Protein AF-0000000070608829 (afdb_homodimer)

Organism: Penaeus vannamei (NCBI:txid6689)

Nearest PDB structures (foldseek):
  8uvt-assembly1_A  TM=6.322E-01  e=2.378E-06  Bombyx mori
  8vc2-assembly1_A  TM=6.668E-01  e=1.121E-05  Bombyx mori
  8uvu-assembly1_A  TM=6.740E-01  e=2.703E-05  Bombyx mori
  8vc1-assembly1_A  TM=5.803E-01  e=4.101E-06  Bombyx mori
  8vv3-assembly1_A  TM=6.016E-01  e=8.718E-06  Bombyx mori

InterPro domains:
  IPR013604 7TM chemosensory receptor [PF08395] (31-338)

Foldseek 3Di:
DDPPPPPPDQPPDPCNVPVVVVVVCLCQLNDQWDADPVRDTDGHCVSVVNVVVVVVVVVVCLVVVCVVCPDVRVLVVLVVVLLVLLVVLLVVVVVLCPPCVVLVVVLVVLLPPQDDDDDPVVVVVLVVLLVVLLVLVLVLCVVVPPCPPPDPVNSVVVSCRNRNVLLVVLVVLLVSLLSLLSLLQVLLVVLLVVLDDVVVVPDPPDDDPDDDPDPPCPDPPPPPPPDLCVLVPLVVNLVSLVSSLVSLVSSQVRCLQSLLSLLVSLLSLLQSLLLQCLQCVVPVSSNVSSVVNNVSSLVSLVSSQVSQVSLQVSLVSNLVSLVSNLPRPSNDPVSNVVSVVSSVVCVVRDRFRHNNPPGTRHVVSSVVSNVVSVVSSVVSNVPPPDPPD/DDPPPPPPDQPDDPCNVPVVVVVVCLCQLNDQWDADPVRDTDGHCVSVVNVVVVVVVVVVCLVVVCVVCPDVNVLVVLVVVLLVLLVVLLVVVVVLCPPCVVLVVVLVVLLPPQDDDDDPVVVVVLVVLLVVLLVLVLVLCVVVPPCVPPDPVNSVVVSCRNRRVLLVVLVVLLVSLLSLLSLLQVLLVVLLVVLDDPVVVPDPPPDDDDDDPDPPCPDCPPPPCPDLCVLVPLVVNLVSLVSSLVSLVSSQVRCLQSLLSLLVSLLSLLQSLLLQCLQCVVPVSSNVSSVVNNVSSLVSLVSSQVSQVSLQVSLVSNLVSLVSSLPRPSNDPVSNVVSVVSSVVSVVRDRFRHNNPPGTRHVVSSVVSNVVSVVSSVVSNVVHDDPPD

Secondary structure (DSSP, 8-state):
------------SHHHHSHHHHHHHHHTTS--EEE-TTS-EEE-GGGHHHHHHHHHHHHHHHHHHHHHHHSSHHHHHHHHHHHHHHHHHHHHHHHHHHHTHHHHHHHHHHTTTTSPPPPHHHHHHHHHHHHHHHHHHHHHHHHHS-GGGS-HHHHHHHHIIIIIHHHHHHHHHHHHHHHHHHHHHHHHHHHHHHHS-GGGGG----------------------S--STTS--HHHHHHHHHHHHHHHHHHHHHHHHHHHHHHHHHHHHHHHHHHHHHH-TT-HHHHHHHHHHHHHHHHHHHHHHHHHHHHHHHHHHHHHHHHHHHH-TTS-HHHHHHHHHHHHHHHHS----EETTTEE-SHHHHHHHHHHHHHHHHHHHHT---TT-/------------THHHHSHHHHHHHHHTTS--EEE-TTS-EEE-GGGHHHHHHHHHHHHHHHHHHHHHH-HHHHHHHHHHHHHHHHHHHHHHHHHHHHHTHHHHHHHHHHTTTTPPPPPHHHHHHHHHHHHHHHHHHHHHHHHHS-GGGS-HHHHHHHHIIIIIHHHHHHHHHHHHHHHHHHHHHHHHHHHHHHHS-GGGGG----------------------S--STTSTTHHHHHHHHHHHHHHHHHHHHHHHHHHHHHHHHHHHHHHHHHHHHHH-TT-HHHHHHHHHHHHHHHHHHHHHHHHHHHHHHHHHHHHHHHHHHHH-TTS-HHHHHHHHHHHHHHHHS----EETTTEE-SHHHHHHHHHHHHHHHHHHHHT---TT-

Structure (mmCIF, N/CA/C/O backbone):
data_AF-0000000070608829-model_v1
#
loop_
_entity.id
_entity.type
_entity.pdbx_description
1 polymer 'Gustatory receptor'
#
loop_
_atom_site.group_PDB
_atom_site.id
_atom_site.type_symbol
_atom_site.label_atom_id
_atom_site.label_alt_id
_atom_site.label_comp_id
_atom_site.label_asym_id
_atom_site.label_entity_id
_atom_site.label_seq_id
_atom_site.pdbx_PDB_ins_code
_atom_site.Cartn_x
_atom_site.Cartn_y
_atom_site.Cartn_z
_atom_site.occupancy
_atom_site.B_iso_or_equiv
_atom_site.auth_seq_id
_atom_site.auth_comp_id
_atom_site.auth_asym_id
_atom_site.auth_atom_id
_atom_site.pdbx_PDB_model_num
ATOM 1 N N . MET A 1 1 ? 43.469 26.766 -27.641 1 29.45 1 MET A N 1
ATOM 2 C CA . MET A 1 1 ? 42.156 26.172 -27.375 1 29.45 1 MET A CA 1
ATOM 3 C C . MET A 1 1 ? 42.094 25.578 -25.969 1 29.45 1 MET A C 1
ATOM 5 O O . MET A 1 1 ? 42.719 24.547 -25.703 1 29.45 1 MET A O 1
ATOM 9 N N . GLY A 1 2 ? 42.094 26.391 -24.875 1 30.62 2 GLY A N 1
ATOM 10 C CA . GLY A 1 2 ? 42.156 26.109 -23.453 1 30.62 2 GLY A CA 1
ATOM 11 C C . GLY A 1 2 ? 40.969 25.328 -22.938 1 30.62 2 GLY A C 1
ATOM 12 O O . GLY A 1 2 ? 39.812 25.766 -23.094 1 30.62 2 GLY A O 1
ATOM 13 N N . GLY A 1 3 ? 40.969 24 -22.922 1 32.62 3 GLY A N 1
ATOM 14 C CA . GLY A 1 3 ? 39.969 23.141 -22.344 1 32.62 3 GLY A CA 1
ATOM 15 C C . GLY A 1 3 ? 39.594 23.547 -20.922 1 32.62 3 GLY A C 1
ATOM 16 O O . GLY A 1 3 ? 40.438 23.562 -20.031 1 32.62 3 GLY A O 1
ATOM 17 N N . VAL A 1 4 ? 38.625 24.5 -20.812 1 36.44 4 VAL A N 1
ATOM 18 C CA . VAL A 1 4 ? 38.062 24.812 -19.516 1 36.44 4 VAL A CA 1
ATOM 19 C C . VAL A 1 4 ? 37.688 23.516 -18.781 1 36.44 4 VAL A C 1
ATOM 21 O O . VAL A 1 4 ? 36.875 22.734 -19.281 1 36.44 4 VAL A O 1
ATOM 24 N N . GLU A 1 5 ? 38.594 22.984 -18.078 1 35.75 5 GLU A N 1
ATOM 25 C CA . GLU A 1 5 ? 38.281 21.891 -17.156 1 35.75 5 GLU A CA 1
ATOM 26 C C . GLU A 1 5 ? 37 22.172 -16.375 1 35.75 5 GLU A C 1
ATOM 28 O O . GLU A 1 5 ? 36.938 23.172 -15.648 1 35.75 5 GLU A O 1
ATOM 33 N N . SER A 1 6 ? 35.938 21.969 -16.984 1 39.25 6 SER A N 1
ATOM 34 C CA . SER A 1 6 ? 34.688 22 -16.234 1 39.25 6 SER A CA 1
ATOM 35 C C . SER A 1 6 ? 34.844 21.438 -14.828 1 39.25 6 SER A C 1
ATOM 37 O O . SER A 1 6 ? 35.156 20.25 -14.664 1 39.25 6 SER A O 1
ATOM 39 N N . GLU A 1 7 ? 35.375 22.156 -13.969 1 40.38 7 GLU A N 1
ATOM 40 C CA . GLU A 1 7 ? 35.375 21.859 -12.539 1 40.38 7 GLU A CA 1
ATOM 41 C C . GLU A 1 7 ? 34.062 21.203 -12.102 1 40.38 7 GLU A C 1
ATOM 43 O O . GLU A 1 7 ? 33 21.828 -12.172 1 40.38 7 GLU A O 1
ATOM 48 N N . LYS A 1 8 ? 34 20.047 -12.352 1 46.38 8 LYS A N 1
ATOM 49 C CA . LYS A 1 8 ? 32.875 19.281 -11.844 1 46.38 8 LYS A CA 1
ATOM 50 C C . LYS A 1 8 ? 32.562 19.656 -10.398 1 46.38 8 LYS A C 1
ATOM 52 O O . LYS A 1 8 ? 33.375 19.453 -9.5 1 46.38 8 LYS A O 1
ATOM 57 N N . LYS A 1 9 ? 31.734 20.578 -10.312 1 51.22 9 LYS A N 1
ATOM 58 C CA . LYS A 1 9 ? 31.25 20.906 -8.969 1 51.22 9 LYS A CA 1
ATOM 59 C C . LYS A 1 9 ? 30.828 19.641 -8.219 1 51.22 9 LYS A C 1
ATOM 61 O O . LYS A 1 9 ? 30.25 18.734 -8.812 1 51.22 9 LYS A O 1
ATOM 66 N N . PRO A 1 10 ? 31.438 19.391 -7.051 1 54.84 10 PRO A N 1
ATOM 67 C CA . PRO A 1 10 ? 31.141 18.219 -6.227 1 54.84 10 PRO A CA 1
ATOM 68 C C . PRO A 1 10 ? 29.641 17.953 -6.082 1 54.84 10 PRO A C 1
ATOM 70 O O . PRO A 1 10 ? 28.844 18.891 -6.031 1 54.84 10 PRO A O 1
ATOM 73 N N . LEU A 1 11 ? 29.281 16.891 -6.707 1 57.84 11 LEU A N 1
ATOM 74 C CA . LEU A 1 11 ? 27.891 16.5 -6.547 1 57.84 11 LEU A CA 1
ATOM 75 C C . LEU A 1 11 ? 27.422 16.734 -5.113 1 57.84 11 LEU A C 1
ATOM 77 O O . LEU A 1 11 ? 28.094 16.312 -4.164 1 57.84 11 LEU A O 1
ATOM 81 N N . VAL A 1 12 ? 26.703 17.812 -4.902 1 65.81 12 VAL A N 1
ATOM 82 C CA . VAL A 1 12 ? 26.109 18.156 -3.617 1 65.81 12 VAL A CA 1
ATOM 83 C C . VAL A 1 12 ? 24.688 17.594 -3.541 1 65.81 12 VAL A C 1
ATOM 85 O O . VAL A 1 12 ? 24.109 17.203 -4.559 1 65.81 12 VAL A O 1
ATOM 88 N N . GLY A 1 13 ? 24.312 17.031 -2.445 1 70.94 13 GLY A N 1
ATOM 89 C CA . GLY A 1 13 ? 22.953 16.531 -2.199 1 70.94 13 GLY A CA 1
ATOM 90 C C . GLY A 1 13 ? 22.875 15.023 -2.135 1 70.94 13 GLY A C 1
ATOM 91 O O . GLY A 1 13 ? 23.828 14.367 -1.679 1 70.94 13 GLY A O 1
ATOM 92 N N . VAL A 1 14 ? 21.844 14.531 -2.588 1 78.56 14 VAL A N 1
ATOM 93 C CA . VAL A 1 14 ? 21.641 13.086 -2.5 1 78.56 14 VAL A CA 1
ATOM 94 C C . VAL A 1 14 ? 22.578 12.375 -3.477 1 78.56 14 VAL A C 1
ATOM 96 O O . VAL A 1 14 ? 23.141 11.32 -3.156 1 78.56 14 VAL A O 1
ATOM 99 N N . GLU A 1 15 ? 22.891 13.023 -4.582 1 79.31 15 GLU A N 1
ATOM 100 C CA . GLU A 1 15 ? 23.766 12.438 -5.59 1 79.31 15 GLU A CA 1
ATOM 101 C C . GLU A 1 15 ? 25.219 12.438 -5.129 1 79.31 15 GLU A C 1
ATOM 103 O O . GLU A 1 15 ? 26.016 11.586 -5.543 1 79.31 15 GLU A O 1
ATOM 108 N N . GLY A 1 16 ? 25.531 13.375 -4.324 1 76.44 16 GLY A N 1
ATOM 109 C CA . GLY A 1 16 ? 26.891 13.445 -3.783 1 76.44 16 GLY A CA 1
ATOM 110 C C . GLY A 1 16 ? 27.125 12.461 -2.656 1 76.44 16 GLY A C 1
ATOM 111 O O . GLY A 1 16 ? 28.25 11.961 -2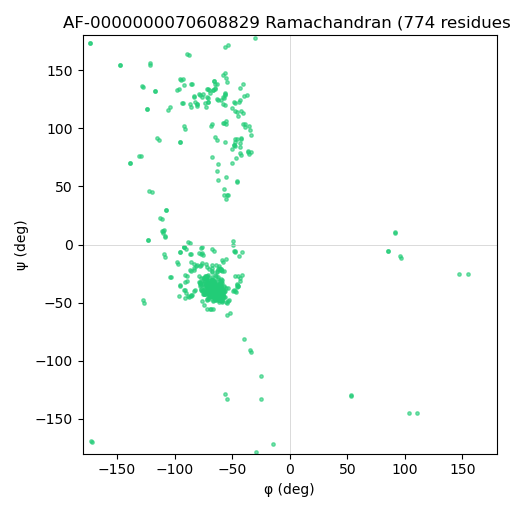.496 1 76.44 16 GLY A O 1
ATOM 112 N N . ALA A 1 17 ? 26.094 12.211 -1.932 1 77.38 17 ALA A N 1
ATOM 113 C CA . ALA A 1 17 ? 26.219 11.32 -0.778 1 77.38 17 ALA A CA 1
ATOM 114 C C . ALA A 1 17 ? 26.281 9.859 -1.213 1 77.38 17 ALA A C 1
ATOM 116 O O . ALA A 1 17 ? 27.016 9.062 -0.62 1 77.38 17 ALA A O 1
ATOM 117 N N . TRP A 1 18 ? 25.516 9.578 -2.293 1 79.44 18 TRP A N 1
ATOM 118 C CA . TRP A 1 18 ? 25.469 8.211 -2.787 1 79.44 18 TRP A CA 1
ATOM 119 C C . TRP A 1 18 ? 25.516 8.18 -4.312 1 79.44 18 TRP A C 1
ATOM 121 O O . TRP A 1 18 ? 24.578 7.703 -4.957 1 79.44 18 TRP A O 1
ATOM 131 N N . PRO A 1 19 ? 26.594 8.492 -4.844 1 79.19 19 PRO A N 1
ATOM 132 C CA . PRO A 1 19 ? 26.641 8.719 -6.293 1 79.19 19 PRO A CA 1
ATOM 133 C C . PRO A 1 19 ? 26.453 7.434 -7.098 1 79.19 19 PRO A C 1
ATOM 135 O O . PRO A 1 19 ? 25.719 7.422 -8.078 1 79.19 19 PRO A O 1
ATOM 138 N N . VAL A 1 20 ? 27.109 6.336 -6.648 1 78.44 20 VAL A N 1
ATOM 139 C CA . VAL A 1 20 ? 27.078 5.113 -7.441 1 78.44 20 VAL A CA 1
ATOM 140 C C . VAL A 1 20 ? 25.656 4.535 -7.445 1 78.44 20 VAL A C 1
ATOM 142 O O . VAL A 1 20 ? 25.125 4.195 -8.5 1 78.44 20 VAL A O 1
ATOM 145 N N . LEU A 1 21 ? 25.094 4.555 -6.305 1 82.12 21 LEU A N 1
ATOM 146 C CA . LEU A 1 21 ? 23.781 3.949 -6.195 1 82.12 21 LEU A CA 1
ATOM 147 C C . LEU A 1 21 ? 22.734 4.789 -6.93 1 82.12 21 LEU A C 1
ATOM 149 O O . LEU A 1 21 ? 21.891 4.25 -7.656 1 82.12 21 LEU A O 1
ATOM 153 N N . LEU A 1 22 ? 22.828 6.062 -6.801 1 85.19 22 LEU A N 1
ATOM 154 C CA . LEU A 1 22 ? 21.844 6.926 -7.434 1 85.19 22 LEU A CA 1
ATOM 155 C C . LEU A 1 22 ? 22 6.922 -8.953 1 85.19 22 LEU A C 1
ATOM 157 O O . LEU A 1 22 ? 21.016 7.004 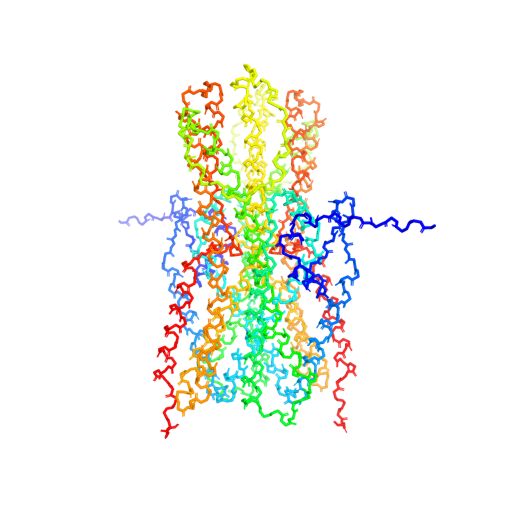-9.688 1 85.19 22 LEU A O 1
ATOM 161 N N . ARG A 1 23 ? 23.234 6.785 -9.391 1 84 23 ARG A N 1
ATOM 162 C CA . ARG A 1 23 ? 23.469 6.668 -10.828 1 84 23 ARG A CA 1
ATOM 163 C C . ARG A 1 23 ? 22.891 5.363 -11.367 1 84 23 ARG A C 1
ATOM 165 O O . ARG A 1 23 ? 22.297 5.344 -12.445 1 84 23 ARG A O 1
ATOM 172 N N . LEU A 1 24 ? 23.125 4.383 -10.594 1 84.75 24 LEU A N 1
ATOM 173 C CA . LEU A 1 24 ? 22.594 3.084 -11 1 84.75 24 LEU A CA 1
ATOM 174 C C . LEU A 1 24 ? 21.078 3.107 -11.031 1 84.75 24 LEU A C 1
ATOM 176 O O . LEU A 1 24 ? 20.469 2.658 -12 1 84.75 24 LEU A O 1
ATOM 180 N N . MET A 1 25 ? 20.438 3.643 -9.977 1 88.81 25 MET A N 1
ATOM 181 C CA . MET A 1 25 ? 18.984 3.701 -9.898 1 88.81 25 MET A CA 1
ATOM 182 C C . MET A 1 25 ? 18.406 4.602 -10.992 1 88.81 25 MET A C 1
ATOM 184 O O . MET A 1 25 ? 17.359 4.309 -11.555 1 88.81 25 MET A O 1
ATOM 188 N N . GLY A 1 26 ? 19.156 5.648 -11.234 1 90.25 26 GLY A N 1
ATOM 189 C CA . GLY A 1 26 ? 18.766 6.5 -12.352 1 90.25 26 GLY A CA 1
ATOM 190 C C . GLY A 1 26 ? 18.922 5.82 -13.703 1 90.25 26 GLY A C 1
ATOM 191 O O . GLY A 1 26 ? 18.062 5.965 -14.57 1 90.25 26 GLY A O 1
ATOM 192 N N . GLY A 1 27 ? 19.969 5.074 -13.82 1 89.81 27 GLY A N 1
ATOM 193 C CA . GLY A 1 27 ? 20.203 4.332 -15.047 1 89.81 27 GLY A CA 1
ATOM 194 C C . GLY A 1 27 ? 19.188 3.229 -15.281 1 89.81 27 GLY A C 1
ATOM 195 O O . GLY A 1 27 ? 18.969 2.814 -16.422 1 89.81 27 GLY A O 1
ATOM 196 N N . LEU A 1 28 ? 18.578 2.779 -14.234 1 90.19 28 LEU A N 1
ATOM 197 C CA . LEU A 1 28 ? 17.578 1.721 -14.344 1 90.19 28 LEU A CA 1
ATOM 198 C C . LEU A 1 28 ? 16.172 2.305 -14.43 1 90.19 28 LEU A C 1
ATOM 200 O O . LEU A 1 28 ? 15.203 1.566 -14.602 1 90.19 28 LEU A O 1
ATOM 204 N N . GLY A 1 29 ? 16.078 3.578 -14.273 1 90.38 29 GLY A N 1
ATOM 205 C CA . GLY A 1 29 ? 14.797 4.25 -14.461 1 90.38 29 GLY A CA 1
ATOM 206 C C . GLY A 1 29 ? 13.984 4.367 -13.188 1 90.38 29 GLY A C 1
ATOM 207 O O . GLY A 1 29 ? 12.812 4.762 -13.227 1 90.38 29 GLY A O 1
ATOM 208 N N . PHE A 1 30 ? 14.508 4.066 -11.977 1 91.81 30 PHE A N 1
ATOM 209 C CA . PHE A 1 30 ? 13.773 4.121 -10.719 1 91.81 30 PHE A CA 1
ATOM 210 C C . PHE A 1 30 ? 13.797 5.527 -10.133 1 91.81 30 PHE A C 1
ATOM 212 O O . PHE A 1 30 ? 13.008 5.852 -9.25 1 91.81 30 PHE A O 1
ATOM 219 N N . VAL A 1 31 ? 14.789 6.293 -10.547 1 92.06 31 VAL A N 1
ATOM 220 C CA . VAL A 1 31 ? 14.93 7.672 -10.094 1 92.06 31 VAL A CA 1
ATOM 221 C C . VAL A 1 31 ? 14.969 8.609 -11.289 1 92.06 31 VAL A C 1
ATOM 223 O O . VAL A 1 31 ? 15.945 8.617 -12.055 1 92.06 31 VAL A O 1
ATOM 226 N N . LEU A 1 32 ? 14.016 9.461 -11.383 1 88.94 32 LEU A N 1
ATOM 227 C CA . LEU A 1 32 ? 13.898 10.305 -12.562 1 88.94 32 LEU A CA 1
ATOM 228 C C . LEU A 1 32 ? 14.555 11.664 -12.328 1 88.94 32 LEU A C 1
ATOM 230 O O . LEU A 1 32 ? 15.141 12.242 -13.25 1 88.94 32 LEU A O 1
ATOM 234 N N . PRO A 1 33 ? 14.469 12.156 -11.109 1 88.56 33 PRO A N 1
ATOM 235 C CA . PRO A 1 33 ? 15.086 13.469 -10.906 1 88.56 33 PRO A CA 1
ATOM 236 C C . PRO A 1 33 ? 16.594 13.445 -11.086 1 88.56 33 PRO A C 1
ATOM 238 O O . PRO A 1 33 ? 17.266 12.492 -10.664 1 88.56 33 PRO A O 1
ATOM 241 N N . ARG A 1 34 ? 17.109 14.43 -11.836 1 86.12 34 ARG A N 1
ATOM 242 C CA . ARG A 1 34 ? 18.531 14.641 -12.039 1 86.12 34 ARG A CA 1
ATOM 243 C C . ARG A 1 34 ? 18.938 16.078 -11.711 1 86.12 34 ARG A C 1
ATOM 245 O O . ARG A 1 34 ? 18.203 17.016 -12.039 1 86.12 34 ARG A O 1
ATOM 252 N N . ARG A 1 35 ? 19.984 16.109 -11.031 1 85.19 35 ARG A N 1
ATOM 253 C CA . ARG A 1 35 ? 20.469 17.438 -10.641 1 85.19 35 ARG A CA 1
ATOM 254 C C . ARG A 1 35 ? 21.172 18.125 -11.797 1 85.19 35 ARG A C 1
ATOM 256 O O . ARG A 1 35 ? 22.047 17.547 -12.438 1 85.19 35 ARG A O 1
ATOM 263 N N . ARG A 1 36 ? 20.719 19.391 -12.047 1 80.25 36 ARG A N 1
ATOM 264 C CA . ARG A 1 36 ? 21.391 20.219 -13.039 1 80.25 36 ARG A CA 1
ATOM 265 C C . ARG A 1 36 ? 22.547 20.984 -12.414 1 80.25 36 ARG A C 1
ATOM 267 O O . ARG A 1 36 ? 22.703 21.016 -11.195 1 80.25 36 ARG A O 1
ATOM 274 N N . SER A 1 37 ? 23.391 21.453 -13.281 1 77.19 37 SER A N 1
ATOM 275 C CA . SER A 1 37 ? 24.547 22.234 -12.812 1 77.19 37 SER A CA 1
ATOM 276 C C . SER A 1 37 ? 24.094 23.484 -12.055 1 77.19 37 SER A C 1
ATOM 278 O O . SER A 1 37 ? 24.828 23.984 -11.203 1 77.19 37 SER A O 1
ATOM 280 N N . SER A 1 38 ? 22.828 23.891 -12.336 1 73.75 38 SER A N 1
ATOM 281 C CA . SER A 1 38 ? 22.281 25.078 -11.68 1 73.75 38 SER A CA 1
ATOM 282 C C . SER A 1 38 ? 21.859 24.766 -10.25 1 73.75 38 SER A C 1
ATOM 284 O O . SER A 1 38 ? 21.625 25.688 -9.453 1 73.75 38 SER A O 1
ATOM 286 N N . GLY A 1 39 ? 21.875 23.438 -9.82 1 74.25 39 GLY A N 1
ATOM 287 C CA . GLY A 1 39 ? 21.516 23.078 -8.461 1 74.25 39 GLY A CA 1
ATOM 288 C C . GLY A 1 39 ? 20.062 22.641 -8.328 1 74.25 39 GLY A C 1
ATOM 289 O O . GLY A 1 39 ? 19.656 22.156 -7.273 1 74.25 39 GLY A O 1
ATOM 290 N N . HIS A 1 40 ? 19.297 22.875 -9.383 1 81.06 40 HIS A N 1
ATOM 291 C CA . HIS A 1 40 ? 17.891 22.5 -9.32 1 81.06 40 HIS A CA 1
ATOM 292 C C . HIS A 1 40 ? 17.656 21.109 -9.875 1 81.06 40 HIS A C 1
ATOM 294 O O . HIS A 1 40 ? 18.391 20.656 -10.758 1 81.06 40 HIS A O 1
ATOM 300 N N . TYR A 1 41 ? 16.781 20.406 -9.273 1 86.44 41 TYR A N 1
ATOM 301 C CA . TYR A 1 41 ? 16.438 19.062 -9.742 1 86.44 41 TYR A CA 1
ATOM 302 C C . TYR A 1 41 ? 15.414 19.109 -10.867 1 86.44 41 TYR A C 1
ATOM 304 O O . TYR A 1 41 ? 14.445 19.875 -10.797 1 86.44 41 TYR A O 1
ATOM 312 N N . GLU A 1 42 ? 15.758 18.438 -11.953 1 85.75 42 GLU A N 1
ATOM 313 C CA . GLU A 1 42 ? 14.852 18.312 -13.094 1 85.75 42 GLU A CA 1
ATOM 314 C C . GLU A 1 42 ? 14.547 16.859 -13.406 1 85.75 42 GLU A C 1
ATOM 316 O O . GLU A 1 42 ? 15.297 15.961 -13 1 85.75 42 GLU A O 1
ATOM 321 N N . ILE A 1 43 ? 13.461 16.688 -13.992 1 88.88 43 ILE A N 1
ATOM 322 C CA . ILE A 1 43 ? 13.07 15.328 -14.359 1 88.88 43 ILE A CA 1
ATOM 323 C C . ILE A 1 43 ? 13.789 14.906 -15.641 1 88.88 43 ILE A C 1
ATOM 325 O O . ILE A 1 43 ? 13.766 15.625 -16.641 1 88.88 43 ILE A O 1
ATOM 329 N N . ALA A 1 44 ? 14.555 13.859 -15.609 1 89.5 44 ALA A N 1
ATOM 330 C CA . ALA A 1 44 ? 15.227 13.289 -16.766 1 89.5 44 ALA A CA 1
ATOM 331 C C . ALA A 1 44 ? 14.375 12.203 -17.422 1 89.5 44 ALA A C 1
ATOM 333 O O . ALA A 1 44 ? 14.43 11.039 -17.031 1 89.5 44 ALA A O 1
ATOM 334 N N . TYR A 1 45 ? 13.734 12.492 -18.5 1 86.12 45 TYR A N 1
ATOM 335 C CA . TYR A 1 45 ? 12.789 11.586 -19.141 1 86.12 45 TYR A CA 1
ATOM 336 C C . TYR A 1 45 ? 13.531 10.484 -19.891 1 86.12 45 TYR A C 1
ATOM 338 O O . TYR A 1 45 ? 12.945 9.445 -20.219 1 86.12 45 TYR A O 1
ATOM 346 N N . VAL A 1 46 ? 14.891 10.688 -20.141 1 87.44 46 VAL A N 1
ATOM 347 C CA . VAL A 1 46 ? 15.695 9.648 -20.781 1 87.44 46 VAL A CA 1
ATOM 348 C C . VAL A 1 46 ? 15.742 8.406 -19.891 1 87.44 46 VAL A C 1
ATOM 350 O O . VAL A 1 46 ? 15.93 7.293 -20.375 1 87.44 46 VAL A O 1
ATOM 353 N N . ARG A 1 47 ? 15.539 8.594 -18.688 1 89 47 ARG A N 1
ATOM 354 C CA . ARG A 1 47 ? 15.609 7.496 -17.734 1 89 47 ARG A CA 1
ATOM 355 C C . ARG A 1 47 ? 14.359 6.617 -17.812 1 89 47 ARG A C 1
ATOM 357 O O . ARG A 1 47 ? 14.297 5.562 -17.172 1 89 47 ARG A O 1
ATOM 364 N N . LEU A 1 48 ? 13.414 7.008 -18.672 1 87.5 48 LEU A N 1
ATOM 365 C CA . LEU A 1 48 ? 12.234 6.188 -18.922 1 87.5 48 LEU A CA 1
ATOM 366 C C . LEU A 1 48 ? 12.57 5.02 -19.844 1 87.5 48 LEU A C 1
ATOM 368 O O . LEU A 1 48 ? 11.883 3.998 -19.844 1 87.5 48 LEU A O 1
ATOM 372 N N . ILE A 1 49 ? 13.648 5.121 -20.516 1 86.75 49 ILE A N 1
ATOM 373 C CA . ILE A 1 49 ? 14 4.117 -21.516 1 86.75 49 ILE A CA 1
ATOM 374 C C . ILE A 1 49 ? 14.32 2.795 -20.828 1 86.75 49 ILE A C 1
ATOM 376 O O . ILE A 1 49 ? 13.734 1.76 -21.156 1 86.75 49 ILE A O 1
ATOM 380 N N . PRO A 1 50 ? 15.234 2.865 -19.922 1 88.31 50 PRO A N 1
ATOM 381 C CA . PRO A 1 50 ? 15.484 1.591 -19.234 1 88.31 50 PRO A CA 1
ATOM 382 C C . PRO A 1 50 ? 14.25 1.058 -18.516 1 88.31 50 PRO A C 1
ATOM 384 O O . PRO A 1 50 ? 14.07 -0.158 -18.422 1 88.31 50 PRO A O 1
ATOM 387 N N . MET A 1 51 ? 13.414 1.934 -18.016 1 87.81 51 MET A N 1
ATOM 388 C CA . MET A 1 51 ? 12.172 1.513 -17.375 1 87.81 51 MET A CA 1
ATOM 389 C C . MET A 1 51 ? 11.305 0.712 -18.344 1 87.81 51 MET A C 1
ATOM 391 O O . MET A 1 51 ? 10.82 -0.367 -18 1 87.81 51 MET A O 1
ATOM 395 N N . VAL A 1 52 ? 11.203 1.215 -19.516 1 82.88 52 VAL A N 1
ATOM 396 C CA . VAL A 1 52 ? 10.414 0.549 -20.531 1 82.88 52 VAL A CA 1
ATOM 397 C C . VAL A 1 52 ? 11.094 -0.751 -20.953 1 82.88 52 VAL A C 1
ATOM 399 O O . VAL A 1 52 ? 10.43 -1.768 -21.172 1 82.88 52 VAL A O 1
ATOM 402 N N . GLY A 1 53 ? 12.406 -0.689 -21.047 1 81.81 53 GLY A N 1
ATOM 403 C CA . GLY A 1 53 ? 13.148 -1.894 -21.391 1 81.81 53 GLY A CA 1
ATOM 404 C C . GLY A 1 53 ? 12.969 -3.012 -20.375 1 81.81 53 GLY A C 1
ATOM 405 O O . GLY A 1 53 ? 12.75 -4.164 -20.75 1 81.81 53 GLY A O 1
ATOM 406 N N . ILE A 1 54 ? 13.055 -2.658 -19.125 1 84.88 54 ILE A N 1
ATOM 407 C CA . ILE A 1 54 ? 12.891 -3.65 -18.062 1 84.88 54 ILE A CA 1
ATOM 408 C C . ILE A 1 54 ? 11.453 -4.172 -18.078 1 84.88 54 ILE A C 1
ATOM 410 O O . ILE A 1 54 ? 11.219 -5.375 -17.922 1 84.88 54 ILE A O 1
ATOM 414 N N . THR A 1 55 ? 10.531 -3.295 -18.281 1 77.56 55 THR A N 1
ATOM 415 C CA . THR A 1 55 ? 9.133 -3.697 -18.344 1 77.56 55 THR A CA 1
ATOM 416 C C . THR A 1 55 ? 8.898 -4.645 -19.516 1 77.56 55 THR A C 1
ATOM 418 O O . THR A 1 55 ? 8.195 -5.648 -19.391 1 77.56 55 THR A O 1
ATOM 421 N N . ALA A 1 56 ? 9.547 -4.367 -20.578 1 75.56 56 ALA A N 1
ATOM 422 C CA . ALA A 1 56 ? 9.43 -5.219 -21.766 1 75.56 56 ALA A CA 1
ATOM 423 C C . ALA A 1 56 ? 10.07 -6.586 -21.516 1 75.56 56 ALA A C 1
ATOM 425 O O . ALA A 1 56 ? 9.516 -7.613 -21.906 1 75.56 56 ALA A O 1
ATOM 426 N N . ALA A 1 57 ? 11.195 -6.527 -20.938 1 77.69 57 ALA A N 1
ATOM 427 C CA . ALA A 1 57 ? 11.891 -7.777 -20.641 1 77.69 57 ALA A CA 1
ATOM 428 C C . ALA A 1 57 ? 11.07 -8.656 -19.703 1 77.69 57 ALA A C 1
ATOM 430 O O . ALA A 1 57 ? 10.961 -9.867 -19.906 1 77.69 57 ALA A O 1
ATOM 431 N N . ILE A 1 58 ? 10.5 -8.008 -18.75 1 73.31 58 ILE A N 1
ATOM 432 C CA . ILE A 1 58 ? 9.695 -8.758 -17.781 1 73.31 58 ILE A CA 1
ATOM 433 C C . ILE A 1 58 ? 8.445 -9.297 -18.484 1 73.31 58 ILE A C 1
ATOM 435 O O . ILE A 1 58 ? 8.062 -10.453 -18.266 1 73.31 58 ILE A O 1
ATOM 439 N N . SER A 1 59 ? 7.883 -8.5 -19.297 1 62.78 59 SER A N 1
ATOM 440 C CA . SER A 1 59 ? 6.707 -8.938 -20.047 1 62.78 59 SER A CA 1
ATOM 441 C C . SER A 1 59 ? 7.047 -10.094 -20.984 1 62.78 59 SER A C 1
ATOM 443 O O . SER A 1 59 ? 6.285 -11.062 -21.094 1 62.78 59 SER A O 1
ATOM 445 N N . TRP A 1 60 ? 8.156 -9.945 -21.656 1 64.94 60 TRP A N 1
ATOM 446 C CA . TRP A 1 60 ? 8.633 -11 -22.531 1 64.94 60 TRP A CA 1
ATOM 447 C C . TRP A 1 60 ? 8.875 -12.297 -21.766 1 64.94 60 TRP A C 1
ATOM 449 O O . TRP A 1 60 ? 8.508 -13.375 -22.219 1 64.94 60 TRP A O 1
ATOM 459 N N . HIS A 1 61 ? 9.516 -12.125 -20.641 1 65.38 61 HIS A N 1
ATOM 460 C CA . HIS A 1 61 ? 9.781 -13.281 -19.781 1 65.38 61 HIS A CA 1
ATOM 461 C C . HIS A 1 61 ? 8.492 -13.977 -19.391 1 65.38 61 HIS A C 1
ATOM 463 O O . HIS A 1 61 ? 8.414 -15.203 -19.391 1 65.38 61 HIS A O 1
ATOM 469 N N . PHE A 1 62 ? 7.582 -13.188 -19.094 1 58.59 62 PHE A N 1
ATOM 470 C CA . PHE A 1 62 ? 6.301 -13.75 -18.688 1 58.59 62 PHE A CA 1
ATOM 471 C C . PHE A 1 62 ? 5.629 -14.461 -19.844 1 58.59 62 PHE A C 1
ATOM 473 O O . PHE A 1 62 ? 5.012 -15.516 -19.672 1 58.59 62 PHE A O 1
ATOM 480 N N . LEU A 1 63 ? 5.859 -13.875 -20.938 1 52.59 63 LEU A N 1
ATOM 481 C CA . LEU A 1 63 ? 5.191 -14.414 -22.109 1 52.59 63 LEU A CA 1
ATOM 482 C C . LEU A 1 63 ? 5.887 -15.688 -22.594 1 52.59 63 LEU A C 1
ATOM 484 O O . LEU A 1 63 ? 5.238 -16.594 -23.109 1 52.59 63 LEU A O 1
ATOM 488 N N . ARG A 1 64 ? 7.18 -15.672 -22.531 1 49.78 64 ARG A N 1
ATOM 489 C CA . ARG A 1 64 ? 7.934 -16.828 -23.016 1 49.78 64 ARG A CA 1
ATOM 490 C C . ARG A 1 64 ? 8.07 -17.891 -21.938 1 49.78 64 ARG A C 1
ATOM 492 O O . ARG A 1 64 ? 8.18 -19.078 -22.25 1 49.78 64 ARG A O 1
ATOM 499 N N . PHE A 1 65 ? 8.367 -17.328 -20.844 1 47.16 65 PHE A N 1
ATOM 500 C CA . PHE A 1 65 ? 8.438 -18.297 -19.766 1 47.16 65 PHE A CA 1
ATOM 501 C C . PHE A 1 65 ? 7.219 -19.219 -19.781 1 47.16 65 PHE A C 1
ATOM 503 O O . PHE A 1 65 ? 7.289 -20.375 -19.359 1 47.16 65 PHE A O 1
ATOM 510 N N . GLU A 1 66 ? 6.094 -18.734 -20.312 1 43.41 66 GLU A N 1
ATOM 511 C CA . GLU A 1 66 ? 4.824 -19.422 -20.484 1 43.41 66 GLU A CA 1
ATOM 512 C C . GLU A 1 66 ? 5.012 -20.719 -21.266 1 43.41 66 GLU A C 1
ATOM 514 O O . GLU A 1 66 ? 4.359 -21.734 -20.984 1 43.41 66 GLU A O 1
ATOM 519 N N . LYS A 1 67 ? 5.656 -20.672 -22.375 1 39.97 67 LYS A N 1
ATOM 520 C CA . LYS A 1 67 ? 5.68 -21.875 -23.188 1 39.97 67 LYS A CA 1
ATOM 521 C C . LYS A 1 67 ? 6.137 -23.078 -22.375 1 39.97 67 LYS A C 1
ATOM 523 O O . LYS A 1 67 ? 5.59 -24.188 -22.516 1 39.97 67 LYS A O 1
ATOM 528 N N . LYS A 1 68 ? 7.203 -23.109 -21.828 1 35.22 68 LYS A N 1
ATOM 529 C CA . LYS A 1 68 ? 7.496 -24.234 -20.922 1 35.22 68 LYS A CA 1
ATOM 530 C C . LYS A 1 68 ? 6.652 -24.141 -19.656 1 35.22 68 LYS A C 1
ATOM 532 O O . LYS A 1 68 ? 6.352 -25.172 -19.031 1 35.22 68 LYS A O 1
ATOM 537 N N . PHE A 1 69 ? 6.281 -23.078 -19.156 1 35.44 69 PHE A N 1
ATOM 538 C CA . PHE A 1 69 ? 5.266 -22.609 -18.219 1 35.44 69 PHE A CA 1
ATOM 539 C C . PHE A 1 69 ? 3.896 -22.562 -18.875 1 35.44 69 PHE A C 1
ATOM 541 O O . PHE A 1 69 ? 2.895 -22.25 -18.234 1 35.44 69 PHE A O 1
ATOM 548 N N . THR A 1 70 ? 3.557 -22.172 -20.109 1 33.53 70 THR A N 1
ATOM 549 C CA . THR A 1 70 ? 2.404 -21.953 -20.969 1 33.53 70 THR A CA 1
ATOM 550 C C . THR A 1 70 ? 1.291 -22.953 -20.656 1 33.53 70 THR A C 1
ATOM 552 O O . THR A 1 70 ? 0.108 -22.609 -20.75 1 33.53 70 THR A O 1
ATOM 555 N N . ASN A 1 71 ? 1.367 -24.078 -21.438 1 34.62 71 ASN A N 1
ATOM 556 C CA . ASN A 1 71 ? 0.056 -24.688 -21.578 1 34.62 71 ASN A CA 1
ATOM 557 C C . ASN A 1 71 ? -0.785 -24.547 -20.312 1 34.62 71 ASN A C 1
ATOM 559 O O . ASN A 1 71 ? -1.922 -24.078 -20.375 1 34.62 71 ASN A O 1
ATOM 563 N N . VAL A 1 72 ? -0.739 -25.406 -19.469 1 35.97 72 VAL A N 1
ATOM 564 C CA . VAL A 1 72 ? -1.408 -25.672 -18.203 1 35.97 72 VAL A CA 1
ATOM 565 C C . VAL A 1 72 ? -0.985 -24.609 -17.172 1 35.97 72 VAL A C 1
ATOM 567 O O . VAL A 1 72 ? -1.8 -24.172 -16.359 1 35.97 72 VAL A O 1
ATOM 570 N N . ALA A 1 73 ? 0.166 -23.828 -17.391 1 38.53 73 ALA A N 1
ATOM 571 C CA . ALA A 1 73 ? 0.892 -23.141 -16.328 1 38.53 73 ALA A CA 1
ATOM 572 C C . ALA A 1 73 ? 0.447 -21.672 -16.234 1 38.53 73 ALA A C 1
ATOM 574 O O . ALA A 1 73 ? 0.347 -21.125 -15.133 1 38.53 73 ALA A O 1
ATOM 575 N N . TYR A 1 74 ? 0.323 -20.969 -17.5 1 41.94 74 TYR A N 1
ATOM 576 C CA . TYR A 1 74 ? -0.169 -19.594 -17.359 1 41.94 74 TYR A CA 1
ATOM 577 C C . TYR A 1 74 ? -1.47 -19.562 -16.562 1 41.94 74 TYR A C 1
ATOM 579 O O . TYR A 1 74 ? -1.673 -18.688 -15.727 1 41.94 74 TYR A O 1
ATOM 587 N N . ASP A 1 75 ? -2.373 -20.562 -17.062 1 48.69 75 ASP A N 1
ATOM 588 C CA . ASP A 1 75 ? -3.641 -20.641 -16.344 1 48.69 75 ASP A CA 1
ATOM 589 C C . ASP A 1 75 ? -3.41 -20.672 -14.828 1 48.69 75 ASP A C 1
ATOM 591 O O . ASP A 1 75 ? -4.031 -19.906 -14.086 1 48.69 75 ASP A O 1
ATOM 595 N N . VAL A 1 76 ? -2.361 -21.438 -14.711 1 51.75 76 VAL A N 1
ATOM 596 C CA . VAL A 1 76 ? -2.129 -21.672 -13.289 1 51.75 76 VAL A CA 1
ATOM 597 C C . VAL A 1 76 ? -1.446 -20.453 -12.672 1 51.75 76 VAL A C 1
ATOM 599 O O . VAL A 1 76 ? -1.78 -20.047 -11.555 1 51.75 76 VAL A O 1
ATOM 602 N N . PHE A 1 77 ? -0.709 -19.75 -13.578 1 48.78 77 PHE A N 1
ATOM 603 C CA . PHE A 1 77 ? 0.042 -18.625 -13.023 1 48.78 77 PHE A CA 1
ATOM 604 C C . PHE A 1 77 ? -0.875 -17.453 -12.75 1 48.78 77 PHE A C 1
ATOM 606 O O . PHE A 1 77 ? -0.808 -16.828 -11.68 1 48.78 77 PHE A O 1
ATOM 613 N N . MET A 1 78 ? -1.653 -17.156 -13.758 1 52.16 78 MET A N 1
ATOM 614 C CA . MET A 1 78 ? -2.561 -16.016 -13.57 1 52.16 78 MET A CA 1
ATOM 615 C C . MET A 1 78 ? -3.531 -16.297 -12.422 1 52.16 78 MET A C 1
ATOM 617 O O . MET A 1 78 ? -3.842 -15.391 -11.641 1 52.16 78 MET A O 1
ATOM 621 N N . ASP A 1 79 ? -3.887 -17.516 -12.359 1 57.31 79 ASP A N 1
ATOM 622 C CA . ASP A 1 79 ? -4.781 -17.875 -11.258 1 57.31 79 ASP A CA 1
ATOM 623 C C . ASP A 1 79 ? -4.074 -17.734 -9.914 1 57.31 79 ASP A C 1
ATOM 625 O O . ASP A 1 79 ? -4.668 -17.25 -8.945 1 57.31 79 ASP A O 1
ATOM 629 N N . ILE A 1 80 ? -2.863 -17.984 -10.055 1 59.31 80 ILE A N 1
ATOM 630 C CA . ILE A 1 80 ? -2.109 -17.938 -8.805 1 59.31 80 ILE A CA 1
ATOM 631 C C . ILE A 1 80 ? -1.897 -16.484 -8.383 1 59.31 80 ILE A C 1
ATOM 633 O O . ILE A 1 80 ? -1.981 -16.156 -7.195 1 59.31 80 ILE A O 1
ATOM 637 N N . VAL A 1 81 ? -1.645 -15.664 -9.352 1 58.78 81 VAL A N 1
ATOM 638 C CA . VAL A 1 81 ? -1.45 -14.25 -9.039 1 58.78 81 VAL A CA 1
ATOM 639 C C . VAL A 1 81 ? -2.732 -13.672 -8.445 1 58.78 81 VAL A C 1
ATOM 641 O O . VAL A 1 81 ? -2.691 -12.961 -7.441 1 58.78 81 VAL A O 1
ATOM 644 N N . LEU A 1 82 ? -3.77 -14.016 -9.07 1 64.06 82 LEU A N 1
ATOM 645 C CA . LEU A 1 82 ? -5.059 -13.523 -8.586 1 64.06 82 LEU A CA 1
ATOM 646 C C . LEU A 1 82 ? -5.359 -14.07 -7.195 1 64.06 82 LEU A C 1
ATOM 648 O O . LEU A 1 82 ? -5.836 -13.336 -6.324 1 64.06 82 LEU A O 1
ATOM 652 N N . TYR A 1 83 ? -5.004 -15.273 -7.117 1 65.5 83 TYR A N 1
ATOM 653 C CA . TYR A 1 83 ? -5.219 -15.93 -5.832 1 65.5 83 TYR A CA 1
ATOM 654 C C . TYR A 1 83 ? -4.367 -15.281 -4.746 1 65.5 83 TYR A C 1
ATOM 656 O O . TYR A 1 83 ? -4.863 -14.969 -3.66 1 65.5 83 TYR A O 1
ATOM 664 N N . THR A 1 84 ? -3.234 -14.977 -5.125 1 64.38 84 THR A N 1
ATOM 665 C CA . THR A 1 84 ? -2.309 -14.383 -4.164 1 64.38 84 THR A CA 1
ATOM 666 C C . THR A 1 84 ? -2.723 -12.961 -3.816 1 64.38 84 THR A C 1
ATOM 668 O O . THR A 1 84 ? -2.643 -12.547 -2.658 1 64.38 84 THR A O 1
ATOM 671 N N . ALA A 1 85 ? -3.164 -12.289 -4.801 1 68.5 85 ALA A N 1
ATOM 672 C CA . ALA A 1 85 ? -3.598 -10.914 -4.559 1 68.5 85 ALA A CA 1
ATOM 673 C C . ALA A 1 85 ? -4.816 -10.875 -3.641 1 68.5 85 ALA A C 1
ATOM 675 O O . ALA A 1 85 ? -4.902 -10.031 -2.746 1 68.5 85 ALA A O 1
ATOM 676 N N . ASN A 1 86 ? -5.676 -11.766 -3.812 1 73.19 86 ASN A N 1
ATOM 677 C CA . ASN A 1 86 ? -6.871 -11.812 -2.979 1 73.19 86 ASN A CA 1
ATOM 678 C C . ASN A 1 86 ? -6.539 -12.195 -1.541 1 73.19 86 ASN A C 1
ATOM 680 O O . ASN A 1 86 ? -7.059 -11.602 -0.596 1 73.19 86 ASN A O 1
ATOM 684 N N . VAL A 1 87 ? -5.68 -13.141 -1.485 1 73.94 87 VAL A N 1
ATOM 685 C CA . VAL A 1 87 ? -5.285 -13.586 -0.153 1 73.94 87 VAL A CA 1
ATOM 686 C C . VAL A 1 87 ? -4.57 -12.453 0.579 1 73.94 87 VAL A C 1
ATOM 688 O O . VAL A 1 87 ? -4.836 -12.203 1.756 1 73.94 87 VAL A O 1
ATOM 691 N N . ALA A 1 88 ? -3.717 -11.773 -0.155 1 73.56 88 ALA A N 1
ATOM 692 C CA . ALA A 1 88 ? -3.004 -10.641 0.428 1 73.56 88 ALA A CA 1
ATOM 693 C C . ALA A 1 88 ? -3.975 -9.555 0.878 1 73.56 88 ALA A C 1
ATOM 695 O O . ALA A 1 88 ? -3.801 -8.961 1.944 1 73.56 88 ALA A O 1
ATOM 696 N N . ASN A 1 89 ? -4.938 -9.336 0.12 1 81.25 89 ASN A N 1
ATOM 697 C CA . ASN A 1 89 ? -5.949 -8.344 0.453 1 81.25 89 ASN A CA 1
ATOM 698 C C . ASN A 1 89 ? -6.711 -8.719 1.72 1 81.25 89 ASN A C 1
ATOM 700 O O . ASN A 1 89 ? -6.98 -7.863 2.564 1 81.25 89 ASN A O 1
ATOM 704 N N . ILE A 1 90 ? -7.047 -9.961 1.781 1 84.56 90 ILE A N 1
ATOM 705 C CA . ILE A 1 90 ? -7.793 -10.438 2.941 1 84.56 90 ILE A CA 1
ATOM 706 C C . ILE A 1 90 ? -6.938 -10.289 4.199 1 84.56 90 ILE A C 1
ATOM 708 O O . ILE A 1 90 ? -7.387 -9.727 5.199 1 84.56 90 ILE A O 1
ATOM 712 N N . PHE A 1 91 ? -5.719 -10.672 4.113 1 81.75 91 PHE A N 1
ATOM 713 C CA . PHE A 1 91 ? -4.848 -10.609 5.281 1 81.75 91 PHE A CA 1
ATOM 714 C C . PHE A 1 91 ? -4.543 -9.164 5.652 1 81.75 91 PHE A C 1
ATOM 716 O O . PHE A 1 91 ? -4.449 -8.82 6.836 1 81.75 91 PHE A O 1
ATOM 723 N N . TYR A 1 92 ? -4.41 -8.383 4.621 1 86.31 92 TYR A N 1
ATOM 724 C CA . TYR A 1 92 ? -4.164 -6.977 4.914 1 86.31 92 TYR A CA 1
ATOM 725 C C . TYR A 1 92 ? -5.371 -6.344 5.598 1 86.31 92 TYR A C 1
ATOM 727 O O . TYR A 1 92 ? -5.219 -5.535 6.516 1 86.31 92 TYR A O 1
ATOM 735 N N . ALA A 1 93 ? -6.504 -6.719 5.113 1 89.12 93 ALA A N 1
ATOM 736 C CA . ALA A 1 93 ? -7.715 -6.199 5.746 1 89.12 93 ALA A CA 1
ATOM 737 C C . ALA A 1 93 ? -7.793 -6.621 7.211 1 89.12 93 ALA A C 1
ATOM 739 O O . ALA A 1 93 ? -8.211 -5.84 8.062 1 89.12 93 ALA A O 1
ATOM 740 N N . PHE A 1 94 ? -7.395 -7.816 7.508 1 87.69 94 PHE A N 1
ATOM 741 C CA . PHE A 1 94 ? -7.348 -8.273 8.891 1 87.69 94 PHE A CA 1
ATOM 742 C C . PHE A 1 94 ? -6.316 -7.48 9.688 1 87.69 94 PHE A C 1
ATOM 744 O O . PHE A 1 94 ? -6.574 -7.09 10.828 1 87.69 94 PHE A O 1
ATOM 751 N N . ALA A 1 95 ? -5.191 -7.234 9.039 1 81.69 95 ALA A N 1
ATOM 752 C CA . ALA A 1 95 ? -4.152 -6.453 9.711 1 81.69 95 ALA A CA 1
ATOM 753 C C . ALA A 1 95 ? -4.645 -5.039 10.023 1 81.69 95 ALA A C 1
ATOM 755 O O . ALA A 1 95 ? -4.395 -4.512 11.109 1 81.69 95 ALA A O 1
ATOM 756 N N . VAL A 1 96 ? -5.332 -4.473 9.109 1 87.56 96 VAL A N 1
ATOM 757 C CA . VAL A 1 96 ? -5.879 -3.135 9.305 1 87.56 96 VAL A CA 1
ATOM 758 C C . VAL A 1 96 ? -6.887 -3.15 10.453 1 87.56 96 VAL A C 1
ATOM 760 O O . VAL A 1 96 ? -6.883 -2.256 11.297 1 87.56 96 VAL A O 1
ATOM 763 N N . ALA A 1 97 ? -7.727 -4.18 10.406 1 88.25 97 ALA A N 1
ATOM 764 C CA . ALA A 1 97 ? -8.727 -4.285 11.469 1 88.25 97 ALA A CA 1
ATOM 765 C C . ALA A 1 97 ? -8.07 -4.367 12.844 1 88.25 97 ALA A C 1
ATOM 767 O O . ALA A 1 97 ? -8.562 -3.779 13.805 1 88.25 97 ALA A O 1
ATOM 768 N N . LEU A 1 98 ? -6.926 -4.977 12.891 1 82.25 98 LEU A N 1
ATOM 769 C CA . LEU A 1 98 ? -6.258 -5.199 14.164 1 82.25 98 LEU A CA 1
ATOM 770 C C . LEU A 1 98 ? -5.418 -3.988 14.562 1 82.25 98 LEU A C 1
ATOM 772 O O . LEU A 1 98 ? -5.5 -3.514 15.695 1 82.25 98 LEU A O 1
ATOM 776 N N . TYR A 1 99 ? -4.695 -3.432 13.625 1 79.94 99 TYR A N 1
ATOM 777 C CA . TYR A 1 99 ? -3.695 -2.428 13.969 1 79.94 99 TYR A CA 1
ATOM 778 C C . TYR A 1 99 ? -4.293 -1.027 13.938 1 79.94 99 TYR A C 1
ATOM 780 O O . TYR A 1 99 ? -3.793 -0.117 14.602 1 79.94 99 TYR A O 1
ATOM 788 N N . ARG A 1 100 ? -5.301 -0.838 13.172 1 85.44 100 ARG A N 1
ATOM 789 C CA . ARG A 1 100 ? -5.949 0.466 13.102 1 85.44 100 ARG A CA 1
ATOM 790 C C . ARG A 1 100 ? -7.305 0.442 13.805 1 85.44 100 ARG A C 1
ATOM 792 O O . ARG A 1 100 ? -8.242 1.124 13.383 1 85.44 100 ARG A O 1
ATOM 799 N N . ARG A 1 101 ? -7.41 -0.369 14.766 1 85.88 101 ARG A N 1
ATOM 800 C CA . ARG A 1 101 ? -8.695 -0.533 15.438 1 85.88 101 ARG A CA 1
ATOM 801 C C . ARG A 1 101 ? -9.125 0.759 16.125 1 85.88 101 ARG A C 1
ATOM 803 O O . ARG A 1 101 ? -10.305 1.117 16.109 1 85.88 101 ARG A O 1
ATOM 810 N N . GLN A 1 102 ? -8.18 1.448 16.703 1 85.25 102 GLN A N 1
ATOM 811 C CA . GLN A 1 102 ? -8.523 2.676 17.422 1 85.25 102 GLN A CA 1
ATOM 812 C C . GLN A 1 102 ? -8.891 3.789 16.438 1 85.25 102 GLN A C 1
ATOM 814 O O . GLN A 1 102 ? -9.828 4.547 16.688 1 85.25 102 GLN A O 1
ATOM 819 N N . ASP A 1 103 ? -8.148 3.793 15.414 1 87.88 103 ASP A N 1
ATOM 820 C CA . ASP A 1 103 ? -8.461 4.781 14.383 1 87.88 103 ASP A CA 1
ATOM 821 C C . ASP A 1 103 ? -9.836 4.52 13.773 1 87.88 103 ASP A C 1
ATOM 823 O O . ASP A 1 103 ? -10.586 5.457 13.484 1 87.88 103 ASP A O 1
ATOM 827 N N . THR A 1 104 ? -10.102 3.281 13.625 1 89.69 104 THR A N 1
ATOM 828 C CA . THR A 1 104 ? -11.406 2.93 13.062 1 89.69 104 THR A CA 1
ATOM 829 C C . THR A 1 104 ? -12.523 3.287 14.031 1 89.69 104 THR A C 1
ATOM 831 O O . THR A 1 104 ? -13.594 3.74 13.617 1 89.69 104 THR A O 1
ATOM 834 N N . CYS A 1 105 ? -12.258 3.143 15.227 1 88.56 105 CYS A N 1
ATOM 835 C CA . CYS A 1 105 ? -13.227 3.539 16.234 1 88.56 105 CYS A CA 1
ATOM 836 C C . CYS A 1 105 ? -13.484 5.043 16.188 1 88.56 105 CYS A C 1
ATOM 838 O O . CYS A 1 105 ? -14.633 5.484 16.25 1 88.56 105 CYS A O 1
ATOM 840 N N . ARG A 1 106 ? -12.406 5.734 16.094 1 88 106 ARG A N 1
ATOM 841 C CA . ARG A 1 106 ? -12.531 7.184 16 1 88 106 ARG A CA 1
ATOM 842 C C . ARG A 1 106 ? -13.273 7.59 14.734 1 88 106 ARG A C 1
ATOM 844 O O . ARG A 1 106 ? -14.102 8.5 14.758 1 88 106 ARG A O 1
ATOM 851 N N . PHE A 1 107 ? -12.992 6.922 13.688 1 92.06 107 PHE A N 1
ATOM 852 C CA . PHE A 1 107 ? -13.648 7.184 12.414 1 92.06 107 PHE A CA 1
ATOM 853 C C . PHE A 1 107 ? -15.148 6.93 12.508 1 92.06 107 PHE A C 1
ATOM 855 O O . PHE A 1 107 ? -15.953 7.77 12.102 1 92.06 107 PHE A O 1
ATOM 862 N N . PHE A 1 108 ? -15.5 5.793 13.117 1 88.94 108 PHE A N 1
ATOM 863 C CA . PHE A 1 108 ? -16.906 5.445 13.266 1 88.94 108 PHE A CA 1
ATOM 864 C C . PHE A 1 108 ? -17.609 6.414 14.219 1 88.94 108 PHE A C 1
ATOM 866 O O . PHE A 1 108 ? -18.75 6.805 13.984 1 88.94 108 PHE A O 1
ATOM 873 N N . GLY A 1 109 ? -16.844 6.781 15.172 1 85.81 109 GLY A N 1
ATOM 874 C CA . GLY A 1 109 ? -17.406 7.727 16.125 1 85.81 109 GLY A CA 1
ATOM 875 C C . GLY A 1 109 ? -17.688 9.086 15.508 1 85.81 109 GLY A C 1
ATOM 876 O O . GLY A 1 109 ? -18.703 9.719 15.844 1 85.81 109 GLY A O 1
ATOM 877 N N . SER A 1 110 ? -16.859 9.445 14.648 1 85.75 110 SER A N 1
ATOM 878 C CA . SER A 1 110 ? -17.031 10.742 14 1 85.75 110 SER A CA 1
ATOM 879 C C . SER A 1 110 ? -18.234 10.734 13.062 1 85.75 110 SER A C 1
ATOM 881 O O . SER A 1 110 ? -18.766 11.789 12.711 1 85.75 110 SER A O 1
ATOM 883 N N . LEU A 1 111 ? -18.625 9.594 12.672 1 86.25 111 LEU A N 1
ATOM 884 C CA . LEU A 1 111 ? -19.75 9.477 11.742 1 86.25 111 LEU A CA 1
ATOM 885 C C . LEU A 1 111 ? -21.062 9.312 12.5 1 86.25 111 LEU A C 1
ATOM 887 O O . LEU A 1 111 ? -22.141 9.32 11.891 1 86.25 111 LEU A O 1
ATOM 891 N N . ASP A 1 112 ? -20.953 9.266 13.711 1 80.06 112 ASP A N 1
ATOM 892 C CA . ASP A 1 112 ? -22.141 8.992 14.523 1 80.06 112 ASP A CA 1
ATOM 893 C C . ASP A 1 112 ? -23.125 10.164 14.484 1 80.06 112 ASP A C 1
ATOM 895 O O . ASP A 1 112 ? -22.719 11.312 14.656 1 80.06 112 ASP A O 1
ATOM 899 N N . GLY A 1 113 ? -24.359 9.812 14.219 1 72.75 113 GLY A N 1
ATOM 900 C CA . GLY A 1 113 ? -25.438 10.797 14.266 1 72.75 113 GLY A CA 1
ATOM 901 C C . GLY A 1 113 ? -25.594 11.555 12.961 1 72.75 113 GLY A C 1
ATOM 902 O O . GLY A 1 113 ? -26.516 12.367 12.82 1 72.75 113 GLY A O 1
ATOM 903 N N . THR A 1 114 ? -24.703 11.312 12.047 1 74 114 THR A N 1
ATOM 904 C CA . THR A 1 114 ? -24.734 12.148 10.852 1 74 114 THR A CA 1
ATOM 905 C C . THR A 1 114 ? -25.234 11.344 9.648 1 74 114 THR A C 1
ATOM 907 O O . THR A 1 114 ? -25.547 11.914 8.609 1 74 114 THR A O 1
ATOM 910 N N . LEU A 1 115 ? -25.312 10.102 9.859 1 82.5 115 LEU A N 1
ATOM 911 C CA . LEU A 1 115 ? -25.641 9.266 8.703 1 82.5 115 LEU A CA 1
ATOM 912 C C . LEU A 1 115 ? -27.141 8.961 8.664 1 82.5 115 LEU A C 1
ATOM 914 O O . LEU A 1 115 ? -27.766 8.773 9.711 1 82.5 115 LEU A O 1
ATOM 918 N N . LYS A 1 116 ? -27.625 9.133 7.461 1 75.56 116 LYS A N 1
ATOM 919 C CA . LYS A 1 116 ? -29.016 8.719 7.258 1 75.56 116 LYS A CA 1
ATOM 920 C C . LYS A 1 116 ? -29.125 7.199 7.168 1 75.56 116 LYS A C 1
ATOM 922 O O . LYS A 1 116 ? -28.281 6.543 6.559 1 75.56 116 LYS A O 1
ATOM 927 N N . PRO A 1 117 ? -30 6.781 7.941 1 71.12 117 PRO A N 1
ATOM 928 C CA . PRO A 1 117 ? -30.172 5.328 7.848 1 71.12 117 PRO A CA 1
ATOM 929 C C . PRO A 1 117 ? -30.484 4.859 6.43 1 71.12 117 PRO A C 1
ATOM 931 O O . PRO A 1 117 ? -31.219 5.527 5.703 1 71.12 117 PRO A O 1
ATOM 934 N N . ALA A 1 118 ? -29.609 4.012 5.914 1 63.53 118 ALA A N 1
ATOM 935 C CA . ALA A 1 118 ? -29.906 3.461 4.594 1 63.53 118 ALA A CA 1
ATOM 936 C C . ALA A 1 118 ? -31.188 2.623 4.629 1 63.53 118 ALA A C 1
ATOM 938 O O . ALA A 1 118 ? -31.5 2.008 5.648 1 63.53 118 ALA A O 1
ATOM 939 N N . ARG A 1 119 ? -32.031 2.838 3.514 1 63.31 119 ARG A N 1
ATOM 940 C CA . ARG A 1 119 ? -33.188 1.948 3.398 1 63.31 119 ARG A CA 1
ATOM 941 C C . ARG A 1 119 ? -32.75 0.488 3.354 1 63.31 119 ARG A C 1
ATOM 943 O O . ARG A 1 119 ? -31.75 0.15 2.693 1 63.31 119 ARG A O 1
ATOM 950 N N . THR A 1 120 ? -33.188 -0.248 4.09 1 62.38 120 THR A N 1
ATOM 951 C CA . THR A 1 120 ? -32.875 -1.665 4.234 1 62.38 120 THR A CA 1
ATOM 952 C C . THR A 1 120 ? -32.781 -2.336 2.869 1 62.38 120 THR A C 1
ATOM 954 O O . THR A 1 120 ? -31.906 -3.178 2.654 1 62.38 120 THR A O 1
ATOM 957 N N . TRP A 1 121 ? -33.562 -1.81 1.98 1 65 121 TRP A N 1
ATOM 958 C CA . TRP A 1 121 ? -33.594 -2.486 0.688 1 65 121 TRP A CA 1
ATOM 959 C C . TRP A 1 121 ? -32.312 -2.168 -0.106 1 65 121 TRP A C 1
ATOM 961 O O . TRP A 1 121 ? -31.844 -2.998 -0.882 1 65 121 TRP A O 1
ATOM 971 N N . VAL A 1 122 ? -31.75 -1.036 0.129 1 65 122 VAL A N 1
ATOM 972 C CA . VAL A 1 122 ? -30.531 -0.676 -0.584 1 65 122 VAL A CA 1
ATOM 973 C C . VAL A 1 122 ? -29.375 -1.527 -0.079 1 65 122 VAL A C 1
ATOM 975 O O . VAL A 1 122 ? -28.562 -2.018 -0.872 1 65 122 VAL A O 1
ATOM 978 N N . SER A 1 123 ? -29.469 -1.662 1.136 1 66.12 123 SER A N 1
ATOM 979 C CA . SER A 1 123 ? -28.422 -2.506 1.703 1 66.12 123 SER A CA 1
ATOM 980 C C . SER A 1 123 ? -28.594 -3.959 1.268 1 66.12 123 SER A C 1
ATOM 982 O O . SER A 1 123 ? -27.609 -4.637 0.963 1 66.12 123 SER A O 1
ATOM 984 N N . CYS A 1 124 ? -29.688 -4.285 1.146 1 65.56 124 CYS A N 1
ATOM 985 C CA . CYS A 1 124 ? -29.969 -5.656 0.731 1 65.56 124 CYS A CA 1
ATOM 986 C C . CYS A 1 124 ? -29.625 -5.859 -0.741 1 65.56 124 CYS A C 1
ATOM 988 O O . CYS A 1 124 ? -29.047 -6.883 -1.113 1 65.56 124 CYS A O 1
ATOM 990 N N . ALA A 1 125 ? -29.984 -4.91 -1.465 1 67.38 125 ALA A N 1
ATOM 991 C CA . ALA A 1 125 ? -29.703 -5.004 -2.896 1 67.38 125 ALA A CA 1
ATOM 992 C C . ALA A 1 125 ? -28.203 -5.066 -3.158 1 67.38 125 ALA A C 1
ATOM 994 O O . ALA A 1 125 ? -27.75 -5.844 -4.004 1 67.38 125 ALA A O 1
ATOM 995 N N . ALA A 1 126 ? -27.562 -4.293 -2.4 1 66.5 126 ALA A N 1
ATOM 996 C CA . ALA A 1 126 ? -26.109 -4.309 -2.555 1 66.5 126 ALA A CA 1
ATOM 997 C C . ALA A 1 126 ? -25.531 -5.66 -2.148 1 66.5 126 ALA A C 1
ATOM 999 O O . ALA A 1 126 ? -24.688 -6.219 -2.85 1 66.5 126 ALA A O 1
ATOM 1000 N N . PHE A 1 127 ? -26.094 -6.145 -1.148 1 69.5 127 PHE A N 1
ATOM 1001 C CA . PHE A 1 127 ? -25.641 -7.441 -0.663 1 69.5 127 PHE A CA 1
ATOM 1002 C C . PHE A 1 127 ? -25.984 -8.539 -1.663 1 69.5 127 PHE A C 1
ATOM 1004 O O . PHE A 1 127 ? -25.156 -9.414 -1.935 1 69.5 127 PHE A O 1
ATOM 1011 N N . LEU A 1 128 ? -27.078 -8.445 -2.146 1 65.94 128 LEU A N 1
ATOM 1012 C CA . LEU A 1 128 ? -27.516 -9.445 -3.113 1 65.94 128 LEU A CA 1
ATOM 1013 C C . LEU A 1 128 ? -26.656 -9.406 -4.367 1 65.94 128 LEU A C 1
ATOM 1015 O O . LEU A 1 128 ? -26.297 -10.445 -4.91 1 65.94 128 LEU A O 1
ATOM 1019 N N . PHE A 1 129 ? -26.531 -8.266 -4.766 1 68 129 PHE A N 1
ATOM 1020 C CA . PHE A 1 129 ? -25.703 -8.109 -5.957 1 68 129 PHE A CA 1
ATOM 1021 C C . PHE A 1 129 ? -24.328 -8.75 -5.754 1 68 129 PHE A C 1
ATOM 1023 O O . PHE A 1 129 ? -23.859 -9.516 -6.602 1 68 129 PHE A O 1
ATOM 1030 N N . PHE A 1 130 ? -23.906 -8.594 -4.625 1 66.31 130 PHE A N 1
ATOM 1031 C CA . PHE A 1 130 ? -22.578 -9.133 -4.352 1 66.31 130 PHE A CA 1
ATOM 1032 C C . PHE A 1 130 ? -22.641 -10.641 -4.148 1 66.31 130 PHE A C 1
ATOM 1034 O O . PHE A 1 130 ? -21.75 -11.367 -4.59 1 66.31 130 PHE A O 1
ATOM 1041 N N . SER A 1 131 ? -23.719 -11.086 -3.605 1 64.38 131 SER A N 1
ATOM 1042 C CA . SER A 1 131 ? -23.906 -12.523 -3.432 1 64.38 131 SER A CA 1
ATOM 1043 C C . SER A 1 131 ? -24.062 -13.227 -4.773 1 64.38 131 SER A C 1
ATOM 1045 O O . SER A 1 131 ? -23.594 -14.359 -4.945 1 64.38 131 SER A O 1
ATOM 1047 N N . LEU A 1 132 ? -24.688 -12.562 -5.598 1 66.19 132 LEU A N 1
ATOM 1048 C CA . LEU A 1 132 ? -24.828 -13.109 -6.945 1 66.19 132 LEU A CA 1
ATOM 1049 C C . LEU A 1 132 ? -23.469 -13.32 -7.59 1 66.19 132 LEU A C 1
ATOM 1051 O O . LEU A 1 132 ? -23.25 -14.312 -8.281 1 66.19 132 LEU A O 1
ATOM 1055 N N . PHE A 1 133 ? -22.641 -12.5 -7.234 1 65.94 133 PHE A N 1
ATOM 1056 C CA . PHE A 1 133 ? -21.281 -12.609 -7.746 1 65.94 133 PHE A CA 1
ATOM 1057 C C . PHE A 1 133 ? -20.609 -13.875 -7.227 1 65.94 133 PHE A C 1
ATOM 1059 O O . PHE A 1 133 ? -19.969 -14.602 -7.988 1 65.94 133 PHE A O 1
ATOM 1066 N N . VAL A 1 134 ? -20.844 -14.078 -6.012 1 64.69 134 VAL A N 1
ATOM 1067 C CA . VAL A 1 134 ? -20.281 -15.266 -5.387 1 64.69 134 VAL A CA 1
ATOM 1068 C C . VAL A 1 134 ? -20.891 -16.516 -6.016 1 64.69 134 VAL A C 1
ATOM 1070 O O . VAL A 1 134 ? -20.172 -17.469 -6.324 1 64.69 134 VAL A O 1
ATOM 1073 N N . ALA A 1 135 ? -22.109 -16.375 -6.324 1 61.97 135 ALA A N 1
ATOM 1074 C CA . ALA A 1 135 ? -22.828 -17.5 -6.914 1 61.97 135 ALA A CA 1
ATOM 1075 C C . ALA A 1 135 ? -22.328 -17.781 -8.328 1 61.97 135 ALA A C 1
ATOM 1077 O O . ALA A 1 135 ? -22.141 -18.938 -8.711 1 61.97 135 ALA A O 1
ATOM 1078 N N . PHE A 1 136 ? -22.188 -16.797 -9.016 1 63.53 136 PHE A N 1
ATOM 1079 C CA . PHE A 1 136 ? -21.703 -16.953 -10.383 1 63.53 136 PHE A CA 1
ATOM 1080 C C . PHE A 1 136 ? -20.312 -17.578 -10.414 1 63.53 136 PHE A C 1
ATOM 1082 O O . PHE A 1 136 ? -20.031 -18.453 -11.227 1 63.53 136 PHE A O 1
ATOM 1089 N N . PHE A 1 137 ? -19.484 -17.078 -9.539 1 64.31 137 PHE A N 1
ATOM 1090 C CA . PHE A 1 137 ? -18.141 -17.641 -9.453 1 64.31 137 PHE A CA 1
ATOM 1091 C C . PHE A 1 137 ? -18.188 -19.141 -9.156 1 64.31 137 PHE A C 1
ATOM 1093 O O . PHE A 1 137 ? -17.531 -19.938 -9.812 1 64.31 137 PHE A O 1
ATOM 1100 N N . LEU A 1 138 ? -19.031 -19.469 -8.25 1 60.09 138 LEU A N 1
ATOM 1101 C CA . LEU A 1 138 ? -19.172 -20.859 -7.867 1 60.09 138 LEU A CA 1
ATOM 1102 C C . LEU A 1 138 ? -19.734 -21.688 -9.023 1 60.09 138 LEU A C 1
ATOM 1104 O O . LEU A 1 138 ? -19.25 -22.797 -9.289 1 60.09 138 LEU A O 1
ATOM 1108 N N . GLY A 1 139 ? -20.688 -21.156 -9.602 1 57.44 139 GLY A N 1
ATOM 1109 C CA . GLY A 1 139 ? -21.328 -21.859 -10.711 1 57.44 139 GLY A CA 1
ATOM 1110 C C . GLY A 1 139 ? -20.375 -22.109 -11.867 1 57.44 139 GLY A C 1
ATOM 1111 O O . GLY A 1 139 ? -20.312 -23.234 -12.383 1 57.44 139 GLY A O 1
ATOM 1112 N N . LEU A 1 140 ? -19.609 -21.188 -12.148 1 58.5 140 LEU A N 1
ATOM 1113 C CA . LEU A 1 140 ? -18.688 -21.297 -13.273 1 58.5 140 LEU A CA 1
ATOM 1114 C C . LEU A 1 140 ? -17.578 -22.281 -12.969 1 58.5 140 LEU A C 1
ATOM 1116 O O . LEU A 1 140 ? -17.219 -23.094 -13.82 1 58.5 140 LEU A O 1
ATOM 1120 N N . ASN A 1 141 ? -17.031 -22.156 -11.82 1 58.31 141 ASN A N 1
ATOM 1121 C CA . ASN A 1 141 ? -15.938 -23.047 -11.477 1 58.31 141 ASN A CA 1
ATOM 1122 C C . ASN A 1 141 ? -16.422 -24.484 -11.305 1 58.31 141 ASN A C 1
ATOM 1124 O O . ASN A 1 141 ? -15.688 -25.438 -11.57 1 58.31 141 ASN A O 1
ATOM 1128 N N . TYR A 1 142 ? -17.641 -24.484 -10.867 1 55.22 142 TYR A N 1
ATOM 1129 C CA . TYR A 1 142 ? -18.219 -25.828 -10.75 1 55.22 142 TYR A CA 1
ATOM 1130 C C . TYR A 1 142 ? -18.312 -26.5 -12.117 1 55.22 142 TYR A C 1
ATOM 1132 O O . TYR A 1 142 ? -18.062 -27.703 -12.25 1 55.22 142 TYR A O 1
ATOM 1140 N N . ILE A 1 143 ? -18.578 -25.703 -12.992 1 53.44 143 ILE A N 1
ATOM 1141 C CA . ILE A 1 143 ? -18.75 -26.25 -14.328 1 53.44 143 ILE A CA 1
ATOM 1142 C C . ILE A 1 143 ? -17.391 -26.547 -14.945 1 53.44 143 ILE A C 1
ATOM 1144 O O . ILE A 1 143 ? -17.219 -27.547 -15.641 1 53.44 143 ILE A O 1
ATOM 1148 N N . MET A 1 144 ? -16.453 -25.766 -14.641 1 52.69 144 MET A N 1
ATOM 1149 C CA . MET A 1 144 ? -15.188 -25.859 -15.352 1 52.69 144 MET A CA 1
ATOM 1150 C C . MET A 1 144 ? -14.242 -26.828 -14.656 1 52.69 144 MET A C 1
ATOM 1152 O O . MET A 1 144 ? -13.383 -27.438 -15.297 1 52.69 144 MET A O 1
ATOM 1156 N N . LEU A 1 145 ? -14.234 -26.734 -13.406 1 50.75 145 LEU A N 1
ATOM 1157 C CA . LEU A 1 145 ? -13.281 -27.562 -12.672 1 50.75 145 LEU A CA 1
ATOM 1158 C C . LEU A 1 145 ? -13.82 -28.969 -12.469 1 50.75 145 LEU A C 1
ATOM 1160 O O . LEU A 1 145 ? -15.031 -29.156 -12.312 1 50.75 145 LEU A O 1
ATOM 1164 N N . ASP A 1 146 ? -13.055 -29.891 -12.945 1 50.19 146 ASP A N 1
ATOM 1165 C CA . ASP A 1 146 ? -13.383 -31.266 -12.617 1 50.19 146 ASP A CA 1
ATOM 1166 C C . ASP A 1 146 ? -13.453 -31.484 -11.109 1 50.19 146 ASP A C 1
ATOM 1168 O O . ASP A 1 146 ? -12.43 -31.453 -10.422 1 50.19 146 ASP A O 1
ATOM 1172 N N . TRP A 1 147 ? -14.609 -31.25 -10.617 1 49.81 147 TRP A N 1
ATOM 1173 C CA . TRP A 1 147 ? -14.898 -31.281 -9.188 1 49.81 147 TRP A CA 1
ATOM 1174 C C . TRP A 1 147 ? -14.688 -32.688 -8.633 1 49.81 147 TRP A C 1
ATOM 1176 O O . TRP A 1 147 ? -14.82 -32.906 -7.426 1 49.81 147 TRP A O 1
ATOM 1186 N N . ALA A 1 148 ? -14.656 -33.625 -9.469 1 54.12 148 ALA A N 1
ATOM 1187 C CA . ALA A 1 148 ? -14.594 -34.969 -8.945 1 54.12 148 ALA A CA 1
ATOM 1188 C C . ALA A 1 148 ? -13.562 -35.094 -7.824 1 54.12 148 ALA A C 1
ATOM 1190 O O . ALA A 1 148 ? -13.773 -35.812 -6.848 1 54.12 148 ALA A O 1
ATOM 1191 N N . ASP A 1 149 ? -12.352 -34.344 -7.918 1 55.44 149 ASP A N 1
ATOM 1192 C CA . ASP A 1 149 ? -11.305 -34.625 -6.938 1 55.44 149 ASP A CA 1
ATOM 1193 C C . ASP A 1 149 ? -11.133 -33.438 -5.977 1 55.44 149 ASP A C 1
ATOM 1195 O O . ASP A 1 149 ? -10.172 -33.406 -5.203 1 55.44 149 ASP A O 1
ATOM 1199 N N . VAL A 1 150 ? -12.141 -32.562 -6.105 1 56.75 150 VAL A N 1
ATOM 1200 C CA . VAL A 1 150 ? -11.938 -31.422 -5.195 1 56.75 150 VAL A CA 1
ATOM 1201 C C . VAL A 1 150 ? -12.906 -31.531 -4.02 1 56.75 150 VAL A C 1
ATOM 1203 O O . VAL A 1 150 ? -14.109 -31.703 -4.215 1 56.75 150 VAL A O 1
ATOM 1206 N N . SER A 1 151 ? -12.406 -31.703 -2.809 1 65.25 151 SER A N 1
ATOM 1207 C CA . SER A 1 151 ? -13.211 -31.75 -1.591 1 65.25 151 SER A CA 1
ATOM 1208 C C . SER A 1 151 ? -14.07 -30.5 -1.437 1 65.25 151 SER A C 1
ATOM 1210 O O . SER A 1 151 ? -13.719 -29.438 -1.948 1 65.25 151 SER A O 1
ATOM 1212 N N . LEU A 1 152 ? -15.328 -30.672 -0.909 1 68.81 152 LEU A N 1
ATOM 1213 C CA . LEU A 1 152 ? -16.25 -29.578 -0.632 1 68.81 152 LEU A CA 1
ATOM 1214 C C . LEU A 1 152 ? -15.57 -28.469 0.149 1 68.81 152 LEU A C 1
ATOM 1216 O O . LEU A 1 152 ? -15.805 -27.281 -0.107 1 68.81 152 LEU A O 1
ATOM 1220 N N . PHE A 1 153 ? -14.797 -28.875 1.041 1 71.06 153 PHE A N 1
ATOM 1221 C CA . PHE A 1 153 ? -14.094 -27.891 1.862 1 71.06 153 PHE A CA 1
ATOM 1222 C C . PHE A 1 153 ? -13.156 -27.047 1.013 1 71.06 153 PHE A C 1
ATOM 1224 O O . PHE A 1 153 ? -13.07 -25.828 1.189 1 71.06 153 PHE A O 1
ATOM 1231 N N . HIS A 1 154 ? -12.594 -27.672 0.116 1 70.56 154 HIS A N 1
ATOM 1232 C CA . HIS A 1 154 ? -11.719 -26.938 -0.797 1 70.56 154 HIS A CA 1
ATOM 1233 C C . HIS A 1 154 ? -12.508 -25.938 -1.634 1 70.56 154 HIS A C 1
ATOM 1235 O O . HIS A 1 154 ? -12.07 -24.812 -1.835 1 70.56 154 HIS A O 1
ATOM 1241 N N . TRP A 1 155 ? -13.609 -26.359 -1.805 1 70.06 155 TRP A N 1
ATOM 1242 C CA . TRP A 1 155 ? -14.461 -25.5 -2.623 1 70.06 155 TRP A CA 1
ATOM 1243 C C . TRP A 1 155 ? -14.914 -24.281 -1.837 1 70.06 155 TRP A C 1
ATOM 1245 O O . TRP A 1 155 ? -14.922 -23.172 -2.361 1 70.06 155 TRP A O 1
ATOM 1255 N N . ILE A 1 156 ? -15.266 -24.453 -0.698 1 70.94 156 ILE A N 1
ATOM 1256 C CA . ILE A 1 156 ? -15.711 -23.359 0.153 1 70.94 156 ILE A CA 1
ATOM 1257 C C . ILE A 1 156 ? -14.57 -22.359 0.35 1 70.94 156 ILE A C 1
ATOM 1259 O O . ILE A 1 156 ? -14.781 -21.156 0.267 1 70.94 156 ILE A O 1
ATOM 1263 N N . CYS A 1 157 ? -13.422 -22.906 0.489 1 72.56 157 CYS A N 1
ATOM 1264 C CA . CYS A 1 157 ? -12.273 -22.031 0.697 1 72.56 157 CYS A CA 1
ATOM 1265 C C . CYS A 1 157 ? -11.977 -21.219 -0.551 1 72.56 157 CYS A C 1
ATOM 1267 O O . CYS A 1 157 ? -11.727 -20.016 -0.461 1 72.56 157 CYS A O 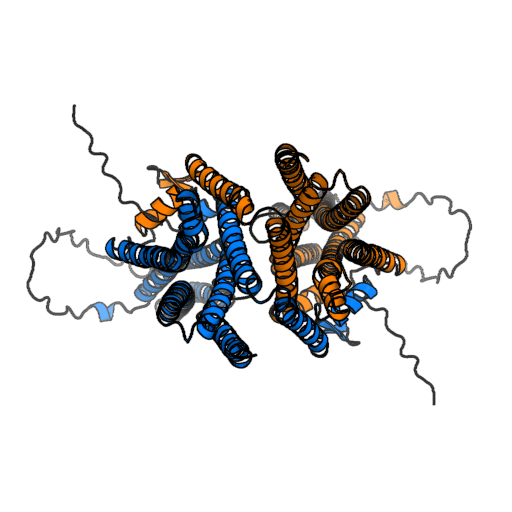1
ATOM 1269 N N . LEU A 1 158 ? -12.133 -21.875 -1.597 1 71.19 158 LEU A N 1
ATOM 1270 C CA . LEU A 1 158 ? -11.852 -21.188 -2.85 1 71.19 158 LEU A CA 1
ATOM 1271 C C . LEU A 1 158 ? -12.867 -20.078 -3.104 1 71.19 158 LEU A C 1
ATOM 1273 O O . LEU A 1 158 ? -12.508 -18.969 -3.51 1 71.19 158 LEU A O 1
ATOM 1277 N N . THR A 1 159 ? -14.07 -20.391 -2.771 1 71.75 159 THR A N 1
ATOM 1278 C CA . THR A 1 159 ? -15.125 -19.406 -2.973 1 71.75 159 THR A CA 1
ATOM 1279 C C . THR A 1 159 ? -14.961 -18.234 -2.016 1 71.75 159 THR A C 1
ATOM 1281 O O . THR A 1 159 ? -15.172 -17.078 -2.398 1 71.75 159 THR A O 1
ATOM 1284 N N . LEU A 1 160 ? -14.578 -18.516 -0.888 1 76.25 160 LEU A N 1
ATOM 1285 C CA . LEU A 1 160 ? -14.383 -17.469 0.111 1 76.25 160 LEU A CA 1
ATOM 1286 C C . LEU A 1 160 ? -13.227 -16.562 -0.28 1 76.25 160 LEU A C 1
ATOM 1288 O O . LEU A 1 160 ? -13.344 -15.336 -0.204 1 76.25 160 LEU A O 1
ATOM 1292 N N . ILE A 1 161 ? -12.219 -17.109 -0.796 1 75.12 161 ILE A N 1
ATOM 1293 C CA . ILE A 1 161 ? -10.977 -16.375 -1.028 1 75.12 161 ILE A CA 1
ATOM 1294 C C . ILE A 1 161 ? -11.086 -15.578 -2.328 1 75.12 161 ILE A C 1
ATOM 1296 O O . ILE A 1 161 ? -10.672 -14.422 -2.389 1 75.12 161 ILE A O 1
ATOM 1300 N N . ILE A 1 162 ? -11.672 -16.141 -3.258 1 72.5 162 ILE A N 1
ATOM 1301 C CA . ILE A 1 162 ? -11.57 -15.562 -4.594 1 72.5 162 ILE A CA 1
ATOM 1302 C C . ILE A 1 162 ? -12.711 -14.578 -4.816 1 72.5 162 ILE A C 1
ATOM 1304 O O . ILE A 1 162 ? -12.523 -13.531 -5.441 1 72.5 162 ILE A O 1
ATOM 1308 N N . SER A 1 163 ? -13.836 -14.898 -4.191 1 75.81 163 SER A N 1
ATOM 1309 C CA . SER A 1 163 ? -14.977 -14.094 -4.609 1 75.81 163 SER A CA 1
ATOM 1310 C C . SER A 1 163 ? -15.664 -13.445 -3.414 1 75.81 163 SER A C 1
ATOM 1312 O O . SER A 1 163 ? -15.781 -12.219 -3.346 1 75.81 163 SER A O 1
ATOM 1314 N N . SER A 1 164 ? -15.953 -14.211 -2.447 1 79.06 164 SER A N 1
ATOM 1315 C CA . SER A 1 164 ? -16.844 -13.719 -1.402 1 79.06 164 SER A CA 1
ATOM 1316 C C . SER A 1 164 ? -16.172 -12.641 -0.561 1 79.06 164 SER A C 1
ATOM 1318 O O . SER A 1 164 ? -16.656 -11.508 -0.494 1 79.06 164 SER A O 1
ATOM 1320 N N . LEU A 1 165 ? -15.078 -12.945 -0.034 1 85.94 165 LEU A N 1
ATOM 1321 C CA . LEU A 1 165 ? -14.461 -12.023 0.913 1 85.94 165 LEU A CA 1
ATOM 1322 C C . LEU A 1 165 ? -14.016 -10.742 0.214 1 85.94 165 LEU A C 1
ATOM 1324 O O . LEU A 1 165 ? -14.305 -9.641 0.684 1 85.94 165 LEU A O 1
ATOM 1328 N N . PRO A 1 166 ? -13.414 -10.852 -0.917 1 83.12 166 PRO A N 1
ATOM 1329 C CA . PRO A 1 166 ? -13.039 -9.609 -1.593 1 83.12 166 PRO A CA 1
ATOM 1330 C C . PRO A 1 166 ? -14.242 -8.742 -1.958 1 83.12 166 PRO A C 1
ATOM 1332 O O . PRO A 1 166 ? -14.18 -7.516 -1.869 1 83.12 166 PRO A O 1
ATOM 1335 N N . SER A 1 167 ? -15.305 -9.328 -2.336 1 82.38 167 SER A N 1
ATOM 1336 C CA . SER A 1 167 ? -16.5 -8.578 -2.688 1 82.38 167 SER A CA 1
ATOM 1337 C C . SER A 1 167 ? -17.078 -7.848 -1.476 1 82.38 167 SER A C 1
ATOM 1339 O O . SER A 1 167 ? -17.484 -6.691 -1.579 1 82.38 167 SER A O 1
ATOM 1341 N N . PHE A 1 168 ? -17.062 -8.523 -0.432 1 84.31 168 PHE A N 1
ATOM 1342 C CA . PHE A 1 168 ? -17.578 -7.895 0.78 1 84.31 168 PHE A CA 1
ATOM 1343 C C . PHE A 1 168 ? -16.672 -6.754 1.226 1 84.31 168 PHE A C 1
ATOM 1345 O O . PHE A 1 168 ? -17.141 -5.738 1.734 1 84.31 168 PHE A O 1
ATOM 1352 N N . LEU A 1 169 ? -15.453 -6.965 1.056 1 87.88 169 LEU A N 1
ATOM 1353 C CA . LEU A 1 169 ? -14.508 -5.914 1.421 1 87.88 169 LEU A CA 1
ATOM 1354 C C . LEU A 1 169 ? -14.703 -4.68 0.546 1 87.88 169 LEU A C 1
ATOM 1356 O O . LEU A 1 169 ? -14.672 -3.551 1.041 1 87.88 169 LEU A O 1
ATOM 1360 N N . ASP A 1 170 ? -14.922 -4.887 -0.683 1 86.31 170 ASP A N 1
ATOM 1361 C CA . ASP A 1 170 ? -15.18 -3.775 -1.594 1 86.31 170 ASP A CA 1
ATOM 1362 C C . ASP A 1 170 ? -16.453 -3.033 -1.206 1 86.31 170 ASP A C 1
ATOM 1364 O O . ASP A 1 170 ? -16.484 -1.802 -1.208 1 86.31 170 ASP A O 1
ATOM 1368 N N . LEU A 1 171 ? -17.391 -3.799 -0.918 1 83.69 171 LEU A N 1
ATOM 1369 C CA . LEU A 1 171 ? -18.656 -3.188 -0.524 1 83.69 171 LEU A CA 1
ATOM 1370 C C . LEU A 1 171 ? -18.5 -2.4 0.773 1 83.69 171 LEU A C 1
ATOM 1372 O O . LEU A 1 171 ? -19.078 -1.325 0.926 1 83.69 171 LEU A O 1
ATOM 1376 N N . TYR A 1 172 ? -17.781 -2.951 1.596 1 88.5 172 TYR A N 1
ATOM 1377 C CA . TYR A 1 172 ? -17.484 -2.281 2.859 1 88.5 172 TYR A CA 1
ATOM 1378 C C . TYR A 1 172 ? -16.812 -0.938 2.625 1 88.5 172 TYR A C 1
ATOM 1380 O O . TYR A 1 172 ? -17.234 0.083 3.176 1 88.5 172 TYR A O 1
ATOM 1388 N N . LEU A 1 173 ? -15.828 -0.956 1.793 1 90 173 LEU A N 1
ATOM 1389 C CA . LEU A 1 173 ? -15.109 0.279 1.481 1 90 173 LEU A CA 1
ATOM 1390 C C . LEU A 1 173 ? -16.047 1.287 0.812 1 90 173 LEU A C 1
ATOM 1392 O O . LEU A 1 173 ? -16.031 2.469 1.164 1 90 173 LEU A O 1
ATOM 1396 N N . ALA A 1 174 ? -16.812 0.849 -0.07 1 86.94 174 ALA A N 1
ATOM 1397 C CA . ALA A 1 174 ? -17.734 1.72 -0.789 1 86.94 174 ALA A CA 1
ATOM 1398 C C . ALA A 1 174 ? -18.734 2.363 0.167 1 86.94 174 ALA A C 1
ATOM 1400 O O . ALA A 1 174 ? -19.078 3.539 0.018 1 86.94 174 ALA A O 1
ATOM 1401 N N . THR A 1 175 ? -19.141 1.624 1.075 1 86.56 175 THR A N 1
ATOM 1402 C CA . THR A 1 175 ? -20.125 2.145 2.027 1 86.56 175 THR A CA 1
ATOM 1403 C C . THR A 1 175 ? -19.484 3.193 2.934 1 86.56 175 THR A C 1
ATOM 1405 O O . THR A 1 175 ? -20.125 4.18 3.295 1 86.56 175 THR A O 1
ATOM 1408 N N . LEU A 1 176 ? -18.281 2.938 3.307 1 89.81 176 LEU A N 1
ATOM 1409 C CA . LEU A 1 176 ? -17.609 3.92 4.148 1 89.81 176 LEU A CA 1
ATOM 1410 C C . LEU A 1 176 ? -17.375 5.219 3.385 1 89.81 176 LEU A C 1
ATOM 1412 O O . LEU A 1 176 ? -17.516 6.309 3.947 1 89.81 176 LEU A O 1
ATOM 1416 N N . ILE A 1 177 ? -17 5.082 2.145 1 90.75 177 ILE A N 1
ATOM 1417 C CA . ILE A 1 177 ? -16.844 6.281 1.332 1 90.75 177 ILE A CA 1
ATOM 1418 C C . ILE A 1 177 ? -18.172 7 1.199 1 90.75 177 ILE A C 1
ATOM 1420 O O . ILE A 1 177 ? -18.25 8.227 1.293 1 90.75 177 ILE A O 1
ATOM 1424 N N . SER A 1 178 ? -19.219 6.246 1.015 1 88.62 178 SER A N 1
ATOM 1425 C CA . SER A 1 178 ? -20.547 6.82 0.901 1 88.62 178 SER A CA 1
ATOM 1426 C C . SER A 1 178 ? -20.938 7.57 2.17 1 88.62 178 SER A C 1
ATOM 1428 O O . SER A 1 178 ? -21.641 8.586 2.107 1 88.62 178 SER A O 1
ATOM 1430 N N . ALA A 1 179 ? -20.516 7.027 3.285 1 88.75 179 ALA A N 1
ATOM 1431 C CA . ALA A 1 179 ? -20.766 7.703 4.555 1 88.75 179 ALA A CA 1
ATOM 1432 C C . ALA A 1 179 ? -20.078 9.062 4.602 1 88.75 179 ALA A C 1
ATOM 1434 O O . ALA A 1 179 ? -20.672 10.047 5.047 1 88.75 179 ALA A O 1
ATOM 1435 N N . VAL A 1 180 ? -18.859 9.062 4.145 1 90.88 180 VAL A N 1
ATOM 1436 C CA . VAL A 1 180 ? -18.109 10.32 4.117 1 90.88 180 VAL A CA 1
ATOM 1437 C C . VAL A 1 180 ? -18.781 11.297 3.156 1 90.88 180 VAL A C 1
ATOM 1439 O O . VAL A 1 180 ? -18.938 12.477 3.465 1 90.88 180 VAL A O 1
ATOM 1442 N N . VAL A 1 181 ? -19.266 10.789 2.072 1 90.75 181 VAL A N 1
ATOM 1443 C CA . VAL A 1 181 ? -19.953 11.609 1.079 1 90.75 181 VAL A CA 1
ATOM 1444 C C . VAL A 1 181 ? -21.219 12.211 1.69 1 90.75 181 VAL A C 1
ATOM 1446 O O . VAL A 1 181 ? -21.5 13.391 1.487 1 90.75 181 VAL A O 1
ATOM 1449 N N . GLN A 1 182 ? -21.859 11.445 2.383 1 88.31 182 GLN A N 1
ATOM 1450 C CA . GLN A 1 182 ? -23.094 11.914 3.01 1 88.31 182 GLN A CA 1
ATOM 1451 C C . GLN A 1 182 ? -22.812 13.062 3.98 1 88.31 182 GLN A C 1
ATOM 1453 O O . GLN A 1 182 ? -23.578 14.016 4.066 1 88.31 182 GLN A O 1
ATOM 1458 N N . MET A 1 183 ? -21.719 12.953 4.656 1 89.19 183 MET A N 1
ATOM 1459 C CA . MET A 1 183 ? -21.359 14.008 5.602 1 89.19 183 MET A CA 1
ATOM 1460 C C . MET A 1 183 ? -21.062 15.312 4.871 1 89.19 183 MET A C 1
ATOM 1462 O O . MET A 1 183 ? -21.5 16.375 5.293 1 89.19 183 MET A O 1
ATOM 1466 N N . TYR A 1 184 ? -20.375 15.172 3.812 1 90.69 184 TYR A N 1
ATOM 1467 C CA . TYR A 1 184 ? -20.078 16.344 2.998 1 90.69 184 TYR A CA 1
ATOM 1468 C C . TYR A 1 184 ? -21.359 16.969 2.461 1 90.69 184 TYR A C 1
ATOM 1470 O O . TYR A 1 184 ? -21.547 18.188 2.537 1 90.69 184 TYR A O 1
ATOM 1478 N N . ARG A 1 185 ? -22.219 16.203 2.012 1 89.5 185 ARG A N 1
ATOM 1479 C CA . ARG A 1 185 ? -23.453 16.688 1.411 1 89.5 185 ARG A CA 1
ATOM 1480 C C . ARG A 1 185 ? -24.344 17.328 2.461 1 89.5 185 ARG A C 1
ATOM 1482 O O . ARG A 1 185 ? -24.984 18.359 2.197 1 89.5 185 ARG A O 1
ATOM 1489 N N . ARG A 1 186 ? -24.391 16.766 3.545 1 87.44 186 ARG A N 1
ATOM 1490 C CA . ARG A 1 186 ? -25.203 17.328 4.625 1 87.44 186 ARG A CA 1
ATOM 1491 C C . ARG A 1 186 ? -24.688 18.703 5.02 1 87.44 186 ARG A C 1
ATOM 1493 O O . ARG A 1 186 ? -25.484 19.625 5.23 1 87.44 186 ARG A O 1
ATOM 1500 N N . LEU A 1 187 ? -23.391 18.719 5.152 1 89.19 187 LEU A N 1
ATOM 1501 C CA . LEU A 1 187 ? -22.797 20 5.5 1 89.19 187 LEU A CA 1
ATOM 1502 C C . LEU A 1 187 ? -23.047 21.031 4.402 1 89.19 187 LEU A C 1
ATOM 1504 O O . LEU A 1 187 ? -23.438 22.172 4.688 1 89.19 187 LEU A O 1
ATOM 1508 N N . ALA A 1 188 ? -22.906 20.625 3.225 1 90.44 188 ALA A N 1
ATOM 1509 C CA . ALA A 1 188 ? -23.141 21.531 2.094 1 90.44 188 ALA A CA 1
ATOM 1510 C C . ALA A 1 188 ? -24.594 21.969 2.029 1 90.44 188 ALA A C 1
ATOM 1512 O O . ALA A 1 188 ? -24.891 23.141 1.824 1 90.44 188 ALA A O 1
ATOM 1513 N N . ASP A 1 189 ? -25.422 21.062 2.215 1 86.62 189 ASP A N 1
ATOM 1514 C CA . ASP A 1 189 ? -26.859 21.359 2.199 1 86.62 189 ASP A CA 1
ATOM 1515 C C . ASP A 1 189 ? -27.234 22.297 3.346 1 86.62 189 ASP A C 1
ATOM 1517 O O . ASP A 1 189 ? -28.031 23.219 3.168 1 86.62 189 ASP A O 1
ATOM 1521 N N . GLY A 1 190 ? -26.656 22 4.492 1 84.25 190 GLY A N 1
ATOM 1522 C CA . GLY A 1 190 ? -26.891 22.875 5.633 1 84.25 190 GLY A CA 1
ATOM 1523 C C . GLY A 1 190 ? -26.438 24.312 5.398 1 84.25 190 GLY A C 1
ATOM 1524 O O . GLY A 1 190 ? -27.156 25.25 5.734 1 84.25 190 GLY A O 1
ATOM 1525 N N . LEU A 1 191 ? -25.312 24.438 4.75 1 85.94 191 LEU A N 1
ATOM 1526 C CA . LEU A 1 191 ? -24.766 25.766 4.473 1 85.94 191 LEU A CA 1
ATOM 1527 C C . LEU A 1 191 ? -25.547 26.453 3.369 1 85.94 191 LEU A C 1
ATOM 1529 O O . LEU A 1 191 ? -25.797 27.656 3.438 1 85.94 191 LEU A O 1
ATOM 1533 N N . SER A 1 192 ? -25.984 25.703 2.391 1 84.31 192 SER A N 1
ATOM 1534 C CA . SER A 1 192 ? -26.75 26.266 1.29 1 84.31 192 SER A CA 1
ATOM 1535 C C . SER A 1 192 ? -28.094 26.781 1.769 1 84.31 192 SER A C 1
ATOM 1537 O O . SER A 1 192 ? -28.594 27.797 1.274 1 84.31 192 SER A O 1
ATOM 1539 N N . ARG A 1 193 ? -28.672 26.125 2.652 1 80.44 193 ARG A N 1
ATOM 1540 C CA . ARG A 1 193 ? -29.938 26.562 3.211 1 80.44 193 ARG A CA 1
ATOM 1541 C C . ARG A 1 193 ? -29.766 27.859 3.992 1 80.44 193 ARG A C 1
ATOM 1543 O O . ARG A 1 193 ? -30.656 28.719 3.994 1 80.44 193 ARG A O 1
ATOM 1550 N N . ARG A 1 194 ? -28.672 28 4.555 1 76.62 194 ARG A N 1
ATOM 1551 C CA . ARG A 1 194 ? -28.375 29.203 5.309 1 76.62 194 ARG A CA 1
ATOM 1552 C C . ARG A 1 194 ? -28.125 30.391 4.375 1 76.62 194 ARG A C 1
ATOM 1554 O O . ARG A 1 194 ? -28.391 31.531 4.73 1 76.62 194 ARG A O 1
ATOM 1561 N N . ALA A 1 195 ? -27.656 30.047 3.236 1 72.25 195 ALA A N 1
ATOM 1562 C CA . ALA A 1 195 ? -27.328 31.109 2.287 1 72.25 195 ALA A CA 1
ATOM 1563 C C . ALA A 1 195 ? -28.562 31.562 1.512 1 72.25 195 ALA A C 1
ATOM 1565 O O . ALA A 1 195 ? -28.562 32.625 0.901 1 72.25 195 ALA A O 1
ATOM 1566 N N . ARG A 1 196 ? -29.75 30.844 1.332 1 64.06 196 ARG A N 1
ATOM 1567 C CA . ARG A 1 196 ? -30.953 31.219 0.592 1 64.06 196 ARG A CA 1
ATOM 1568 C C . ARG A 1 196 ? -31.719 32.312 1.322 1 64.06 196 ARG A C 1
ATOM 1570 O O . ARG A 1 196 ? -31.859 32.281 2.545 1 64.06 196 ARG A O 1
ATOM 1577 N N . PRO A 1 197 ? -32 33.438 0.522 1 60.56 197 PRO A N 1
ATOM 1578 C CA . PRO A 1 197 ? -32.75 34.562 1.124 1 60.56 197 PRO A CA 1
ATOM 1579 C C . PRO A 1 197 ? -34.125 34.125 1.629 1 60.56 197 PRO A C 1
ATOM 1581 O O . PRO A 1 197 ? -34.75 33.219 1.057 1 60.56 197 PRO A O 1
ATOM 1584 N N . ARG A 1 198 ? -34.594 34.281 2.857 1 49.94 198 ARG A N 1
ATOM 1585 C CA . ARG A 1 198 ? -35.844 34 3.512 1 49.94 198 ARG A CA 1
ATOM 1586 C C . ARG A 1 198 ? -37.031 34.375 2.617 1 49.94 198 ARG A C 1
ATOM 1588 O O . ARG A 1 198 ? -38.156 33.969 2.881 1 49.94 198 ARG A O 1
ATOM 1595 N N . THR A 1 199 ? -37 35.25 1.714 1 46.22 199 THR A N 1
ATOM 1596 C CA . THR A 1 199 ? -38.219 35.656 1 1 46.22 199 THR A CA 1
ATOM 1597 C C . THR A 1 199 ? -38.75 34.5 0.164 1 46.22 199 THR A C 1
ATOM 1599 O O . THR A 1 199 ? -39.938 34.469 -0.143 1 46.22 199 THR A O 1
ATOM 1602 N N . GLN A 1 200 ? -38 33.781 -0.445 1 42.22 200 GLN A N 1
ATOM 1603 C CA . GLN A 1 200 ? -38.562 32.844 -1.408 1 42.22 200 GLN A CA 1
ATOM 1604 C C . GLN A 1 200 ? -39.188 31.641 -0.705 1 42.22 200 GLN A C 1
ATOM 1606 O O . GLN A 1 200 ? -39.688 30.703 -1.358 1 42.22 200 GLN A O 1
ATOM 1611 N N . LEU A 1 201 ? -39.094 31.422 0.5 1 39.06 201 LEU A N 1
ATOM 1612 C CA . LEU A 1 201 ? -39.812 30.328 1.14 1 39.06 201 LEU A CA 1
ATOM 1613 C C . LEU A 1 201 ? -41.312 30.547 1.097 1 39.06 201 LEU A C 1
ATOM 1615 O O . LEU A 1 201 ? -42.094 29.75 1.633 1 39.06 201 LEU A O 1
ATOM 1619 N N . GLY A 1 202 ? -41.844 31.75 0.604 1 34.66 202 GLY A N 1
ATOM 1620 C CA . GLY A 1 202 ? -43.25 32.062 0.787 1 34.66 202 GLY A CA 1
ATOM 1621 C C . GLY A 1 202 ? -44.188 31.266 -0.124 1 34.66 202 GLY A C 1
ATOM 1622 O O . GLY A 1 202 ? -45.406 31.453 -0.112 1 34.66 202 GLY A O 1
ATOM 1623 N N . HIS A 1 203 ? -43.906 31.062 -1.385 1 34.06 203 HIS A N 1
ATOM 1624 C CA . HIS A 1 203 ? -45.156 30.703 -2.021 1 34.06 203 HIS A CA 1
ATOM 1625 C C . HIS A 1 203 ? -45.625 29.344 -1.545 1 34.06 203 HIS A C 1
ATOM 1627 O O . HIS A 1 203 ? -44.906 28.344 -1.639 1 34.06 203 HIS A O 1
ATOM 1633 N N . PRO A 1 204 ? -46.625 29.281 -0.604 1 34.22 204 PRO A N 1
ATOM 1634 C CA . PRO A 1 204 ? -47.344 28.094 -0.137 1 34.22 204 PRO A CA 1
ATOM 1635 C C . PRO A 1 204 ? -47.812 27.203 -1.284 1 34.22 204 PRO A C 1
ATOM 1637 O O . PRO A 1 204 ? -48.531 27.672 -2.172 1 34.22 204 PRO A O 1
ATOM 1640 N N . SER A 1 205 ? -47 26.438 -1.962 1 30.73 205 SER A N 1
ATOM 1641 C CA . SER A 1 205 ? -47.688 25.562 -2.91 1 30.73 205 SER A CA 1
ATOM 1642 C C . SER A 1 205 ? -48.906 24.922 -2.289 1 30.73 205 SER A C 1
ATOM 1644 O O . SER A 1 205 ? -48.938 24.625 -1.09 1 30.73 205 SER A O 1
ATOM 1646 N N . ILE A 1 206 ? -50.094 25.094 -2.857 1 30.36 206 ILE A N 1
ATOM 1647 C CA . ILE A 1 206 ? -51.438 24.578 -2.656 1 30.36 206 ILE A CA 1
ATOM 1648 C C . ILE A 1 206 ? -51.375 23.078 -2.41 1 30.36 206 ILE A C 1
ATOM 1650 O O . ILE A 1 206 ? -50.906 22.312 -3.26 1 30.36 206 ILE A O 1
ATOM 1654 N N . GLY A 1 207 ? -51.188 22.656 -1.123 1 24.91 207 GLY A N 1
ATOM 1655 C CA . GLY A 1 207 ? -51.25 21.328 -0.544 1 24.91 207 GLY A CA 1
ATOM 1656 C C . GLY A 1 207 ? -52.438 20.516 -0.982 1 24.91 207 GLY A C 1
ATOM 1657 O O . GLY A 1 207 ? -53.562 21.031 -1.008 1 24.91 207 GLY A O 1
ATOM 1658 N N . HIS A 1 208 ? -52.312 19.734 -2.068 1 26.09 208 HIS A N 1
ATOM 1659 C CA . HIS A 1 208 ? -53.375 18.734 -2.207 1 26.09 208 HIS A CA 1
ATOM 1660 C C . HIS A 1 208 ? -53.688 18.078 -0.867 1 26.09 208 HIS A C 1
ATOM 1662 O O . HIS A 1 208 ? -52.812 17.969 -0.002 1 26.09 208 HIS A O 1
ATOM 1668 N N . PRO A 1 209 ? -54.969 17.859 -0.4 1 28.36 209 PRO A N 1
ATOM 1669 C CA . PRO A 1 209 ? -55.719 17.531 0.831 1 28.36 209 PRO A CA 1
ATOM 1670 C C . PRO A 1 209 ? -55.25 16.219 1.458 1 28.36 209 PRO A C 1
ATOM 1672 O O . PRO A 1 209 ? -55.812 15.781 2.463 1 28.36 209 PRO A O 1
ATOM 1675 N N . GLY A 1 210 ? -54.469 15.336 0.75 1 22.09 210 GLY A N 1
ATOM 1676 C CA . GLY A 1 210 ? -54.688 13.992 1.247 1 22.09 210 GLY A CA 1
ATOM 1677 C C . GLY A 1 210 ? -54.438 13.852 2.736 1 22.09 210 GLY A C 1
ATOM 1678 O O . GLY A 1 210 ? -55.375 13.867 3.533 1 22.09 210 GLY A O 1
ATOM 1679 N N . SER A 1 211 ? -53.594 12.828 3.105 1 23.52 211 SER A N 1
ATOM 1680 C CA . SER A 1 211 ? -53.688 11.961 4.273 1 23.52 211 SER A CA 1
ATOM 1681 C C . SER A 1 211 ? -53.312 12.703 5.555 1 23.52 211 SER A C 1
ATOM 1683 O O . SER A 1 211 ? -52.438 13.539 5.547 1 23.52 211 SER A O 1
ATOM 1685 N N . GLY A 1 212 ? -54.219 12.859 6.555 1 22.67 212 GLY A N 1
ATOM 1686 C CA . GLY A 1 212 ? -54.5 13.445 7.855 1 22.67 212 GLY A CA 1
ATOM 1687 C C . GLY A 1 212 ? -53.406 13.195 8.875 1 22.67 212 GLY A C 1
ATOM 1688 O O . GLY A 1 212 ? -53.625 13.375 10.078 1 22.67 212 GLY A O 1
ATOM 1689 N N . PHE A 1 213 ? -52.375 12.445 8.648 1 23.44 213 PHE A N 1
ATOM 1690 C CA . PHE A 1 213 ? -51.875 12 9.938 1 23.44 213 PHE A CA 1
ATOM 1691 C C . PHE A 1 213 ? -51.562 13.188 10.852 1 23.44 213 PHE A C 1
ATOM 1693 O O . PHE A 1 213 ? -51.406 14.312 10.375 1 23.44 213 PHE A O 1
ATOM 1700 N N . PHE A 1 214 ? -51.281 12.93 12.172 1 24.02 214 PHE A N 1
ATOM 1701 C CA . PHE A 1 214 ? -51.25 13.594 13.469 1 24.02 214 PHE A CA 1
ATOM 1702 C C . PHE A 1 214 ? -50.25 14.727 13.492 1 24.02 214 PHE A C 1
ATOM 1704 O O . PHE A 1 214 ? -49.031 14.484 13.445 1 24.02 214 PHE A O 1
ATOM 1711 N N . SER A 1 215 ? -50.562 15.812 12.75 1 21.77 215 SER A N 1
ATOM 1712 C CA . SER A 1 215 ? -49.719 17 12.719 1 21.77 215 SER A CA 1
ATOM 1713 C C . SER A 1 215 ? -49.625 17.656 14.086 1 21.77 215 SER A C 1
ATOM 1715 O O . SER A 1 215 ? -50.594 18.281 14.547 1 21.77 215 SER A O 1
ATOM 1717 N N . ALA A 1 216 ? -49.031 16.891 15.102 1 24.7 216 ALA A N 1
ATOM 1718 C CA . ALA A 1 216 ? -49 17.516 16.422 1 24.7 216 ALA A CA 1
ATOM 1719 C C . ALA A 1 216 ? -48.625 18.984 16.312 1 24.7 216 ALA A C 1
ATOM 1721 O O . ALA A 1 216 ? -47.812 19.375 15.492 1 24.7 216 ALA A O 1
ATOM 1722 N N . SER A 1 217 ? -49.594 19.797 16.688 1 24.06 217 SER A N 1
ATOM 1723 C CA . SER A 1 217 ? -49.656 21.25 16.844 1 24.06 217 SER A CA 1
ATOM 1724 C C . SER A 1 217 ? -48.438 21.797 17.578 1 24.06 217 SER A C 1
ATOM 1726 O O . SER A 1 217 ? -48.312 21.641 18.797 1 24.06 217 SER A O 1
ATOM 1728 N N . ILE A 1 218 ? -47.25 21.484 17.109 1 25.14 218 ILE A N 1
ATOM 1729 C CA . ILE A 1 218 ? -46.25 22.125 17.938 1 25.14 218 ILE A CA 1
ATOM 1730 C C . ILE A 1 218 ? -46.469 23.625 17.953 1 25.14 218 ILE A C 1
ATOM 1732 O O . ILE A 1 218 ? -46.625 24.266 16.906 1 25.14 218 ILE A O 1
ATOM 1736 N N . PRO A 1 219 ? -47 24.156 19.047 1 26.91 219 PRO A N 1
ATOM 1737 C CA . PRO A 1 219 ? -47.344 25.562 19.234 1 26.91 219 PRO A CA 1
ATOM 1738 C C . PRO A 1 219 ? -46.312 26.5 18.625 1 26.91 219 PRO A C 1
ATOM 1740 O O . PRO A 1 219 ? -45.156 26.141 18.469 1 26.91 219 PRO A O 1
ATOM 1743 N N . HIS A 1 220 ? -46.781 27.438 17.797 1 27.05 220 HIS A N 1
ATOM 1744 C CA . HIS A 1 220 ? -46.188 28.531 17.031 1 27.05 220 HIS A CA 1
ATOM 1745 C C . HIS A 1 220 ? -45.438 29.484 17.953 1 27.05 220 HIS A C 1
ATOM 1747 O O . HIS A 1 220 ? -46.031 30.391 18.547 1 27.05 220 HIS A O 1
ATOM 1753 N N . ARG A 1 221 ? -44.594 28.984 18.859 1 28.81 221 ARG A N 1
ATOM 1754 C CA . ARG A 1 221 ? -44 30.078 19.594 1 28.81 221 ARG A CA 1
ATOM 1755 C C . ARG A 1 221 ? -43.438 31.125 18.641 1 28.81 221 ARG A C 1
ATOM 1757 O O . ARG A 1 221 ? -42.906 30.797 17.578 1 28.81 221 ARG A O 1
ATOM 1764 N N . PRO A 1 222 ? -44 32.344 18.719 1 29.3 222 PRO A N 1
ATOM 1765 C CA . PRO A 1 222 ? -43.562 33.469 17.891 1 29.3 222 PRO A CA 1
ATOM 1766 C C . PRO A 1 222 ? -42.031 33.531 17.703 1 29.3 222 PRO A C 1
ATOM 1768 O O . PRO A 1 222 ? -41.281 33.281 18.656 1 29.3 222 PRO A O 1
ATOM 1771 N N . ILE A 1 223 ? -41.656 33.125 16.562 1 28.97 223 ILE A N 1
ATOM 1772 C CA . ILE A 1 223 ? -40.281 33.156 16.078 1 28.97 223 ILE A CA 1
ATOM 1773 C C . ILE A 1 223 ? -39.719 34.562 16.188 1 28.97 223 ILE A C 1
ATOM 1775 O O . ILE A 1 223 ? -40.062 35.438 15.391 1 28.97 223 ILE A O 1
ATOM 1779 N N . GLY A 1 224 ? -40 35.281 17.375 1 27.02 224 GLY A N 1
ATOM 1780 C CA . GLY A 1 224 ? -39.406 36.594 17.516 1 27.02 224 GLY A CA 1
ATOM 1781 C C . GLY A 1 224 ? -38.062 36.719 16.797 1 27.02 224 GLY A C 1
ATOM 1782 O O . GLY A 1 224 ? -37.5 35.75 16.312 1 27.02 224 GLY A O 1
ATOM 1783 N N . SER A 1 225 ? -37.469 38 16.875 1 30.06 225 SER A N 1
ATOM 1784 C CA . SER A 1 225 ? -36.312 38.688 16.297 1 30.06 225 SER A CA 1
ATOM 1785 C C . SER A 1 225 ? -35.031 37.875 16.422 1 30.06 225 SER A C 1
ATOM 1787 O O . SER A 1 225 ? -33.969 38.406 16.703 1 30.06 225 SER A O 1
ATOM 1789 N N . HIS A 1 226 ? -35.125 36.688 17.031 1 28.73 226 HIS A N 1
ATOM 1790 C CA . HIS A 1 226 ? -33.875 35.969 17.219 1 28.73 226 HIS A CA 1
ATOM 1791 C C . HIS A 1 226 ? -33.188 35.75 15.883 1 28.73 226 HIS A C 1
ATOM 1793 O O . HIS A 1 226 ? -33.438 34.75 15.195 1 28.73 226 HIS A O 1
ATOM 1799 N N . ARG A 1 227 ? -33.156 36.781 14.953 1 32.56 227 ARG A N 1
ATOM 1800 C CA . ARG A 1 227 ? -32.594 37.125 13.641 1 32.56 227 ARG A CA 1
ATOM 1801 C C . ARG A 1 227 ? -31.328 36.344 13.352 1 32.56 227 ARG A C 1
ATOM 1803 O O . ARG A 1 227 ? -31.281 35.531 12.422 1 32.56 227 ARG A O 1
ATOM 1810 N N . CYS A 1 228 ? -30.188 37.188 12.828 1 33.47 228 CYS A N 1
ATOM 1811 C CA . CYS A 1 228 ? -28.859 37.156 12.227 1 33.47 228 CYS A CA 1
ATOM 1812 C C . CYS A 1 228 ? -27.891 36.344 13.094 1 33.47 228 CYS A C 1
ATOM 1814 O O . CYS A 1 228 ? -26.688 36.344 12.852 1 33.47 228 CYS A O 1
ATOM 1816 N N . SER A 1 229 ? -28.188 36.031 14.195 1 36.66 229 SER A N 1
ATOM 1817 C CA . SER A 1 229 ? -27.297 35.344 15.125 1 36.66 229 SER A CA 1
ATOM 1818 C C . SER A 1 229 ? -26.906 33.969 14.594 1 36.66 229 SER A C 1
ATOM 1820 O O . SER A 1 229 ? -26.125 33.25 15.219 1 36.66 229 SER A O 1
ATOM 1822 N N . SER A 1 230 ? -27.609 33.438 13.758 1 39.25 230 SER A N 1
ATOM 1823 C CA . SER A 1 230 ? -27.469 32.062 13.289 1 39.25 230 SER A CA 1
ATOM 1824 C C . SER A 1 230 ? -26.234 31.922 12.391 1 39.25 230 SER A C 1
ATOM 1826 O O . SER A 1 230 ? -25.797 30.812 12.133 1 39.25 230 SER A O 1
ATOM 1828 N N . LEU A 1 231 ? -26 32.906 11.531 1 43.09 231 LEU A N 1
ATOM 1829 C CA . LEU A 1 231 ? -24.719 32.969 10.844 1 43.09 231 LEU A CA 1
ATOM 1830 C C . LEU A 1 231 ? -23.562 33.094 11.836 1 43.09 231 LEU A C 1
ATOM 1832 O O . LEU A 1 231 ? -22.406 33.219 11.438 1 43.09 231 LEU A O 1
ATOM 1836 N N . SER A 1 232 ? -23.906 33.562 13.055 1 49.19 232 SER A N 1
ATOM 1837 C CA . SER A 1 232 ? -23.016 33.812 14.188 1 49.19 232 SER A CA 1
ATOM 1838 C C . SER A 1 232 ? -22.078 32.625 14.422 1 49.19 232 SER A C 1
ATOM 1840 O O . SER A 1 232 ? -21.078 32.75 15.141 1 49.19 232 SER A O 1
ATOM 1842 N N . ASN A 1 233 ? -22.203 31.531 13.734 1 70.19 233 ASN A N 1
ATOM 1843 C CA . ASN A 1 233 ? -21.281 30.531 14.281 1 70.19 233 ASN A CA 1
ATOM 1844 C C . ASN A 1 233 ? -20.297 30.031 13.211 1 70.19 233 ASN A C 1
ATOM 1846 O O . ASN A 1 233 ? -20.312 28.844 12.867 1 70.19 233 ASN A O 1
ATOM 1850 N N . VAL A 1 234 ? -19.75 31.047 12.469 1 76.12 234 VAL A N 1
ATOM 1851 C CA . VAL A 1 234 ? -18.688 30.75 11.508 1 76.12 234 VAL A CA 1
ATOM 1852 C C . VAL A 1 234 ? -17.672 29.812 12.148 1 76.12 234 VAL A C 1
ATOM 1854 O O . VAL A 1 234 ? -17.125 28.922 11.477 1 76.12 234 VAL A O 1
ATOM 1857 N N . GLY A 1 235 ? -17.5 30.078 13.445 1 76.69 235 GLY A N 1
ATOM 1858 C CA . GLY A 1 235 ? -16.609 29.188 14.141 1 76.69 235 GLY A CA 1
ATOM 1859 C C . GLY A 1 235 ? -17.031 27.734 14.055 1 76.69 235 GLY A C 1
ATOM 1860 O O . GLY A 1 235 ? -16.203 26.844 13.852 1 76.69 235 GLY A O 1
ATOM 1861 N N . ALA A 1 236 ? -18.344 27.625 14.078 1 81.38 236 ALA A N 1
ATOM 1862 C CA . ALA A 1 236 ? -18.875 26.266 13.992 1 81.38 236 ALA A CA 1
ATOM 1863 C C . ALA A 1 236 ? -18.703 25.703 12.586 1 81.38 236 ALA A C 1
ATOM 1865 O O . ALA A 1 236 ? -18.422 24.5 12.422 1 81.38 236 ALA A O 1
ATOM 1866 N N . ILE A 1 237 ? -18.828 26.578 11.609 1 84.19 237 ILE A N 1
ATOM 1867 C CA . ILE A 1 237 ? -18.688 26.156 10.227 1 84.19 237 ILE A CA 1
ATOM 1868 C C . ILE A 1 237 ? -17.234 25.734 9.961 1 84.19 237 ILE A C 1
ATOM 1870 O O . ILE A 1 237 ? -16.984 24.719 9.312 1 84.19 237 ILE A O 1
ATOM 1874 N N . VAL A 1 238 ? -16.328 26.453 10.5 1 82.44 238 VAL A N 1
ATOM 1875 C CA . VAL A 1 238 ? -14.914 26.156 10.32 1 82.44 238 VAL A CA 1
ATOM 1876 C C . VAL A 1 238 ? -14.578 24.812 10.969 1 82.44 238 VAL A C 1
ATOM 1878 O O . VAL A 1 238 ? -13.883 23.984 10.375 1 82.44 238 VAL A O 1
ATOM 1881 N N . VAL A 1 239 ? -15.117 24.625 12.109 1 81.06 239 VAL A N 1
ATOM 1882 C CA . VAL A 1 239 ? -14.859 23.375 12.82 1 81.06 239 VAL A CA 1
ATOM 1883 C C . VAL A 1 239 ? -15.477 22.203 12.055 1 81.06 239 VAL A C 1
ATOM 1885 O O . VAL A 1 239 ? -14.859 21.141 11.945 1 81.06 239 VAL A O 1
ATOM 1888 N N . GLN A 1 240 ? -16.609 22.438 11.523 1 84.75 240 GLN A N 1
ATOM 1889 C CA . GLN A 1 240 ? -17.266 21.375 10.773 1 84.75 240 GLN A CA 1
ATOM 1890 C C . GLN A 1 240 ? -16.516 21.047 9.492 1 84.75 240 GLN A C 1
ATOM 1892 O O . GLN A 1 240 ? -16.406 19.891 9.102 1 84.75 240 GLN A O 1
ATOM 1897 N N . CYS A 1 241 ? -16.016 22.047 8.883 1 86.62 241 CYS A N 1
ATOM 1898 C CA . CYS A 1 241 ? -15.219 21.828 7.676 1 86.62 241 CYS A CA 1
ATOM 1899 C C . CYS A 1 241 ? -13.938 21.078 7.996 1 86.62 241 CYS A C 1
ATOM 1901 O O . CYS A 1 241 ? -13.531 20.172 7.25 1 86.62 241 CYS A O 1
ATOM 1903 N N . GLU A 1 242 ? -13.414 21.359 9.055 1 84.06 242 GLU A N 1
ATOM 1904 C CA . GLU A 1 242 ? -12.195 20.672 9.469 1 84.06 242 GLU A CA 1
ATOM 1905 C C . GLU A 1 242 ? -12.484 19.219 9.844 1 84.06 242 GLU A C 1
ATOM 1907 O O . 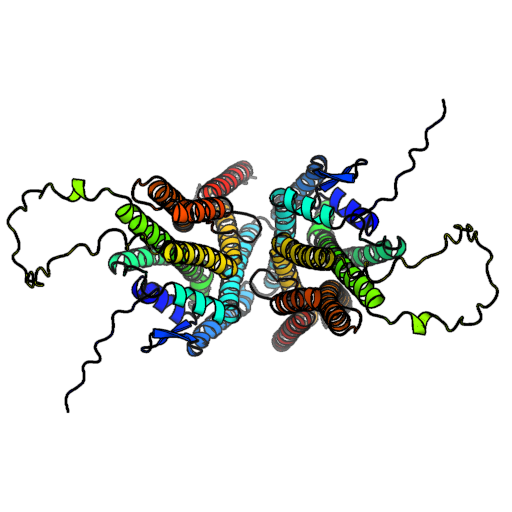GLU A 1 242 ? -11.688 18.328 9.547 1 84.06 242 GLU A O 1
ATOM 1912 N N . GLU A 1 243 ? -13.602 19.062 10.352 1 85.31 243 GLU A N 1
ATOM 1913 C CA . GLU A 1 243 ? -13.992 17.703 10.75 1 85.31 243 GLU A CA 1
ATOM 1914 C C . GLU A 1 243 ? -14.172 16.797 9.539 1 85.31 243 GLU A C 1
ATOM 1916 O O . GLU A 1 243 ? -13.719 15.656 9.539 1 85.31 243 GLU A O 1
ATOM 1921 N N . VAL A 1 244 ? -14.781 17.375 8.57 1 89.44 244 VAL A N 1
ATOM 1922 C CA . VAL A 1 244 ? -15.023 16.547 7.391 1 89.44 244 VAL A CA 1
ATOM 1923 C C . VAL A 1 244 ? -13.703 16.297 6.66 1 89.44 244 VAL A C 1
ATOM 1925 O O . VAL A 1 244 ? -13.477 15.195 6.145 1 89.44 244 VAL A O 1
ATOM 1928 N N . SER A 1 245 ? -12.883 17.266 6.645 1 88.69 245 SER A N 1
ATOM 1929 C CA . SER A 1 245 ? -11.578 17.078 6.031 1 88.69 245 SER A CA 1
ATOM 1930 C C . SER A 1 245 ? -10.742 16.062 6.797 1 88.69 245 SER A C 1
ATOM 1932 O O . SER A 1 245 ? -10.023 15.25 6.195 1 88.69 245 SER A O 1
ATOM 1934 N N . GLU A 1 246 ? -10.891 16.109 8.031 1 88.75 246 GLU A N 1
ATOM 1935 C CA . GLU A 1 246 ? -10.172 15.156 8.867 1 88.75 246 GLU A CA 1
ATOM 1936 C C . GLU A 1 246 ? -10.711 13.742 8.672 1 88.75 246 GLU A C 1
ATOM 1938 O O . GLU A 1 246 ? -9.953 12.773 8.734 1 88.75 246 GLU A O 1
ATOM 1943 N N . LEU A 1 247 ? -11.906 13.695 8.43 1 91.12 247 LEU A N 1
ATOM 1944 C CA . LEU A 1 247 ? -12.523 12.391 8.188 1 91.12 247 LEU A CA 1
ATOM 1945 C C . LEU A 1 247 ? -11.945 11.742 6.938 1 91.12 247 LEU A C 1
ATOM 1947 O O . LEU A 1 247 ? -11.664 10.539 6.93 1 91.12 247 LEU A O 1
ATOM 1951 N N . VAL A 1 248 ? -11.805 12.531 5.902 1 92.19 248 VAL A N 1
ATOM 1952 C CA . VAL A 1 248 ? -11.227 12.016 4.664 1 92.19 248 VAL A CA 1
ATOM 1953 C C . VAL A 1 248 ? -9.773 11.609 4.898 1 92.19 248 VAL A C 1
ATOM 1955 O O . VAL A 1 248 ? -9.336 10.555 4.426 1 92.19 248 VAL A O 1
ATOM 1958 N N . HIS A 1 249 ? -9.156 12.383 5.652 1 88.94 249 HIS A N 1
ATOM 1959 C CA . HIS A 1 249 ? -7.773 12.078 5.98 1 88.94 249 HIS A CA 1
ATOM 1960 C C . HIS A 1 249 ? -7.668 10.789 6.785 1 88.94 249 HIS A C 1
ATOM 1962 O O . HIS A 1 249 ? -6.805 9.945 6.516 1 88.94 249 HIS A O 1
ATOM 1968 N N . MET A 1 250 ? -8.57 10.656 7.707 1 89.38 250 MET A N 1
ATOM 1969 C CA . MET A 1 250 ? -8.594 9.438 8.516 1 89.38 250 MET A CA 1
ATOM 1970 C C . MET A 1 250 ? -8.898 8.219 7.656 1 89.38 250 MET A C 1
ATOM 1972 O O . MET A 1 250 ? -8.258 7.176 7.797 1 89.38 250 MET A O 1
ATOM 1976 N N . PHE A 1 251 ? -9.805 8.383 6.789 1 93.44 251 PHE A N 1
ATOM 1977 C CA . PHE A 1 251 ? -10.141 7.293 5.883 1 93.44 251 PHE A CA 1
ATOM 1978 C C . PHE A 1 251 ? -8.914 6.867 5.078 1 93.44 251 PHE A C 1
ATOM 1980 O O . PHE A 1 251 ? -8.617 5.672 4.977 1 93.44 251 PHE A O 1
ATOM 1987 N N . ASN A 1 252 ? -8.289 7.801 4.535 1 90.31 252 ASN A N 1
ATOM 1988 C CA . ASN A 1 252 ? -7.129 7.5 3.707 1 90.31 252 ASN A CA 1
ATOM 1989 C C . ASN A 1 252 ? -6 6.883 4.527 1 90.31 252 ASN A C 1
ATOM 1991 O O . ASN A 1 252 ? -5.285 6 4.043 1 90.31 252 ASN A O 1
ATOM 1995 N N . GLN A 1 253 ? -5.863 7.27 5.723 1 84.06 253 GLN A N 1
ATOM 1996 C CA . GLN A 1 253 ? -4.832 6.707 6.59 1 84.06 253 GLN A CA 1
ATOM 1997 C C . GLN A 1 253 ? -5.117 5.242 6.902 1 84.06 253 GLN A C 1
ATOM 1999 O O . GLN A 1 253 ? -4.191 4.434 7.02 1 84.06 253 GLN A O 1
ATOM 2004 N N . ILE A 1 254 ? -6.379 4.949 6.938 1 88.25 254 ILE A N 1
ATOM 2005 C CA . ILE A 1 254 ? -6.762 3.602 7.34 1 88.25 254 ILE A CA 1
ATOM 2006 C C . ILE A 1 254 ? -6.867 2.707 6.105 1 88.25 254 ILE A C 1
ATOM 2008 O O . ILE A 1 254 ? -6.391 1.569 6.113 1 88.25 254 ILE A O 1
ATOM 2012 N N . PHE A 1 255 ? -7.402 3.266 4.98 1 90.75 255 PHE A N 1
ATOM 2013 C CA . PHE A 1 255 ? -7.891 2.338 3.967 1 90.75 255 PHE A CA 1
ATOM 2014 C C . PHE A 1 255 ? -7.211 2.596 2.627 1 90.75 255 PHE A C 1
ATOM 2016 O O . PHE A 1 255 ? -7.516 1.935 1.633 1 90.75 255 PHE A O 1
ATOM 2023 N N . SER A 1 256 ? -6.227 3.529 2.529 1 88.06 256 SER A N 1
ATOM 2024 C CA . SER A 1 256 ? -5.633 3.857 1.236 1 88.06 256 SER A CA 1
ATOM 2025 C C . SER A 1 256 ? -4.918 2.652 0.635 1 88.06 256 SER A C 1
ATOM 2027 O O . SER A 1 256 ? -4.992 2.42 -0.574 1 88.06 256 SER A O 1
ATOM 2029 N N . VAL A 1 257 ? -4.262 1.886 1.485 1 83.31 257 VAL A N 1
ATOM 2030 C CA . VAL A 1 257 ? -3.527 0.723 0.994 1 83.31 257 VAL A CA 1
ATOM 2031 C C . VAL A 1 257 ? -4.512 -0.377 0.597 1 83.31 257 VAL A C 1
ATOM 2033 O O . VAL A 1 257 ? -4.273 -1.112 -0.364 1 83.31 257 VAL A O 1
ATOM 2036 N N . SER A 1 258 ? -5.633 -0.457 1.336 1 87.25 258 SER A N 1
ATOM 2037 C CA . SER A 1 258 ? -6.672 -1.398 0.935 1 87.25 258 SER A CA 1
ATOM 2038 C C . SER A 1 258 ? -7.211 -1.068 -0.453 1 87.25 258 SER A C 1
ATOM 2040 O O . SER A 1 258 ? -7.461 -1.969 -1.258 1 87.25 258 SER A O 1
ATOM 2042 N N . VAL A 1 259 ? -7.312 0.182 -0.697 1 89.5 259 VAL A N 1
ATOM 2043 C CA . VAL A 1 259 ? -7.805 0.625 -1.996 1 89.5 259 VAL A CA 1
ATOM 2044 C C . VAL A 1 259 ? -6.773 0.313 -3.076 1 89.5 259 VAL A C 1
ATOM 2046 O O . VAL A 1 259 ? -7.129 -0.079 -4.191 1 89.5 259 VAL A O 1
ATOM 2049 N N . LEU A 1 260 ? -5.57 0.451 -2.742 1 86.06 260 LEU A N 1
ATOM 2050 C CA . LEU A 1 260 ? -4.492 0.108 -3.662 1 86.06 260 LEU A CA 1
ATOM 2051 C C . LEU A 1 260 ? -4.539 -1.371 -4.027 1 86.06 260 LEU A C 1
ATOM 2053 O O . LEU A 1 260 ? -4.465 -1.727 -5.207 1 86.06 260 LEU A O 1
ATOM 2057 N N . LEU A 1 261 ? -4.68 -2.176 -2.988 1 83.56 261 LEU A N 1
ATOM 2058 C CA . LEU A 1 261 ? -4.711 -3.617 -3.211 1 83.56 261 LEU A CA 1
ATOM 2059 C C . LEU A 1 261 ? -5.945 -4.016 -4.016 1 83.56 261 LEU A C 1
ATOM 2061 O O . LEU A 1 261 ? -5.863 -4.871 -4.898 1 83.56 261 LEU A O 1
ATOM 2065 N N . THR A 1 262 ? -7.02 -3.35 -3.723 1 87.5 262 THR A N 1
ATOM 2066 C CA . THR A 1 262 ? -8.242 -3.623 -4.465 1 87.5 262 THR A CA 1
ATOM 2067 C C . THR A 1 262 ? -8.102 -3.209 -5.926 1 87.5 262 THR A C 1
ATOM 2069 O O . THR A 1 262 ? -8.539 -3.928 -6.824 1 87.5 262 THR A O 1
ATOM 2072 N N . SER A 1 263 ? -7.516 -2.102 -6.156 1 84.56 263 SER A N 1
ATOM 2073 C CA . SER A 1 263 ? -7.305 -1.633 -7.523 1 84.56 263 SER A CA 1
ATOM 2074 C C . SER A 1 263 ? -6.352 -2.551 -8.281 1 84.56 263 SER A C 1
ATOM 2076 O O . SER A 1 263 ? -6.574 -2.85 -9.453 1 84.56 263 SER A O 1
ATOM 2078 N N . GLY A 1 264 ? -5.34 -2.986 -7.59 1 79 264 GLY A N 1
ATOM 2079 C CA . GLY A 1 264 ? -4.43 -3.943 -8.203 1 79 264 GLY A CA 1
ATOM 2080 C C . GLY A 1 264 ? -5.086 -5.277 -8.5 1 79 264 GLY A C 1
ATOM 2081 O O . GLY A 1 264 ? -4.852 -5.863 -9.562 1 79 264 GLY A O 1
ATOM 2082 N N . ALA A 1 265 ? -5.812 -5.762 -7.516 1 82 265 ALA A N 1
ATOM 2083 C CA . ALA A 1 265 ? -6.535 -7.016 -7.723 1 82 265 ALA A CA 1
ATOM 2084 C C . ALA A 1 265 ? -7.512 -6.902 -8.891 1 82 265 ALA A C 1
ATOM 2086 O O . ALA A 1 265 ? -7.68 -7.848 -9.664 1 82 265 ALA A O 1
ATOM 2087 N N . PHE A 1 266 ? -8.141 -5.785 -9.008 1 87.94 266 PHE A N 1
ATOM 2088 C CA . PHE A 1 266 ? -9.07 -5.559 -10.109 1 87.94 266 PHE A CA 1
ATOM 2089 C C . PHE A 1 266 ? -8.352 -5.648 -11.453 1 87.94 266 PHE A C 1
ATOM 2091 O O . PHE A 1 266 ? -8.82 -6.324 -12.367 1 87.94 266 PHE A O 1
ATOM 2098 N N . LEU A 1 267 ? -7.238 -4.965 -11.539 1 82.19 267 LEU A N 1
ATOM 2099 C CA . LEU A 1 267 ? -6.465 -5.023 -12.781 1 82.19 267 LEU A CA 1
ATOM 2100 C C . LEU A 1 267 ? -6.059 -6.457 -13.102 1 82.19 267 LEU A C 1
ATOM 2102 O O . LEU A 1 267 ? -6.172 -6.898 -14.242 1 82.19 267 LEU A O 1
ATOM 2106 N N . GLY A 1 268 ? -5.59 -7.137 -12.055 1 75.19 268 GLY A N 1
ATOM 2107 C CA . GLY A 1 268 ? -5.238 -8.539 -12.25 1 75.19 268 GLY A CA 1
ATOM 2108 C C . GLY A 1 268 ? -6.406 -9.383 -12.711 1 75.19 268 GLY A C 1
ATOM 2109 O O . GLY A 1 268 ? -6.258 -10.219 -13.609 1 75.19 268 GLY A O 1
ATOM 2110 N N . LYS A 1 269 ? -7.527 -9.18 -12.141 1 77.81 269 LYS A N 1
ATOM 2111 C CA . LYS A 1 269 ? -8.727 -9.922 -12.516 1 77.81 269 LYS A CA 1
ATOM 2112 C C . LYS A 1 269 ? -9.141 -9.609 -13.953 1 77.81 269 LYS A C 1
ATOM 2114 O O . LYS A 1 269 ? -9.57 -10.492 -14.688 1 77.81 269 LYS A O 1
ATOM 2119 N N . MET A 1 270 ? -9.008 -8.383 -14.32 1 81.25 270 MET A N 1
ATOM 2120 C CA . MET A 1 270 ? -9.359 -7.977 -15.68 1 81.25 270 MET A CA 1
ATOM 2121 C C . MET A 1 270 ? -8.422 -8.625 -16.688 1 81.25 270 MET A C 1
ATOM 2123 O O . MET A 1 270 ? -8.867 -9.094 -17.75 1 81.25 270 MET A O 1
ATOM 2127 N N . MET A 1 271 ? -7.223 -8.695 -16.312 1 73.88 271 MET A N 1
ATOM 2128 C CA . MET A 1 271 ? -6.254 -9.312 -17.219 1 73.88 271 MET A CA 1
ATOM 2129 C C . MET A 1 271 ? -6.492 -10.812 -17.328 1 73.88 271 MET A C 1
ATOM 2131 O O . MET A 1 271 ? -6.422 -11.375 -18.422 1 73.88 271 MET A O 1
ATOM 2135 N N . ASN A 1 272 ? -6.773 -11.383 -16.188 1 72.5 272 ASN A N 1
ATOM 2136 C CA . ASN A 1 272 ? -7.066 -12.812 -16.188 1 72.5 272 ASN A CA 1
ATOM 2137 C C . ASN A 1 272 ? -8.336 -13.125 -16.969 1 72.5 272 ASN A C 1
ATOM 2139 O O . ASN A 1 272 ? -8.367 -14.07 -17.75 1 72.5 272 ASN A O 1
ATOM 2143 N N . GLY A 1 273 ? -9.359 -12.352 -16.688 1 72.5 273 GLY A N 1
ATOM 2144 C CA . GLY A 1 273 ? -10.602 -12.531 -17.422 1 72.5 273 GLY A CA 1
ATOM 2145 C C . GLY A 1 273 ? -10.445 -12.328 -18.922 1 72.5 273 GLY A C 1
ATOM 2146 O O . GLY A 1 273 ? -11.023 -13.062 -19.719 1 72.5 273 GLY A O 1
ATOM 2147 N N . SER A 1 274 ? -9.625 -11.414 -19.297 1 71.38 274 SER A N 1
ATOM 2148 C CA . SER A 1 274 ? -9.367 -11.141 -20.703 1 71.38 274 SER A CA 1
ATOM 2149 C C . SER A 1 274 ? -8.617 -12.297 -21.359 1 71.38 274 SER A C 1
ATOM 2151 O O . SER A 1 274 ? -8.875 -12.641 -22.516 1 71.38 274 SER A O 1
ATOM 2153 N N . TYR A 1 275 ? -7.758 -12.828 -20.594 1 70.56 275 TYR A N 1
ATOM 2154 C CA . TYR A 1 275 ? -7.027 -13.992 -21.078 1 70.56 275 TYR A CA 1
ATOM 2155 C C . TYR A 1 275 ? -7.973 -15.148 -21.375 1 70.56 275 TYR A C 1
ATOM 2157 O O . TYR A 1 275 ? -7.918 -15.75 -22.453 1 70.56 275 TYR A O 1
ATOM 2165 N N . TYR A 1 276 ? -8.82 -15.43 -20.5 1 70.19 276 TYR A N 1
ATOM 2166 C CA . TYR A 1 276 ? -9.758 -16.531 -20.672 1 70.19 276 TYR A CA 1
ATOM 2167 C C . TYR A 1 276 ? -10.734 -16.234 -21.812 1 70.19 276 TYR A C 1
ATOM 2169 O O . TYR A 1 276 ? -11.117 -17.141 -22.562 1 70.19 276 TYR A O 1
ATOM 2177 N N . LEU A 1 277 ? -11.047 -15.047 -21.922 1 73.81 277 LEU A N 1
ATOM 2178 C CA . LEU A 1 277 ? -11.945 -14.68 -23.016 1 73.81 277 LEU A CA 1
ATOM 2179 C C . LEU A 1 277 ? -11.297 -14.93 -24.375 1 73.81 277 LEU A C 1
ATOM 2181 O O . LEU A 1 277 ? -11.945 -15.445 -25.281 1 73.81 277 LEU A O 1
ATOM 2185 N N . ALA A 1 278 ? -10.062 -14.672 -24.453 1 71.94 278 ALA A N 1
ATOM 2186 C CA . ALA A 1 278 ? -9.344 -14.82 -25.719 1 71.94 278 ALA A CA 1
ATOM 2187 C C . ALA A 1 278 ? -9.141 -16.297 -26.062 1 71.94 278 ALA A C 1
ATOM 2189 O O . ALA A 1 278 ? -9.203 -16.688 -27.234 1 71.94 278 ALA A O 1
ATOM 2190 N N . PHE A 1 279 ? -9.047 -17.109 -25.062 1 70 279 PHE A N 1
ATOM 2191 C CA . PHE A 1 279 ? -8.703 -18.5 -25.312 1 70 279 PHE A CA 1
ATOM 2192 C C . PHE A 1 279 ? -9.953 -19.359 -25.359 1 70 279 PHE A C 1
ATOM 2194 O O . PHE A 1 279 ? -9.922 -20.484 -25.875 1 70 279 PHE A O 1
ATOM 2201 N N . THR A 1 280 ? -10.977 -18.812 -24.859 1 72.94 280 THR A N 1
ATOM 2202 C CA . THR A 1 280 ? -12.164 -19.672 -24.797 1 72.94 280 THR A CA 1
ATOM 2203 C C . THR A 1 280 ? -13.227 -19.172 -25.781 1 72.94 280 THR A C 1
ATOM 2205 O O . THR A 1 280 ? -14.414 -19.484 -25.625 1 72.94 280 THR A O 1
ATOM 2208 N N . VAL A 1 281 ? -12.836 -18.469 -26.719 1 73.25 281 VAL A N 1
ATOM 2209 C CA . VAL A 1 281 ? -13.781 -17.922 -27.688 1 73.25 281 VAL A CA 1
ATOM 2210 C C . VAL A 1 281 ? -14.531 -19.062 -28.359 1 73.25 281 VAL A C 1
ATOM 2212 O O . VAL A 1 281 ? -15.719 -18.938 -28.688 1 73.25 281 VAL A O 1
ATOM 2215 N N . ASP A 1 282 ? -13.891 -20.25 -28.516 1 73.5 282 ASP A N 1
ATOM 2216 C CA . ASP A 1 282 ? -14.492 -21.391 -29.203 1 73.5 282 ASP A CA 1
ATOM 2217 C C . ASP A 1 282 ? -15.266 -22.281 -28.219 1 73.5 282 ASP A C 1
ATOM 2219 O O . ASP A 1 282 ? -15.875 -23.266 -28.625 1 73.5 282 ASP A O 1
ATOM 2223 N N . GLN A 1 283 ? -15.203 -21.953 -27 1 77.06 283 GLN A N 1
ATOM 2224 C CA . GLN A 1 283 ? -15.969 -22.656 -25.969 1 77.06 283 GLN A CA 1
ATOM 2225 C C . GLN A 1 283 ? -17.031 -21.766 -25.359 1 77.06 283 GLN A C 1
ATOM 2227 O O . GLN A 1 283 ? -16.781 -21.078 -24.375 1 77.06 283 GLN A O 1
ATOM 2232 N N . PRO A 1 284 ? -18.188 -21.797 -25.953 1 76.75 284 PRO A N 1
ATOM 2233 C CA . PRO A 1 284 ? -19.219 -20.812 -25.609 1 76.75 284 PRO A CA 1
ATOM 2234 C C . PRO A 1 284 ? -19.547 -20.812 -24.125 1 76.75 284 PRO A C 1
ATOM 2236 O O . PRO A 1 284 ? -19.781 -19.734 -23.531 1 76.75 284 PRO A O 1
ATOM 2239 N N . LYS A 1 285 ? -19.609 -21.969 -23.516 1 73.25 285 LYS A N 1
ATOM 2240 C CA . LYS A 1 285 ? -19.953 -22 -22.094 1 73.25 285 LYS A CA 1
ATOM 2241 C C . LYS A 1 285 ? -18.922 -21.266 -21.25 1 73.25 285 LYS A C 1
ATOM 2243 O O . LYS A 1 285 ? -19.266 -20.453 -20.391 1 73.25 285 LYS A O 1
ATOM 2248 N N . VAL A 1 286 ? -17.703 -21.547 -21.578 1 68.94 286 VAL A N 1
ATOM 2249 C CA . VAL A 1 286 ? -16.625 -20.938 -20.812 1 68.94 286 VAL A CA 1
ATOM 2250 C C . VAL A 1 286 ? -16.5 -19.453 -21.188 1 68.94 286 VAL A C 1
ATOM 2252 O O . VAL A 1 286 ? -16.25 -18.609 -20.328 1 68.94 286 VAL A O 1
ATOM 2255 N N . PHE A 1 287 ? -16.906 -19.188 -22.359 1 76.75 287 PHE A N 1
ATOM 2256 C CA . PHE A 1 287 ? -16.828 -17.812 -22.859 1 76.75 287 PHE A CA 1
ATOM 2257 C C . PHE A 1 287 ? -17.875 -16.938 -22.172 1 76.75 287 PHE A C 1
ATOM 2259 O O . PHE A 1 287 ? -17.531 -15.867 -21.656 1 76.75 287 PHE A O 1
ATOM 2266 N N . TYR A 1 288 ? -19.094 -17.438 -22.109 1 75.06 288 TYR A N 1
ATOM 2267 C CA . TYR A 1 288 ? -20.156 -16.656 -21.484 1 75.06 288 TYR A CA 1
ATOM 2268 C C . TYR A 1 288 ? -19.906 -16.516 -19.984 1 75.06 288 TYR A C 1
ATOM 2270 O O . TYR A 1 288 ? -20.172 -15.461 -19.406 1 75.06 288 TYR A O 1
ATOM 2278 N N . GLY A 1 289 ? -19.391 -17.547 -19.375 1 72 289 GLY A N 1
ATOM 2279 C CA . GLY A 1 289 ? -19.031 -17.469 -17.969 1 72 289 GLY A CA 1
ATOM 2280 C C . GLY A 1 289 ? -17.969 -16.438 -17.688 1 72 289 GLY A C 1
ATOM 2281 O O . GLY A 1 289 ? -18.047 -15.695 -16.703 1 72 289 GLY A O 1
ATOM 2282 N N . SER A 1 290 ? -17.094 -16.312 -18.594 1 72.69 290 SER A N 1
ATOM 2283 C CA . SER A 1 290 ? -16.016 -15.336 -18.422 1 72.69 290 SER A CA 1
ATOM 2284 C C . SER A 1 290 ? -16.531 -13.914 -18.609 1 72.69 290 SER A C 1
ATOM 2286 O O . SER A 1 290 ? -16.094 -13 -17.906 1 72.69 290 SER A O 1
ATOM 2288 N N . ILE A 1 291 ? -17.5 -13.742 -19.422 1 77.06 291 ILE A N 1
ATOM 2289 C CA . ILE A 1 291 ? -18.078 -12.422 -19.641 1 77.06 291 ILE A CA 1
ATOM 2290 C C . ILE A 1 291 ? -18.812 -11.977 -18.375 1 77.06 291 ILE A C 1
ATOM 2292 O O . ILE A 1 291 ? -18.672 -10.828 -17.938 1 77.06 291 ILE A O 1
ATOM 2296 N N . ILE A 1 292 ? -19.516 -12.867 -17.859 1 74.25 292 ILE A N 1
ATOM 2297 C CA . ILE A 1 292 ? -20.281 -12.555 -16.641 1 74.25 292 ILE A CA 1
ATOM 2298 C C . ILE A 1 292 ? -19.312 -12.203 -15.516 1 74.25 292 ILE A C 1
ATOM 2300 O O . ILE A 1 292 ? -19.547 -11.242 -14.766 1 74.25 292 ILE A O 1
ATOM 2304 N N . TYR A 1 293 ? -18.266 -12.859 -15.438 1 74.94 293 TYR A N 1
ATOM 2305 C CA . TYR A 1 293 ? -17.266 -12.602 -14.406 1 74.94 293 TYR A CA 1
ATOM 2306 C C . TYR A 1 293 ? -16.656 -11.211 -14.57 1 74.94 293 TYR A C 1
ATOM 2308 O O . TYR A 1 293 ? -16.547 -10.453 -13.602 1 74.94 293 TYR A O 1
ATOM 2316 N N . LEU A 1 294 ? -16.406 -10.883 -15.789 1 79.38 294 LEU A N 1
ATOM 2317 C CA . LEU A 1 294 ? -15.766 -9.602 -16.062 1 79.38 294 LEU A CA 1
ATOM 2318 C C . LEU A 1 294 ? -16.734 -8.445 -15.797 1 79.38 294 LEU A C 1
ATOM 2320 O O . LEU A 1 294 ? -16.344 -7.422 -15.227 1 79.38 294 LEU A O 1
ATOM 2324 N N . VAL A 1 295 ? -17.953 -8.609 -16.156 1 80.56 295 VAL A N 1
ATOM 2325 C CA . VAL A 1 295 ? -18.953 -7.562 -15.961 1 80.56 295 VAL A CA 1
ATOM 2326 C C . VAL A 1 295 ? -19.188 -7.34 -14.469 1 80.56 295 VAL A C 1
ATOM 2328 O O . VAL A 1 295 ? -19.328 -6.199 -14.023 1 80.56 295 VAL A O 1
ATOM 2331 N N . THR A 1 296 ? -19.156 -8.391 -13.742 1 77.94 296 THR A N 1
ATOM 2332 C CA . THR A 1 296 ? -19.375 -8.273 -12.305 1 77.94 296 THR A CA 1
ATOM 2333 C C . THR A 1 296 ? -18.203 -7.555 -11.641 1 77.94 296 THR A C 1
ATOM 2335 O O . THR A 1 296 ? -18.406 -6.699 -10.773 1 77.94 296 THR A O 1
ATOM 2338 N N . GLU A 1 297 ? -17.047 -7.883 -12.07 1 81.06 297 GLU A N 1
ATOM 2339 C CA . GLU A 1 297 ? -15.867 -7.242 -11.508 1 81.06 297 GLU A CA 1
ATOM 2340 C C . GLU A 1 297 ? -15.82 -5.758 -11.867 1 81.06 297 GLU A C 1
ATOM 2342 O O . GLU A 1 297 ? -15.484 -4.922 -11.023 1 81.06 297 GLU A O 1
ATOM 2347 N N . VAL A 1 298 ? -16.234 -5.473 -13.031 1 85.19 298 VAL A N 1
ATOM 2348 C CA . VAL A 1 298 ? -16.219 -4.082 -13.477 1 85.19 298 VAL A CA 1
ATOM 2349 C C . VAL A 1 298 ? -17.297 -3.293 -12.719 1 85.19 298 VAL A C 1
ATOM 2351 O O . VAL A 1 298 ? -17.062 -2.154 -12.312 1 85.19 298 VAL A O 1
ATOM 2354 N N . SER A 1 299 ? -18.406 -3.898 -12.555 1 83 299 SER A N 1
ATOM 2355 C CA . SER A 1 299 ? -19.484 -3.223 -11.852 1 83 299 SER A CA 1
ATOM 2356 C C . SER A 1 299 ? -19.109 -2.92 -10.406 1 83 299 SER A C 1
ATOM 2358 O O . SER A 1 299 ? -19.406 -1.841 -9.891 1 83 299 SER A O 1
ATOM 2360 N N . ARG A 1 300 ? -18.438 -3.822 -9.781 1 83 300 ARG A N 1
ATOM 2361 C CA . ARG A 1 300 ? -18.031 -3.631 -8.398 1 83 300 ARG A CA 1
ATOM 2362 C C . ARG A 1 300 ? -17 -2.504 -8.281 1 83 300 ARG A C 1
ATOM 2364 O O . ARG A 1 300 ? -17.109 -1.65 -7.395 1 83 300 ARG A O 1
ATOM 2371 N N . PHE A 1 301 ? -16.078 -2.604 -9.125 1 89.31 301 PHE A N 1
ATOM 2372 C CA . PHE A 1 301 ? -15.047 -1.574 -9.07 1 89.31 301 PHE A CA 1
ATOM 2373 C C . PHE A 1 301 ? -15.617 -0.219 -9.469 1 89.31 301 PHE A C 1
ATOM 2375 O O . PHE A 1 301 ? -15.203 0.814 -8.945 1 89.31 301 PHE A O 1
ATOM 2382 N N . TYR A 1 302 ? -16.578 -0.227 -10.383 1 89.69 302 TYR A N 1
ATOM 2383 C CA . TYR A 1 302 ? -17.266 1.001 -10.773 1 89.69 302 TYR A CA 1
ATOM 2384 C C . TYR A 1 302 ? -17.969 1.631 -9.586 1 89.69 302 TYR A C 1
ATOM 2386 O O . TYR A 1 302 ? -17.953 2.854 -9.422 1 89.69 302 TYR A O 1
ATOM 2394 N N . LEU A 1 303 ? -18.578 0.821 -8.773 1 84.56 303 LEU A N 1
ATOM 2395 C CA . LEU A 1 303 ? -19.266 1.328 -7.586 1 84.56 303 LEU A CA 1
ATOM 2396 C C . LEU A 1 303 ? -18.281 2.057 -6.672 1 84.56 303 LEU A C 1
ATOM 2398 O O . LEU A 1 303 ? -18.609 3.117 -6.133 1 84.56 303 LEU A O 1
ATOM 2402 N N . LEU A 1 304 ? -17.141 1.485 -6.535 1 89.38 304 LEU A N 1
ATOM 2403 C CA . LEU A 1 304 ? -16.109 2.113 -5.715 1 89.38 304 LEU A CA 1
ATOM 2404 C C . LEU A 1 304 ? -15.68 3.445 -6.316 1 89.38 304 LEU A C 1
ATOM 2406 O O . LEU A 1 304 ? -15.594 4.449 -5.605 1 89.38 304 LEU A O 1
ATOM 2410 N N . CYS A 1 305 ? -15.492 3.469 -7.59 1 91.62 305 CYS A N 1
ATOM 2411 C CA . CYS A 1 305 ? -15.07 4.684 -8.281 1 91.62 305 CYS A CA 1
ATOM 2412 C C . CYS A 1 305 ? -16.156 5.75 -8.219 1 91.62 305 CYS A C 1
ATOM 2414 O O . CYS A 1 305 ? -15.867 6.93 -8.016 1 91.62 305 CYS A O 1
ATOM 2416 N N . ARG A 1 306 ? -17.328 5.32 -8.375 1 89.62 306 ARG A N 1
ATOM 2417 C CA . ARG A 1 306 ? -18.453 6.262 -8.352 1 89.62 306 ARG A CA 1
ATOM 2418 C C . ARG A 1 306 ? -18.562 6.949 -6.996 1 89.62 306 ARG A C 1
ATOM 2420 O O . ARG A 1 306 ? -18.844 8.141 -6.922 1 89.62 306 ARG A O 1
ATOM 2427 N N . GLN A 1 307 ? -18.266 6.215 -5.98 1 90.81 307 GLN A N 1
ATOM 2428 C CA . GLN A 1 307 ? -18.312 6.812 -4.648 1 90.81 307 GLN A CA 1
ATOM 2429 C C . GLN A 1 307 ? -17.188 7.82 -4.465 1 90.81 307 GLN A C 1
ATOM 2431 O O . GLN A 1 307 ? -17.375 8.867 -3.844 1 90.81 307 GLN A O 1
ATOM 2436 N N . ALA A 1 308 ? -16.094 7.473 -4.977 1 93 308 ALA A N 1
ATOM 2437 C CA . ALA A 1 308 ? -14.969 8.398 -4.898 1 93 308 ALA A CA 1
ATOM 2438 C C . ALA A 1 308 ? -15.266 9.688 -5.664 1 93 308 ALA A C 1
ATOM 2440 O O . ALA A 1 308 ? -14.977 10.781 -5.184 1 93 308 ALA A O 1
ATOM 2441 N N . ASP A 1 309 ? -15.875 9.547 -6.797 1 91.69 309 ASP A N 1
ATOM 2442 C CA . ASP A 1 309 ? -16.25 10.719 -7.594 1 91.69 309 ASP A CA 1
ATOM 2443 C C . ASP A 1 309 ? -17.328 11.531 -6.898 1 91.69 309 ASP A C 1
ATOM 2445 O O . ASP A 1 309 ? -17.328 12.766 -6.957 1 91.69 309 ASP A O 1
ATOM 2449 N N . SER A 1 310 ? -18.188 10.844 -6.312 1 92.38 310 SER A N 1
ATOM 2450 C CA . SER A 1 310 ? -19.234 11.531 -5.566 1 92.38 310 SER A CA 1
ATOM 2451 C C . SER A 1 310 ? -18.656 12.367 -4.434 1 92.38 310 SER A C 1
ATOM 2453 O O . SER A 1 310 ? -19.219 13.398 -4.07 1 92.38 310 SER A O 1
ATOM 2455 N N . LEU A 1 311 ? -17.609 11.852 -3.883 1 93.94 311 LEU A N 1
ATOM 2456 C CA . LEU A 1 311 ? -16.938 12.617 -2.836 1 93.94 311 LEU A CA 1
ATOM 2457 C C . LEU A 1 311 ? -16.359 13.922 -3.393 1 93.94 311 LEU A C 1
ATOM 2459 O O . LEU A 1 311 ? -16.5 14.977 -2.773 1 93.94 311 LEU A O 1
ATOM 2463 N N . LYS A 1 312 ? -15.789 13.867 -4.5 1 92 312 LYS A N 1
ATOM 2464 C CA . LYS A 1 312 ? -15.266 15.062 -5.16 1 92 312 LYS A CA 1
ATOM 2465 C C . LYS A 1 312 ? -16.391 16.062 -5.465 1 92 312 LYS A C 1
ATOM 2467 O O . LYS A 1 312 ? -16.219 17.266 -5.27 1 92 312 LYS A O 1
ATOM 2472 N N . GLU A 1 313 ? -17.453 15.547 -5.91 1 90.69 313 GLU A N 1
ATOM 2473 C CA . GLU A 1 313 ? -18.609 16.375 -6.199 1 90.69 313 GLU A CA 1
ATOM 2474 C C . GLU A 1 313 ? -19.141 17.047 -4.934 1 90.69 313 GLU A C 1
ATOM 2476 O O . GLU A 1 313 ? -19.469 18.234 -4.938 1 90.69 313 GLU A O 1
ATOM 2481 N N . ALA A 1 314 ? -19.203 16.25 -3.93 1 92.75 314 ALA A N 1
ATOM 2482 C CA . ALA A 1 314 ? -19.703 16.781 -2.662 1 92.75 314 ALA A CA 1
ATOM 2483 C C . ALA A 1 314 ? -18.766 17.859 -2.113 1 92.75 314 ALA A C 1
ATOM 2485 O O . ALA A 1 314 ? -19.234 18.844 -1.519 1 92.75 314 ALA A O 1
ATOM 2486 N N . HIS A 1 315 ? -17.5 17.562 -2.307 1 92.81 315 HIS A N 1
ATOM 2487 C CA . HIS A 1 315 ? -16.531 18.578 -1.889 1 92.81 315 HIS A CA 1
ATOM 2488 C C . HIS A 1 315 ? -16.719 19.875 -2.656 1 92.81 315 HIS A C 1
ATOM 2490 O O . HIS A 1 315 ? -16.688 20.953 -2.066 1 92.81 315 HIS A O 1
ATOM 2496 N N . SER A 1 316 ? -16.938 19.766 -3.92 1 89.06 316 SER A N 1
ATOM 2497 C CA . SER A 1 316 ? -17.188 20.938 -4.746 1 89.06 316 SER A CA 1
ATOM 2498 C C . SER A 1 316 ? -18.469 21.656 -4.336 1 89.06 316 SER A C 1
ATOM 2500 O O . SER A 1 316 ? -18.531 22.891 -4.348 1 89.06 316 SER A O 1
ATOM 2502 N N . MET A 1 317 ? -19.438 20.906 -4 1 89.25 317 MET A N 1
ATOM 2503 C CA . MET A 1 317 ? -20.688 21.484 -3.529 1 89.25 317 MET A CA 1
ATOM 2504 C C . MET A 1 317 ? -20.484 22.281 -2.238 1 89.25 317 MET A C 1
ATOM 2506 O O . MET A 1 317 ? -21.109 23.312 -2.027 1 89.25 317 MET A O 1
ATOM 2510 N N . LEU A 1 318 ? -19.625 21.688 -1.439 1 91.81 318 LEU A N 1
ATOM 2511 C CA . LEU A 1 318 ? -19.312 22.375 -0.19 1 91.81 318 LEU A CA 1
ATOM 2512 C C . LEU A 1 318 ? -18.578 23.688 -0.458 1 91.81 318 LEU A C 1
ATOM 2514 O O . LEU A 1 318 ? -18.859 24.688 0.19 1 91.81 318 LEU A O 1
ATOM 2518 N N . GLU A 1 319 ? -17.641 23.641 -1.366 1 88.44 319 GLU A N 1
ATOM 2519 C CA . GLU A 1 319 ? -16.969 24.875 -1.774 1 88.44 319 GLU A CA 1
ATOM 2520 C C . GLU A 1 319 ? -17.969 25.922 -2.27 1 88.44 319 GLU A C 1
ATOM 2522 O O . GLU A 1 319 ? -17.891 27.078 -1.877 1 88.44 319 GLU A O 1
ATOM 2527 N N . ASP A 1 320 ? -18.891 25.484 -3.086 1 86.88 320 ASP A N 1
ATOM 2528 C CA . ASP A 1 320 ? -19.906 26.375 -3.641 1 86.88 320 ASP A CA 1
ATOM 2529 C C . ASP A 1 320 ? -20.781 26.953 -2.539 1 86.88 320 ASP A C 1
ATOM 2531 O O . ASP A 1 320 ? -21.156 28.141 -2.58 1 86.88 320 ASP A O 1
ATOM 2535 N N . ALA A 1 321 ? -21.094 26.141 -1.603 1 88.06 321 ALA A N 1
ATOM 2536 C CA . ALA A 1 321 ? -21.938 26.594 -0.496 1 88.06 321 ALA A CA 1
ATOM 2537 C C . ALA A 1 321 ? -21.234 27.641 0.348 1 88.06 321 ALA A C 1
ATOM 2539 O O . ALA A 1 321 ? -21.844 28.625 0.775 1 88.06 321 ALA A O 1
ATOM 2540 N N . LEU A 1 322 ? -19.938 27.406 0.583 1 86.56 322 LEU A N 1
ATOM 2541 C CA . LEU A 1 322 ? -19.156 28.359 1.345 1 86.56 322 LEU A CA 1
ATOM 2542 C C . LEU A 1 322 ? -19.016 29.672 0.583 1 86.56 322 LEU A C 1
ATOM 2544 O O . LEU A 1 322 ? -19.094 30.75 1.177 1 86.56 322 LEU A O 1
ATOM 2548 N N . LEU A 1 323 ? -18.812 29.531 -0.698 1 86 323 LEU A N 1
ATOM 2549 C CA . LEU A 1 323 ? -18.734 30.719 -1.541 1 86 323 LEU A CA 1
ATOM 2550 C C . LEU A 1 323 ? -20.047 31.5 -1.538 1 86 323 LEU A C 1
ATOM 2552 O O . LEU A 1 323 ? -20.047 32.719 -1.469 1 86 323 LEU A O 1
ATOM 2556 N N . ALA A 1 324 ? -21.172 30.797 -1.574 1 83.19 324 ALA A N 1
ATOM 2557 C CA . ALA A 1 324 ? -22.484 31.422 -1.533 1 83.19 324 ALA A CA 1
ATOM 2558 C C . ALA A 1 324 ? -22.719 32.125 -0.202 1 83.19 324 ALA A C 1
ATOM 2560 O O . ALA A 1 324 ? -23.297 33.219 -0.162 1 83.19 324 ALA A O 1
ATOM 2561 N N . LEU A 1 325 ? -22.234 31.516 0.856 1 84.25 325 LEU A N 1
ATOM 2562 C CA . LEU A 1 325 ? -22.359 32.125 2.18 1 84.25 325 LEU A CA 1
ATOM 2563 C C . LEU A 1 325 ? -21.5 33.375 2.297 1 84.25 325 LEU A C 1
ATOM 2565 O O . LEU A 1 325 ? -21.906 34.344 2.932 1 84.25 325 LEU A O 1
ATOM 2569 N N . HIS A 1 326 ? -20.328 33.281 1.701 1 81.44 326 HIS A N 1
ATOM 2570 C CA . HIS A 1 326 ? -19.422 34.438 1.69 1 81.44 326 HIS A CA 1
ATOM 2571 C C . HIS A 1 326 ? -20.031 35.625 0.937 1 81.44 326 HIS A C 1
ATOM 2573 O O . HIS A 1 326 ? -19.859 36.781 1.338 1 81.44 326 HIS A O 1
ATOM 2579 N N . GLN A 1 327 ? -20.781 35.344 -0.118 1 78.38 327 GLN A N 1
ATOM 2580 C CA . GLN A 1 327 ? -21.328 36.375 -0.986 1 78.38 327 GLN A CA 1
ATOM 2581 C C . GLN A 1 327 ? -22.656 36.875 -0.459 1 78.38 327 GLN A C 1
ATOM 2583 O O . GLN A 1 327 ? -23.188 37.875 -0.953 1 78.38 327 GLN A O 1
ATOM 2588 N N . CYS A 1 328 ? -23.141 36.188 0.557 1 78 328 CYS A N 1
ATOM 2589 C CA . CYS A 1 328 ? -24.422 36.594 1.107 1 78 328 CYS A CA 1
ATOM 2590 C C . CYS A 1 328 ? -24.312 37.969 1.777 1 78 328 CYS A C 1
ATOM 2592 O O . CYS A 1 328 ? -23.359 38.25 2.51 1 78 328 CYS A O 1
ATOM 2594 N N . ARG A 1 329 ? -25.219 38.938 1.55 1 71.69 329 ARG A N 1
ATOM 2595 C CA . ARG A 1 329 ? -25.234 40.344 2.016 1 71.69 329 ARG A CA 1
ATOM 2596 C C . ARG A 1 329 ? -25.344 40.406 3.535 1 71.69 329 ARG A C 1
ATOM 2598 O O . ARG A 1 329 ? -24.812 41.312 4.16 1 71.69 329 ARG A O 1
ATOM 2605 N N . ASP A 1 330 ? -25.953 39.375 4.168 1 71.75 330 ASP A N 1
ATOM 2606 C CA . ASP A 1 330 ? -26.219 39.375 5.605 1 71.75 330 ASP A CA 1
ATOM 2607 C C . ASP A 1 330 ? -25.031 38.844 6.387 1 71.75 330 ASP A C 1
ATOM 2609 O O . ASP A 1 330 ? -25.062 38.781 7.617 1 71.75 330 ASP A O 1
ATOM 2613 N N . THR A 1 331 ? -23.953 38.5 5.707 1 76.12 331 THR A N 1
ATOM 2614 C CA . THR A 1 331 ? -22.781 37.938 6.406 1 76.12 331 THR A CA 1
ATOM 2615 C C . THR A 1 331 ? -21.891 39.094 6.895 1 76.12 331 THR A C 1
ATOM 2617 O O . THR A 1 331 ? -21.453 39.938 6.109 1 76.12 331 THR A O 1
ATOM 2620 N N . PRO A 1 332 ? -21.703 39.125 8.125 1 78.06 332 PRO A N 1
ATOM 2621 C CA . PRO A 1 332 ? -20.828 40.188 8.672 1 78.06 332 PRO A CA 1
ATOM 2622 C C . PRO A 1 332 ? -19.438 40.156 8.07 1 78.06 332 PRO A C 1
ATOM 2624 O O . PRO A 1 332 ? -18.906 39.094 7.75 1 78.06 332 PRO A O 1
ATOM 2627 N N . PRO A 1 333 ? -18.844 41.344 7.906 1 77 333 PRO A N 1
ATOM 2628 C CA . PRO A 1 333 ? -17.516 41.438 7.289 1 77 333 PRO A CA 1
ATOM 2629 C C . PRO A 1 333 ? -16.438 40.719 8.078 1 77 333 PRO A C 1
ATOM 2631 O O . PRO A 1 333 ? -15.484 40.219 7.488 1 77 333 PRO A O 1
ATOM 2634 N N . GLU A 1 334 ? -16.656 40.625 9.422 1 75.62 334 GLU A N 1
ATOM 2635 C CA . GLU A 1 334 ? -15.648 39.938 10.234 1 75.62 334 GLU A CA 1
ATOM 2636 C C . GLU A 1 334 ? -15.602 38.438 9.922 1 75.62 334 GLU A C 1
ATOM 2638 O O . GLU A 1 334 ? -14.547 37.812 10.008 1 75.62 334 GLU A O 1
ATOM 2643 N N . ASP A 1 335 ? -16.781 37.969 9.531 1 80.62 335 ASP A N 1
ATOM 2644 C CA . ASP A 1 335 ? -16.906 36.562 9.266 1 80.62 335 ASP A CA 1
ATOM 2645 C C . ASP A 1 335 ? -16.484 36.219 7.836 1 80.62 335 ASP A C 1
ATOM 2647 O O . ASP A 1 335 ? -16.125 35.094 7.531 1 80.62 335 ASP A O 1
ATOM 2651 N N . ARG A 1 336 ? -16.375 37.219 6.988 1 80.19 336 ARG A N 1
ATOM 2652 C CA . ARG A 1 336 ? -16.078 37 5.574 1 80.19 336 ARG A CA 1
ATOM 2653 C C . ARG A 1 336 ? -14.633 36.562 5.379 1 80.19 336 ARG A C 1
ATOM 2655 O O . ARG A 1 336 ? -14.359 35.656 4.57 1 80.19 336 ARG A O 1
ATOM 2662 N N . ASP A 1 337 ? -13.82 37.094 6.215 1 76.75 337 ASP A N 1
ATOM 2663 C CA . ASP A 1 337 ? -12.414 36.719 6.09 1 76.75 337 ASP A CA 1
ATOM 2664 C C . ASP A 1 337 ? -12.188 35.25 6.539 1 76.75 337 ASP A C 1
ATOM 2666 O O . ASP A 1 337 ? -11.422 34.531 5.918 1 76.75 337 ASP A O 1
ATOM 2670 N N . SER A 1 338 ? -12.906 34.938 7.574 1 80.44 338 SER A N 1
ATOM 2671 C CA . SER A 1 338 ? -12.781 33.562 8.07 1 80.44 338 SER A CA 1
ATOM 2672 C C . SER A 1 338 ? -13.352 32.562 7.078 1 80.44 338 SER A C 1
ATOM 2674 O O . SER A 1 338 ? -12.773 31.484 6.867 1 80.44 338 SER A O 1
ATOM 2676 N N . LEU A 1 339 ? -14.398 32.938 6.465 1 83.06 339 LEU A N 1
ATOM 2677 C CA . LEU A 1 339 ? -15.023 32.062 5.473 1 83.06 339 LEU A CA 1
ATOM 2678 C C . LEU A 1 339 ? -14.148 31.953 4.23 1 83.06 339 LEU A C 1
ATOM 2680 O O . LEU A 1 339 ? -14 30.859 3.682 1 83.06 339 LEU A O 1
ATOM 2684 N N . LEU A 1 340 ? -13.492 33.031 3.848 1 81.25 340 LEU A N 1
ATOM 2685 C CA . LEU A 1 340 ? -12.594 33 2.699 1 81.25 340 LEU A CA 1
ATOM 2686 C C . LEU A 1 340 ? -11.359 32.156 2.992 1 81.25 340 LEU A C 1
ATOM 2688 O O . LEU A 1 340 ? -10.906 31.391 2.135 1 81.25 340 LEU A O 1
ATOM 2692 N N . SER A 1 341 ? -10.891 32.281 4.164 1 79.75 341 SER A N 1
ATOM 2693 C CA . SER A 1 341 ? -9.734 31.469 4.547 1 79.75 341 SER A CA 1
ATOM 2694 C C . SER A 1 341 ? -10.062 29.984 4.516 1 79.75 341 SER A C 1
ATOM 2696 O O . SER A 1 341 ? -9.258 29.172 4.047 1 79.75 341 SER A O 1
ATOM 2698 N N . GLN A 1 342 ? -11.273 29.703 4.98 1 83 342 GLN A N 1
ATOM 2699 C CA . GLN A 1 342 ? -11.703 28.297 4.973 1 83 342 GLN A CA 1
ATOM 2700 C C . GLN A 1 342 ? -11.906 27.797 3.549 1 83 342 GLN A C 1
ATOM 2702 O O . GLN A 1 342 ? -11.57 26.656 3.238 1 83 342 GLN A O 1
ATOM 2707 N N . LEU A 1 343 ? -12.414 28.641 2.744 1 83.69 343 LEU A N 1
ATOM 2708 C CA . LEU A 1 343 ? -12.609 28.281 1.346 1 83.69 343 LEU A CA 1
ATOM 2709 C C . LEU A 1 343 ? -11.273 28 0.662 1 83.69 343 LEU A C 1
ATOM 2711 O O . LEU A 1 343 ? -11.133 27.016 -0.056 1 83.69 343 LEU A O 1
ATOM 2715 N N . VAL A 1 344 ? -10.297 28.812 0.928 1 76.19 344 VAL A N 1
ATOM 2716 C CA . VAL A 1 344 ? -8.977 28.641 0.334 1 76.19 344 VAL A CA 1
ATOM 2717 C C . VAL A 1 344 ? -8.328 27.375 0.877 1 76.19 344 VAL A C 1
ATOM 2719 O O . VAL A 1 344 ? -7.688 26.625 0.13 1 76.19 344 VAL A O 1
ATOM 2722 N N . HIS A 1 345 ? -8.539 27.094 2.086 1 78.75 345 HIS A N 1
ATOM 2723 C CA . HIS A 1 345 ? -7.992 25.906 2.719 1 78.75 345 HIS A CA 1
ATOM 2724 C C . HIS A 1 345 ? -8.602 24.641 2.121 1 78.75 345 HIS A C 1
ATOM 2726 O O . HIS A 1 345 ? -7.883 23.672 1.829 1 78.75 345 HIS A O 1
ATOM 2732 N N . LEU A 1 346 ? -9.898 24.719 1.906 1 82.06 346 LEU A N 1
ATOM 2733 C CA . LEU A 1 346 ? -10.594 23.562 1.343 1 82.06 346 LEU A CA 1
ATOM 2734 C C . LEU A 1 346 ? -10.195 23.359 -0.114 1 82.06 346 LEU A C 1
ATOM 2736 O O . LEU A 1 346 ? -10.062 22.219 -0.564 1 82.06 346 LEU A O 1
ATOM 2740 N N . LYS A 1 347 ? -9.953 24.484 -0.774 1 79.69 347 LYS A N 1
ATOM 2741 C CA . LYS A 1 347 ? -9.57 24.391 -2.18 1 79.69 347 LYS A CA 1
ATOM 2742 C C . LYS A 1 347 ? -8.148 23.859 -2.328 1 79.69 347 LYS A C 1
ATOM 2744 O O . LYS A 1 347 ? -7.828 23.188 -3.314 1 79.69 347 LYS A O 1
ATOM 2749 N N . SER A 1 348 ? -7.355 24.078 -1.367 1 74.25 348 SER A N 1
ATOM 2750 C CA . SER A 1 348 ? -5.965 23.641 -1.41 1 74.25 348 SER A CA 1
ATOM 2751 C C . SER A 1 348 ? -5.832 22.172 -1.034 1 74.25 348 SER A C 1
ATOM 2753 O O . SER A 1 348 ? -4.836 21.531 -1.37 1 74.25 348 SER A O 1
ATOM 2755 N N . ARG A 1 349 ? -6.859 21.688 -0.401 1 78.44 349 ARG A N 1
ATOM 2756 C CA . ARG A 1 349 ? -6.832 20.297 0.015 1 78.44 349 ARG A CA 1
ATOM 2757 C C . ARG A 1 349 ? -8.094 19.562 -0.425 1 78.44 349 ARG A C 1
ATOM 2759 O O . ARG A 1 349 ? -8.938 19.203 0.406 1 78.44 349 ARG A O 1
ATOM 2766 N N . PRO A 1 350 ? -8.125 19.266 -1.636 1 83.25 350 PRO A N 1
ATOM 2767 C CA . PRO A 1 350 ? -9.336 18.609 -2.119 1 83.25 350 PRO A CA 1
ATOM 2768 C C . PRO A 1 350 ? -9.531 17.219 -1.524 1 83.25 350 PRO A C 1
ATOM 2770 O O . PRO A 1 350 ? -8.555 16.484 -1.317 1 83.25 350 PRO A O 1
ATOM 2773 N N . ALA A 1 351 ? -10.789 16.953 -1.236 1 89.94 351 ALA A N 1
ATOM 2774 C CA . ALA A 1 351 ? -11.133 15.633 -0.706 1 89.94 351 ALA A CA 1
ATOM 2775 C C . ALA A 1 351 ? -11.008 14.562 -1.783 1 89.94 351 ALA A C 1
ATOM 2777 O O . ALA A 1 351 ? -11.547 14.711 -2.881 1 89.94 351 ALA A O 1
ATOM 2778 N N . HIS A 1 352 ? -10.234 13.625 -1.543 1 91.19 352 HIS A N 1
ATOM 2779 C CA . HIS A 1 352 ? -10.055 12.516 -2.475 1 91.19 352 HIS A CA 1
ATOM 2780 C C . HIS A 1 352 ? -9.773 11.211 -1.731 1 91.19 352 HIS A C 1
ATOM 2782 O O . HIS A 1 352 ? -9.367 11.234 -0.568 1 91.19 352 HIS A O 1
ATOM 2788 N N . ILE A 1 353 ? -10.102 10.156 -2.379 1 92.81 353 ILE A N 1
ATOM 2789 C CA . ILE A 1 353 ? -9.75 8.844 -1.864 1 92.81 353 ILE A CA 1
ATOM 2790 C C . ILE A 1 353 ? -8.414 8.398 -2.465 1 92.81 353 ILE A C 1
ATOM 2792 O O . ILE A 1 353 ? -8.289 8.258 -3.684 1 92.81 353 ILE A O 1
ATOM 2796 N N . ALA A 1 354 ? -7.5 8.133 -1.655 1 88.94 354 ALA A N 1
ATOM 2797 C CA . ALA A 1 354 ? -6.141 7.84 -2.102 1 88.94 354 ALA A CA 1
ATOM 2798 C C . ALA A 1 354 ? -5.992 6.363 -2.459 1 88.94 354 ALA A C 1
ATOM 2800 O O . ALA A 1 354 ? -6.574 5.496 -1.803 1 88.94 354 ALA A O 1
ATOM 2801 N N . ILE A 1 355 ? -5.309 6.102 -3.535 1 87.25 355 ILE A N 1
ATOM 2802 C CA . ILE A 1 355 ? -4.828 4.766 -3.869 1 87.25 355 ILE A CA 1
ATOM 2803 C C . ILE A 1 355 ? -3.391 4.598 -3.383 1 87.25 355 ILE A C 1
ATOM 2805 O O . ILE A 1 355 ? -2.441 4.793 -4.148 1 87.25 355 ILE A O 1
ATOM 2809 N N . GLY A 1 356 ? -3.328 4.152 -2.094 1 77.69 356 GLY A N 1
ATOM 2810 C CA . GLY A 1 356 ? -1.989 4.164 -1.525 1 77.69 356 GLY A CA 1
ATOM 2811 C C . GLY A 1 356 ? -1.301 5.512 -1.651 1 77.69 356 GLY A C 1
ATOM 2812 O O . GLY A 1 356 ? -1.855 6.535 -1.254 1 77.69 356 GLY A O 1
ATOM 2813 N N . SER A 1 357 ? -0.116 5.52 -2.119 1 69.69 357 SER A N 1
ATOM 2814 C CA . SER A 1 357 ? 0.628 6.754 -2.34 1 69.69 357 SER A CA 1
ATOM 2815 C C . SER A 1 357 ? 0.786 7.047 -3.828 1 69.69 357 SER A C 1
ATOM 2817 O O . SER A 1 357 ? 1.534 7.945 -4.211 1 69.69 357 SER A O 1
ATOM 2819 N N . VAL A 1 358 ? 0.054 6.352 -4.648 1 70.06 358 VAL A N 1
ATOM 2820 C CA . VAL A 1 358 ? 0.349 6.398 -6.078 1 70.06 358 VAL A CA 1
ATOM 2821 C C . VAL A 1 358 ? -0.673 7.285 -6.789 1 70.06 358 VAL A C 1
ATOM 2823 O O . VAL A 1 358 ? -0.386 7.848 -7.848 1 70.06 358 VAL A O 1
ATOM 2826 N N . GLY A 1 359 ? -1.894 7.34 -6.172 1 75.69 359 GLY A N 1
ATOM 2827 C CA . GLY A 1 359 ? -2.869 8.109 -6.93 1 75.69 359 GLY A CA 1
ATOM 2828 C C . GLY A 1 359 ? -4.164 8.336 -6.176 1 75.69 359 GLY A C 1
ATOM 2829 O O . GLY A 1 359 ? -4.207 8.203 -4.949 1 75.69 359 GLY A O 1
ATOM 2830 N N . VAL A 1 360 ? -5.113 8.859 -7.039 1 86.62 360 VAL A N 1
ATOM 2831 C CA . VAL A 1 360 ? -6.441 9.18 -6.523 1 86.62 360 VAL A CA 1
ATOM 2832 C C . VAL A 1 360 ? -7.492 8.312 -7.219 1 86.62 360 VAL A C 1
ATOM 2834 O O . VAL A 1 360 ? -7.465 8.156 -8.438 1 86.62 360 VAL A O 1
ATOM 2837 N N . LEU A 1 361 ? -8.344 7.742 -6.383 1 92.38 361 LEU A N 1
ATOM 2838 C CA . LEU A 1 361 ? -9.383 6.871 -6.922 1 92.38 361 LEU A CA 1
ATOM 2839 C C . LEU A 1 361 ? -10.438 7.676 -7.668 1 92.38 361 LEU A C 1
ATOM 2841 O O . LEU A 1 361 ? -10.836 8.758 -7.219 1 92.38 361 LEU A O 1
ATOM 2845 N N . GLY A 1 362 ? -10.828 7.273 -8.805 1 89.5 362 GLY A N 1
ATOM 2846 C CA . GLY A 1 362 ? -11.859 7.887 -9.633 1 89.5 362 GLY A CA 1
ATOM 2847 C C . GLY A 1 362 ? -12.195 7.066 -10.867 1 89.5 362 GLY A C 1
ATOM 2848 O O . GLY A 1 362 ? -11.617 6 -11.086 1 89.5 362 GLY A O 1
ATOM 2849 N N . SER A 1 363 ? -13.172 7.527 -11.523 1 87.62 363 SER A N 1
ATOM 2850 C CA . SER A 1 363 ? -13.609 6.848 -12.734 1 87.62 363 SER A CA 1
ATOM 2851 C C . SER A 1 363 ? -12.484 6.781 -13.766 1 87.62 363 SER A C 1
ATOM 2853 O O . SER A 1 363 ? -12.445 5.871 -14.594 1 87.62 363 SER A O 1
ATOM 2855 N N . ASP A 1 364 ? -11.547 7.66 -13.641 1 85.25 364 ASP A N 1
ATOM 2856 C CA . ASP A 1 364 ? -10.406 7.66 -14.555 1 85.25 364 ASP A CA 1
ATOM 2857 C C . ASP A 1 364 ? -9.539 6.422 -14.344 1 85.25 364 ASP A C 1
ATOM 2859 O O . ASP A 1 364 ? -8.961 5.898 -15.297 1 85.25 364 ASP A O 1
ATOM 2863 N N . VAL A 1 365 ? -9.477 5.977 -13.102 1 87.88 365 VAL A N 1
ATOM 2864 C CA . VAL A 1 365 ? -8.703 4.773 -12.805 1 87.88 365 VAL A CA 1
ATOM 2865 C C . VAL A 1 365 ? -9.367 3.557 -13.438 1 87.88 365 VAL A C 1
ATOM 2867 O O . VAL A 1 365 ? -8.688 2.682 -13.984 1 87.88 365 VAL A O 1
ATOM 2870 N N . LEU A 1 366 ? -10.68 3.498 -13.383 1 90.62 366 LEU A N 1
ATOM 2871 C CA . LEU A 1 366 ? -11.43 2.418 -14.016 1 90.62 366 LEU A CA 1
ATOM 2872 C C . LEU A 1 366 ? -11.18 2.387 -15.516 1 90.62 366 LEU A C 1
ATOM 2874 O O . LEU A 1 366 ? -10.867 1.332 -16.078 1 90.62 366 LEU A O 1
ATOM 2878 N N . VAL A 1 367 ? -11.25 3.551 -16.141 1 85.44 367 VAL A N 1
ATOM 2879 C CA . VAL A 1 367 ? -11.047 3.648 -17.578 1 85.44 367 VAL A CA 1
ATOM 2880 C C . VAL A 1 367 ? -9.625 3.23 -17.938 1 85.44 367 VAL A C 1
ATOM 2882 O O . VAL A 1 367 ? -9.406 2.502 -18.906 1 85.44 367 VAL A O 1
ATOM 2885 N N . THR A 1 368 ? -8.719 3.613 -17.172 1 81.19 368 THR A N 1
ATOM 2886 C CA . THR A 1 368 ? -7.324 3.262 -17.406 1 81.19 368 THR A CA 1
ATOM 2887 C C . THR A 1 368 ? -7.117 1.754 -17.281 1 81.19 368 THR A C 1
ATOM 2889 O O . THR A 1 368 ? -6.457 1.144 -18.125 1 81.19 368 THR A O 1
ATOM 2892 N N . CYS A 1 369 ? -7.68 1.15 -16.234 1 83.75 369 CYS A N 1
ATOM 2893 C CA . CYS A 1 369 ? -7.539 -0.287 -16.031 1 83.75 369 CYS A CA 1
ATOM 2894 C C . CYS A 1 369 ? -8.188 -1.068 -17.156 1 83.75 369 CYS A C 1
ATOM 2896 O O . CYS A 1 369 ? -7.629 -2.057 -17.641 1 83.75 369 CYS A O 1
ATOM 2898 N N . VAL A 1 370 ? -9.375 -0.582 -17.609 1 81.38 370 VAL A N 1
ATOM 2899 C CA . VAL A 1 370 ? -10.094 -1.257 -18.688 1 81.38 370 VAL A CA 1
ATOM 2900 C C . VAL A 1 370 ? -9.305 -1.134 -20 1 81.38 370 VAL A C 1
ATOM 2902 O O . VAL A 1 370 ? -9.203 -2.096 -20.75 1 81.38 370 VAL A O 1
ATOM 2905 N N . ASN A 1 371 ? -8.672 -0.039 -20.188 1 79.31 371 ASN A N 1
ATOM 2906 C CA . ASN A 1 371 ? -7.852 0.151 -21.391 1 79.31 371 ASN A CA 1
ATOM 2907 C C . ASN A 1 371 ? -6.629 -0.763 -21.375 1 79.31 371 ASN A C 1
ATOM 2909 O O . ASN A 1 371 ? -6.281 -1.347 -22.406 1 79.31 371 ASN A O 1
ATOM 2913 N N . VAL A 1 372 ? -6.07 -0.855 -20.266 1 74.56 372 VAL A N 1
ATOM 2914 C CA . VAL A 1 372 ? -4.918 -1.744 -20.141 1 74.56 372 VAL A CA 1
ATOM 2915 C C . VAL A 1 372 ? -5.344 -3.184 -20.406 1 74.56 372 VAL A C 1
ATOM 2917 O O . VAL A 1 372 ? -4.664 -3.914 -21.141 1 74.56 372 VAL A O 1
ATOM 2920 N N . ALA A 1 373 ? -6.473 -3.576 -19.828 1 78.25 373 ALA A N 1
ATOM 2921 C CA . ALA A 1 373 ? -6.977 -4.938 -20 1 78.25 373 ALA A CA 1
ATOM 2922 C C . ALA A 1 373 ? -7.348 -5.203 -21.469 1 78.25 373 ALA A C 1
ATOM 2924 O O . ALA A 1 373 ? -7.09 -6.289 -21.984 1 78.25 373 ALA A O 1
ATOM 2925 N N . LEU A 1 374 ? -7.914 -4.223 -22.094 1 75.94 374 LEU A N 1
ATOM 2926 C CA . LEU A 1 374 ? -8.297 -4.379 -23.484 1 75.94 374 LEU A CA 1
ATOM 2927 C C . LEU A 1 374 ? -7.062 -4.484 -24.375 1 75.94 374 LEU A C 1
ATOM 2929 O O . LEU A 1 374 ? -7.031 -5.289 -25.312 1 75.94 374 LEU A O 1
ATOM 2933 N N . THR A 1 375 ? -6.109 -3.672 -24.141 1 70.31 375 THR A N 1
ATOM 2934 C CA . THR A 1 375 ? -4.859 -3.76 -24.875 1 70.31 375 THR A CA 1
ATOM 2935 C C . THR A 1 375 ? -4.211 -5.129 -24.688 1 70.31 375 THR A C 1
ATOM 2937 O O . THR A 1 375 ? -3.742 -5.738 -25.656 1 70.31 375 THR A O 1
ATOM 2940 N N . TYR A 1 376 ? -4.215 -5.613 -23.5 1 72.38 376 TYR A N 1
ATOM 2941 C CA . TYR A 1 376 ? -3.697 -6.941 -23.203 1 72.38 376 TYR A CA 1
ATOM 2942 C C . TYR A 1 376 ? -4.484 -8.016 -23.938 1 72.38 376 TYR A C 1
ATOM 2944 O O . TYR A 1 376 ? -3.898 -8.945 -24.5 1 72.38 376 TYR A O 1
ATOM 2952 N N . THR A 1 377 ? -5.781 -7.859 -23.953 1 72.38 377 THR A N 1
ATOM 2953 C CA . THR A 1 377 ? -6.641 -8.812 -24.641 1 72.38 377 THR A CA 1
ATOM 2954 C C . THR A 1 377 ? -6.309 -8.844 -26.141 1 72.38 377 THR A C 1
ATOM 2956 O O . THR A 1 377 ? -6.238 -9.914 -26.734 1 72.38 377 THR A O 1
ATOM 2959 N N . ALA A 1 378 ? -6.09 -7.73 -26.656 1 69.88 378 ALA A N 1
ATOM 2960 C CA . ALA A 1 378 ? -5.762 -7.645 -28.078 1 69.88 378 ALA A CA 1
ATOM 2961 C C . ALA A 1 378 ? -4.43 -8.328 -28.375 1 69.88 378 ALA A C 1
ATOM 2963 O O . ALA A 1 378 ? -4.309 -9.055 -29.359 1 69.88 378 ALA A O 1
ATOM 2964 N N . ILE A 1 379 ? -3.547 -8.148 -27.484 1 64.56 379 ILE A N 1
ATOM 2965 C CA . ILE A 1 379 ? -2.23 -8.75 -27.672 1 64.56 379 ILE A CA 1
ATOM 2966 C C . ILE A 1 379 ? -2.334 -10.266 -27.547 1 64.56 379 ILE A C 1
ATOM 2968 O O . ILE A 1 379 ? -1.797 -11 -28.375 1 64.56 379 ILE A O 1
ATOM 2972 N N . VAL A 1 380 ? -3.047 -10.797 -26.578 1 65.19 380 VAL A N 1
ATOM 2973 C CA . VAL A 1 380 ? -3.164 -12.227 -26.328 1 65.19 380 VAL A CA 1
ATOM 2974 C C . VAL A 1 380 ? -3.959 -12.883 -27.469 1 65.19 380 VAL A C 1
ATOM 2976 O O . VAL A 1 380 ? -3.645 -14 -27.875 1 65.19 380 VAL A O 1
ATOM 2979 N N . PHE A 1 381 ? -4.969 -12.172 -27.922 1 70.56 381 PHE A N 1
ATOM 2980 C CA . PHE A 1 381 ? -5.789 -12.711 -28.984 1 70.56 381 PHE A CA 1
ATOM 2981 C C . PHE A 1 381 ? -4.977 -12.875 -30.266 1 70.56 381 PHE A C 1
ATOM 2983 O O . PHE A 1 381 ? -5.152 -13.844 -31.016 1 70.56 381 PHE A O 1
ATOM 2990 N N . GLN A 1 382 ? -4.125 -12.008 -30.453 1 66.25 382 GLN A N 1
ATOM 2991 C CA . GLN A 1 382 ? -3.301 -12.047 -31.656 1 66.25 382 GLN A CA 1
ATOM 2992 C C . GLN A 1 382 ? -2.287 -13.188 -31.594 1 66.25 382 GLN A C 1
ATOM 2994 O O . GLN A 1 382 ? -1.943 -13.781 -32.625 1 66.25 382 GLN A O 1
ATOM 2999 N N . TYR A 1 383 ? -1.865 -13.625 -30.469 1 59.56 383 TYR A N 1
ATOM 3000 C CA . TYR A 1 383 ? -0.823 -14.641 -30.328 1 59.56 383 TYR A CA 1
ATOM 3001 C C . TYR A 1 383 ? -1.408 -15.969 -29.859 1 59.56 383 TYR A C 1
ATOM 3003 O O . TYR A 1 383 ? -0.672 -16.859 -29.453 1 59.56 383 TYR A O 1
ATOM 3011 N N . ARG A 1 384 ? -2.664 -16.078 -29.797 1 61.78 384 ARG A N 1
ATOM 3012 C CA . ARG A 1 384 ? -3.285 -17.344 -29.406 1 61.78 384 ARG A CA 1
ATOM 3013 C C . ARG A 1 384 ? -2.957 -18.438 -30.406 1 61.78 384 ARG A C 1
ATOM 3015 O O . ARG A 1 384 ? -2.906 -18.203 -31.609 1 61.78 384 ARG A O 1
ATOM 3022 N N . PRO A 1 385 ? -2.346 -19.609 -29.672 1 52.75 385 PRO A N 1
ATOM 3023 C CA . PRO A 1 385 ? -2.062 -20.703 -30.594 1 52.75 385 PRO A CA 1
ATOM 3024 C C . PRO A 1 385 ? -3.291 -21.141 -31.391 1 52.75 385 PRO A C 1
ATOM 3026 O O . PRO A 1 385 ? -4.398 -21.188 -30.844 1 52.75 385 PRO A O 1
ATOM 3029 N N . THR A 1 386 ? -3.33 -20.812 -32.594 1 48.78 386 THR A N 1
ATOM 3030 C CA . THR A 1 386 ? -4.387 -21.328 -33.469 1 48.78 386 THR A CA 1
ATOM 3031 C C . THR A 1 386 ? -4.387 -22.859 -33.438 1 48.78 386 THR A C 1
ATOM 3033 O O . THR A 1 386 ? -3.352 -23.484 -33.219 1 48.78 386 THR A O 1
ATOM 3036 N N . GLU A 1 387 ? -5.574 -23.531 -33.219 1 40.19 387 GLU A N 1
ATOM 3037 C CA . GLU A 1 387 ? -5.754 -24.953 -33.5 1 40.19 387 GLU A CA 1
ATOM 3038 C C . GLU A 1 387 ? -4.945 -25.375 -34.719 1 40.19 387 GLU A C 1
ATOM 3040 O O . GLU A 1 387 ? -5.047 -24.75 -35.781 1 40.19 387 GLU A O 1
ATOM 3045 N N . GLY A 1 388 ? -3.775 -25.953 -34.656 1 44.06 388 GLY A N 1
ATOM 3046 C CA . GLY A 1 388 ? -2.936 -26.656 -35.625 1 44.06 388 GLY A CA 1
ATOM 3047 C C . GLY A 1 388 ? -1.452 -26.453 -35.375 1 44.06 388 GLY A C 1
ATOM 3048 O O . GLY A 1 388 ? -0.617 -27.016 -36.062 1 44.06 388 GLY A O 1
ATOM 3049 N N . GLU A 1 389 ? -1.027 -25.344 -34.719 1 37.22 389 GLU A N 1
ATOM 3050 C CA . GLU A 1 389 ? 0.42 -25.312 -34.531 1 37.22 389 GLU A CA 1
ATOM 3051 C C . GLU A 1 389 ? 0.817 -25.766 -33.125 1 37.22 389 GLU A C 1
ATOM 3053 O O . GLU A 1 389 ? 0.149 -25.438 -32.156 1 37.22 389 GLU A O 1
ATOM 3058 N N . MET B 1 1 ? -44.031 -8.523 36.75 1 29.67 1 MET B N 1
ATOM 3059 C CA . MET B 1 1 ? -42.719 -8.625 36.156 1 29.67 1 MET B CA 1
ATOM 3060 C C . MET B 1 1 ? -42.688 -7.988 34.781 1 29.67 1 MET B C 1
ATOM 3062 O O . MET B 1 1 ? -43.25 -8.539 33.844 1 29.67 1 MET B O 1
ATOM 3066 N N . GLY B 1 2 ? -42.844 -6.633 34.656 1 32.03 2 GLY B N 1
ATOM 3067 C CA . GLY B 1 2 ? -42.969 -5.793 33.469 1 32.03 2 GLY B CA 1
ATOM 3068 C C . GLY B 1 2 ? -41.719 -5.805 32.625 1 32.03 2 GLY B C 1
ATOM 3069 O O . GLY B 1 2 ? -40.594 -5.512 33.094 1 32.03 2 GLY B O 1
ATOM 3070 N N . GLY B 1 3 ? -41.594 -6.68 31.625 1 32.69 3 GLY B N 1
ATOM 3071 C CA . GLY B 1 3 ? -40.562 -6.723 30.625 1 32.69 3 GLY B CA 1
ATOM 3072 C C . GLY B 1 3 ? -40.281 -5.371 29.984 1 32.69 3 GLY B C 1
ATOM 3073 O O . GLY B 1 3 ? -41.156 -4.777 29.359 1 32.69 3 GLY B O 1
ATOM 3074 N N . VAL B 1 4 ? -39.406 -4.555 30.641 1 36.91 4 VAL B N 1
ATOM 3075 C CA . VAL B 1 4 ? -38.938 -3.326 30.016 1 36.91 4 VAL B CA 1
ATOM 3076 C C . VAL B 1 4 ? -38.469 -3.615 28.594 1 36.91 4 VAL B C 1
ATOM 3078 O O . VAL B 1 4 ? -37.562 -4.402 28.375 1 36.91 4 VAL B O 1
ATOM 3081 N N . GLU B 1 5 ? -39.375 -3.592 27.703 1 36.69 5 GLU B N 1
ATOM 3082 C CA . GLU B 1 5 ? -39.031 -3.6 26.281 1 36.69 5 GLU B CA 1
ATOM 3083 C C . GLU B 1 5 ? -37.844 -2.664 25.984 1 36.69 5 GLU B C 1
ATOM 3085 O O . GLU B 1 5 ? -37.938 -1.462 26.25 1 36.69 5 GLU B O 1
ATOM 3090 N N . SER B 1 6 ? -36.688 -3.09 26.297 1 40.38 6 SER B N 1
ATOM 3091 C CA . SER B 1 6 ? -35.5 -2.361 25.859 1 40.38 6 SER B CA 1
ATOM 3092 C C . SER B 1 6 ? -35.719 -1.717 24.5 1 40.38 6 SER B C 1
ATOM 3094 O O . SER B 1 6 ? -35.938 -2.414 23.5 1 40.38 6 SER B O 1
ATOM 3096 N N . GLU B 1 7 ? -36.344 -0.652 24.406 1 41.88 7 GLU B N 1
ATOM 3097 C CA . GLU B 1 7 ? -36.406 0.209 23.234 1 41.88 7 GLU B CA 1
ATOM 3098 C C . GLU B 1 7 ? -35.094 0.245 22.484 1 41.88 7 GLU B C 1
ATOM 3100 O O . GLU B 1 7 ? -34.062 0.688 23.031 1 41.88 7 GLU B O 1
ATOM 3105 N N . LYS B 1 8 ? -34.906 -0.694 21.766 1 46.97 8 LYS B N 1
ATOM 3106 C CA . LYS B 1 8 ? -33.719 -0.707 20.875 1 46.97 8 LYS B CA 1
ATOM 3107 C C . LYS B 1 8 ? -33.531 0.657 20.234 1 46.97 8 LYS B C 1
ATOM 3109 O O . LYS B 1 8 ? -34.344 1.12 19.453 1 46.97 8 LYS B O 1
ATOM 3114 N N . LYS B 1 9 ? -32.781 1.408 20.875 1 52.72 9 LYS B N 1
ATOM 3115 C CA . LYS B 1 9 ? -32.375 2.678 20.266 1 52.72 9 LYS B CA 1
ATOM 3116 C C . LYS B 1 9 ? -31.891 2.477 18.828 1 52.72 9 LYS B C 1
ATOM 3118 O O . LYS B 1 9 ? -31.219 1.492 18.531 1 52.72 9 LYS B O 1
ATOM 3123 N N . PRO B 1 10 ? -32.531 3.141 17.859 1 56.38 10 PRO B N 1
ATOM 3124 C CA . PRO B 1 10 ? -32.188 3.029 16.438 1 56.38 10 PRO B CA 1
ATOM 3125 C C . PRO B 1 10 ? -30.688 3.115 16.188 1 56.38 10 PRO B C 1
ATOM 3127 O O . PRO B 1 10 ? -29.969 3.824 16.906 1 56.38 10 PRO B O 1
ATOM 3130 N N . LEU B 1 11 ? -30.203 2.01 15.742 1 58.38 11 LEU B N 1
ATOM 3131 C CA . LEU B 1 11 ? -28.781 2.006 15.391 1 58.38 11 LEU B CA 1
ATOM 3132 C C . LEU B 1 11 ? -28.406 3.295 14.68 1 58.38 11 LEU B C 1
ATOM 3134 O O . LEU B 1 11 ? -29.078 3.719 13.742 1 58.38 11 LEU B O 1
ATOM 3138 N N . VAL B 1 12 ? -27.75 4.172 15.383 1 65.75 12 VAL B N 1
ATOM 3139 C CA . VAL B 1 12 ? -27.266 5.441 14.859 1 65.75 12 VAL B CA 1
ATOM 3140 C C . VAL B 1 12 ? -25.812 5.285 14.422 1 65.75 12 VAL B C 1
ATOM 3142 O O . VAL B 1 12 ? -25.156 4.305 14.766 1 65.75 12 VAL B O 1
ATOM 3145 N N . GLY B 1 13 ? -25.438 5.902 13.359 1 71.81 13 GLY B N 1
ATOM 3146 C CA . GLY B 1 13 ? -24.062 5.926 12.891 1 71.81 13 GLY B CA 1
ATOM 3147 C C . GLY B 1 13 ? -23.812 5.004 11.711 1 71.81 13 GLY B C 1
ATOM 3148 O O . GLY B 1 13 ? -24.688 4.832 10.859 1 71.81 13 GLY B O 1
ATOM 3149 N N . VAL B 1 14 ? -22.703 4.453 11.68 1 78.56 14 VAL B N 1
ATOM 3150 C CA . VAL B 1 14 ? -22.359 3.6 10.547 1 78.56 14 VAL B CA 1
ATOM 3151 C C . VAL B 1 14 ? -23.156 2.303 10.609 1 78.56 14 VAL B C 1
ATOM 3153 O O . VAL B 1 14 ? -23.609 1.791 9.578 1 78.56 14 VAL B O 1
ATOM 3156 N N . GLU B 1 15 ? -23.516 1.849 11.805 1 79.19 15 GLU B N 1
ATOM 3157 C CA . GLU B 1 15 ? -24.281 0.611 11.984 1 79.19 15 GLU B CA 1
ATOM 3158 C C . GLU B 1 15 ? -25.734 0.8 11.602 1 79.19 15 GLU B C 1
ATOM 3160 O O . GLU B 1 15 ? -26.406 -0.151 11.195 1 79.19 15 GLU B O 1
ATOM 3165 N N . GLY B 1 16 ? -26.203 1.985 11.781 1 76.06 16 GLY B N 1
ATOM 3166 C CA . GLY B 1 16 ? -27.578 2.287 11.406 1 76.06 16 GLY B CA 1
ATOM 3167 C C . GLY B 1 16 ? -27.75 2.479 9.906 1 76.06 16 GLY B C 1
ATOM 3168 O O . GLY B 1 16 ? -28.797 2.143 9.359 1 76.06 16 GLY B O 1
ATOM 3169 N N . ALA B 1 17 ? -26.719 2.988 9.297 1 77.69 17 ALA B N 1
ATOM 3170 C CA . ALA B 1 17 ? -26.797 3.287 7.871 1 77.69 17 ALA B CA 1
ATOM 3171 C C . ALA B 1 17 ? -26.641 2.02 7.035 1 77.69 17 ALA B C 1
ATOM 3173 O O . ALA B 1 17 ? -27.297 1.87 5.996 1 77.69 17 ALA B O 1
ATOM 3174 N N . TRP B 1 18 ? -25.766 1.108 7.559 1 79.38 18 TRP B N 1
ATOM 3175 C CA . TRP B 1 18 ? -25.5 -0.128 6.824 1 79.38 18 TRP B CA 1
ATOM 3176 C C . TRP B 1 18 ? -25.438 -1.319 7.773 1 79.38 18 TRP B C 1
ATOM 3178 O O . TRP B 1 18 ? -24.406 -1.992 7.863 1 79.38 18 TRP B O 1
ATOM 3188 N N . PRO B 1 19 ? -26.531 -1.693 8.305 1 77.81 19 PRO B N 1
ATOM 3189 C CA . PRO B 1 19 ? -26.5 -2.67 9.398 1 77.81 19 PRO B CA 1
ATOM 3190 C C . PRO B 1 19 ? -26.125 -4.07 8.93 1 77.81 19 PRO B C 1
ATOM 3192 O O . PRO B 1 19 ? -25.312 -4.742 9.578 1 77.81 19 PRO B O 1
ATOM 3195 N N . VAL B 1 20 ? -26.688 -4.504 7.777 1 77.5 20 VAL B N 1
ATOM 3196 C CA . VAL B 1 20 ? -26.469 -5.875 7.344 1 77.5 20 VAL B CA 1
ATOM 3197 C C . VAL B 1 20 ? -25 -6.066 6.969 1 77.5 20 VAL B C 1
ATOM 3199 O O . VAL B 1 20 ? -24.359 -7.031 7.398 1 77.5 20 VAL B O 1
ATOM 3202 N N . LEU B 1 21 ? -24.516 -5.109 6.273 1 81.06 21 LEU B N 1
ATOM 3203 C CA . LEU B 1 21 ? -23.141 -5.242 5.805 1 81.06 21 LEU B CA 1
ATOM 3204 C C . LEU B 1 21 ? -22.156 -5.148 6.969 1 81.06 21 LEU B C 1
ATOM 3206 O O . LEU B 1 21 ? -21.219 -5.945 7.059 1 81.06 21 LEU B O 1
ATOM 3210 N N . LEU B 1 22 ? -22.422 -4.281 7.863 1 84.5 22 LEU B N 1
ATOM 3211 C CA . LEU B 1 22 ? -21.5 -4.105 8.984 1 84.5 22 LEU B CA 1
ATOM 3212 C C . LEU B 1 22 ? -21.562 -5.301 9.93 1 84.5 22 LEU B C 1
ATOM 3214 O O . LEU B 1 22 ? -20.547 -5.699 10.5 1 84.5 22 LEU B O 1
ATOM 3218 N N . ARG B 1 23 ? -22.75 -5.863 10.047 1 83.31 23 ARG B N 1
ATOM 3219 C CA . ARG B 1 23 ? -22.859 -7.07 10.859 1 83.31 23 ARG B CA 1
ATOM 3220 C C . ARG B 1 23 ? -22.109 -8.234 10.227 1 83.31 23 ARG B C 1
ATOM 3222 O O . ARG B 1 23 ? -21.453 -9.008 10.922 1 83.31 23 ARG B O 1
ATOM 3229 N N . LEU B 1 24 ? -22.281 -8.289 8.961 1 84.19 24 LEU B N 1
ATOM 3230 C CA . LEU B 1 24 ? -21.578 -9.344 8.242 1 84.19 24 LEU B CA 1
ATOM 3231 C C . LEU B 1 24 ? -20.062 -9.164 8.352 1 84.19 24 LEU B C 1
ATOM 3233 O O . LEU B 1 24 ? -19.344 -10.117 8.656 1 84.19 24 LEU B O 1
ATOM 3237 N N . MET B 1 25 ? -19.578 -7.934 8.133 1 88.5 25 MET B N 1
ATOM 3238 C CA . MET B 1 25 ? -18.141 -7.652 8.203 1 88.5 25 MET B CA 1
ATOM 3239 C C . MET B 1 25 ? -17.609 -7.859 9.617 1 88.5 25 MET B C 1
ATOM 3241 O O . MET B 1 25 ? -16.5 -8.352 9.805 1 88.5 25 MET B O 1
ATOM 3245 N N . GLY B 1 26 ? -18.453 -7.496 10.555 1 89.94 26 GLY B N 1
ATOM 3246 C CA . GLY B 1 26 ? -18.109 -7.773 11.938 1 89.94 26 GLY B CA 1
ATOM 3247 C C . GLY B 1 26 ? -18.094 -9.258 12.266 1 89.94 26 GLY B C 1
ATOM 3248 O O . GLY B 1 26 ? -17.203 -9.727 12.969 1 89.94 26 GLY B O 1
ATOM 3249 N N . GLY B 1 27 ? -19.031 -9.961 11.703 1 89.69 27 GLY B N 1
ATOM 3250 C CA . GLY B 1 27 ? -19.094 -11.398 11.898 1 89.69 27 GLY B CA 1
ATOM 3251 C C . GLY B 1 27 ? -17.938 -12.141 11.25 1 89.69 27 GLY B C 1
ATOM 3252 O O . GLY B 1 27 ? -17.594 -13.242 11.672 1 89.69 27 GLY B O 1
ATOM 3253 N N . LEU B 1 28 ? -17.359 -11.531 10.273 1 90 28 LEU B N 1
ATOM 3254 C CA . LEU B 1 28 ? -16.234 -12.148 9.578 1 90 28 LEU B CA 1
ATOM 3255 C C . LEU B 1 28 ? -14.906 -11.672 10.156 1 90 28 LEU B C 1
ATOM 3257 O O . LEU B 1 28 ? -13.844 -12.141 9.742 1 90 28 LEU B O 1
ATOM 3261 N N . GLY B 1 29 ? -14.961 -10.734 11.047 1 90.12 29 GLY B N 1
ATOM 3262 C CA . GLY B 1 29 ? -13.766 -10.305 11.758 1 90.12 29 GLY B CA 1
ATOM 3263 C C . GLY B 1 29 ? -13.055 -9.148 11.078 1 90.12 29 GLY B C 1
ATOM 3264 O O . GLY B 1 29 ? -11.938 -8.781 11.453 1 90.12 29 GLY B O 1
ATOM 3265 N N . PHE B 1 30 ? -13.633 -8.469 10.055 1 91.62 30 PHE B N 1
ATOM 3266 C CA . PHE B 1 30 ? -12.992 -7.375 9.328 1 91.62 30 PHE B CA 1
ATOM 3267 C C . PHE B 1 30 ? -13.227 -6.043 10.039 1 91.62 30 PHE B C 1
ATOM 3269 O O . PHE B 1 30 ? -12.531 -5.059 9.766 1 91.62 30 PHE B O 1
ATOM 3276 N N . VAL B 1 31 ? -14.266 -6.02 10.836 1 91.81 31 VAL B N 1
ATOM 3277 C CA . VAL B 1 31 ? -14.609 -4.82 11.602 1 91.81 31 VAL B CA 1
ATOM 3278 C C . VAL B 1 31 ? -14.68 -5.16 13.086 1 91.81 31 VAL B C 1
ATOM 3280 O O . VAL B 1 31 ? -15.594 -5.863 13.523 1 91.81 31 VAL B O 1
ATOM 3283 N N . LEU B 1 32 ? -13.82 -4.574 13.836 1 89.06 32 LEU B N 1
ATOM 3284 C CA . LEU B 1 32 ? -13.727 -4.934 15.25 1 89.06 32 LEU B CA 1
ATOM 3285 C C . LEU B 1 32 ? -14.555 -3.984 16.109 1 89.06 32 LEU B C 1
ATOM 3287 O O . LEU B 1 32 ? -15.141 -4.398 17.109 1 89.06 32 LEU B O 1
ATOM 3291 N N . PRO B 1 33 ? -14.594 -2.736 15.727 1 88.12 33 PRO B N 1
ATOM 3292 C CA . PRO B 1 33 ? -15.367 -1.828 16.578 1 88.12 33 PRO B CA 1
ATOM 3293 C C . PRO B 1 33 ? -16.859 -2.17 16.594 1 88.12 33 PRO B C 1
ATOM 3295 O O . PRO B 1 33 ? -17.422 -2.541 15.562 1 88.12 33 PRO B O 1
ATOM 3298 N N . ARG B 1 34 ? -17.438 -2.178 17.812 1 85.81 34 ARG B N 1
ATOM 3299 C CA . ARG B 1 34 ? -18.859 -2.379 18.031 1 85.81 34 ARG B CA 1
ATOM 3300 C C . ARG B 1 34 ? -19.438 -1.272 18.906 1 85.81 34 ARG B C 1
ATOM 3302 O O . ARG B 1 34 ? -18.812 -0.847 19.875 1 85.81 34 ARG B O 1
ATOM 3309 N N . ARG B 1 35 ? -20.547 -0.864 18.453 1 85 35 ARG B N 1
ATOM 3310 C CA . ARG B 1 35 ? -21.188 0.208 19.188 1 85 35 ARG B CA 1
ATOM 3311 C C . ARG B 1 35 ? -21.891 -0.335 20.438 1 85 35 ARG B C 1
ATOM 3313 O O . ARG B 1 35 ? -22.656 -1.304 20.359 1 85 35 ARG B O 1
ATOM 3320 N N . ARG B 1 36 ? -21.578 0.341 21.562 1 80.44 36 ARG B N 1
ATOM 3321 C CA . ARG B 1 36 ? -22.266 0.004 22.797 1 80.44 36 ARG B CA 1
ATOM 3322 C C . ARG B 1 36 ? -23.547 0.825 22.953 1 80.44 36 ARG B C 1
ATOM 3324 O O . ARG B 1 36 ? -23.781 1.761 22.188 1 80.44 36 ARG B O 1
ATOM 3331 N N . SER B 1 37 ? -24.375 0.335 23.859 1 77.06 37 SER B N 1
ATOM 3332 C CA . SER B 1 37 ? -25.625 1.044 24.109 1 77.06 37 SER B CA 1
ATOM 3333 C C . SER B 1 37 ? -25.359 2.459 24.625 1 77.06 37 SER B C 1
ATOM 3335 O O . SER B 1 37 ? -26.203 3.348 24.453 1 77.06 37 SER B O 1
ATOM 3337 N N . SER B 1 38 ? -24.125 2.646 25.156 1 74.38 38 SER B N 1
ATOM 3338 C CA . SER B 1 38 ? -23.766 3.957 25.688 1 74.38 38 SER B CA 1
ATOM 3339 C C . SER B 1 38 ? -23.406 4.922 24.562 1 74.38 38 SER B C 1
ATOM 3341 O O . SER B 1 38 ? -23.312 6.133 24.766 1 74.38 38 SER B O 1
ATOM 3343 N N . GLY B 1 39 ? -23.312 4.395 23.266 1 74 39 GLY B N 1
ATOM 3344 C CA . GLY B 1 39 ? -23 5.258 22.141 1 74 39 GLY B CA 1
ATOM 3345 C C . GLY B 1 39 ? -21.516 5.266 21.797 1 74 39 GLY B C 1
ATOM 3346 O O . GLY B 1 39 ? -21.125 5.832 20.766 1 74 39 GLY B O 1
ATOM 3347 N N . HIS B 1 40 ? -20.688 4.684 22.641 1 81.69 40 HIS B N 1
ATOM 3348 C CA . HIS B 1 40 ? -19.25 4.672 22.391 1 81.69 40 HIS B CA 1
ATOM 3349 C C . HIS B 1 40 ? -18.828 3.393 21.672 1 81.69 40 HIS B C 1
ATOM 3351 O O . HIS B 1 40 ? -19.453 2.342 21.859 1 81.69 40 HIS B O 1
ATOM 3357 N N . TYR B 1 41 ? -17.938 3.535 20.797 1 86.25 41 TYR B N 1
ATOM 3358 C CA . TYR B 1 41 ? -17.422 2.377 20.078 1 86.25 41 TYR B CA 1
ATOM 3359 C C . TYR B 1 41 ? -16.344 1.664 20.875 1 86.25 41 TYR B C 1
ATOM 3361 O O . TYR B 1 41 ? -15.477 2.307 21.469 1 86.25 41 TYR B O 1
ATOM 3369 N N . GLU B 1 42 ? -16.562 0.367 21.031 1 85.56 42 GLU B N 1
ATOM 3370 C CA . GLU B 1 42 ? -15.586 -0.481 21.719 1 85.56 42 GLU B CA 1
ATOM 3371 C C . GLU B 1 42 ? -15.102 -1.602 20.797 1 85.56 42 GLU B C 1
ATOM 3373 O O . GLU B 1 42 ? -15.758 -1.931 19.812 1 85.56 42 GLU B O 1
ATOM 3378 N N . ILE B 1 43 ? -13.984 -2.041 21.109 1 88.88 43 ILE B N 1
ATOM 3379 C CA . ILE B 1 43 ? -13.414 -3.125 20.312 1 88.88 43 ILE B CA 1
ATOM 3380 C C . ILE B 1 43 ? -14.023 -4.457 20.75 1 88.88 43 ILE B C 1
ATOM 3382 O O . ILE B 1 43 ? -14.031 -4.781 21.953 1 88.88 43 ILE B O 1
ATOM 3386 N N . ALA B 1 44 ? -14.664 -5.176 19.875 1 89.31 44 ALA B N 1
ATOM 3387 C CA . ALA B 1 44 ? -15.195 -6.516 20.125 1 89.31 44 ALA B CA 1
ATOM 3388 C C . ALA B 1 44 ? -14.172 -7.59 19.766 1 89.31 44 ALA B C 1
ATOM 3390 O O . ALA B 1 44 ? -14.109 -8.047 18.625 1 89.31 44 ALA B O 1
ATOM 3391 N N . TYR B 1 45 ? -13.477 -8.109 20.734 1 86 45 TYR B N 1
ATOM 3392 C CA . TYR B 1 45 ? -12.391 -9.055 20.5 1 86 45 TYR B CA 1
ATOM 3393 C C . TYR B 1 45 ? -12.93 -10.414 20.078 1 86 45 TYR B C 1
ATOM 3395 O O . TYR B 1 45 ? -12.195 -11.234 19.531 1 86 45 TYR B O 1
ATOM 3403 N N . VAL B 1 46 ? -14.281 -10.672 20.328 1 87.38 46 VAL B N 1
ATOM 3404 C CA . VAL B 1 46 ? -14.898 -11.922 19.891 1 87.38 46 VAL B CA 1
ATOM 3405 C C . VAL B 1 46 ? -14.852 -12.016 18.359 1 87.38 46 VAL B C 1
ATOM 3407 O O . VAL B 1 46 ? -14.867 -13.117 17.812 1 87.38 46 VAL B O 1
ATOM 3410 N N . ARG B 1 47 ? -14.742 -10.953 17.75 1 88.94 47 ARG B N 1
ATOM 3411 C CA . ARG B 1 47 ? -14.742 -10.906 16.297 1 88.94 47 ARG B CA 1
ATOM 3412 C C . ARG B 1 47 ? -13.391 -11.359 15.734 1 88.94 47 ARG B C 1
ATOM 3414 O O . ARG B 1 47 ? -13.242 -11.531 14.523 1 88.94 47 ARG B O 1
ATOM 3421 N N . LEU B 1 48 ? -12.438 -11.656 16.609 1 87.19 48 LEU B N 1
ATOM 3422 C CA . LEU B 1 48 ? -11.156 -12.203 16.203 1 87.19 48 LEU B CA 1
ATOM 3423 C C . LEU B 1 48 ? -11.281 -13.688 15.883 1 87.19 48 LEU B C 1
ATOM 3425 O O . LEU B 1 48 ? -10.477 -14.234 15.125 1 87.19 48 LEU B O 1
ATOM 3429 N N . ILE B 1 49 ? -12.32 -14.281 16.359 1 86.94 49 ILE B N 1
ATOM 3430 C CA . ILE B 1 49 ? -12.484 -15.719 16.203 1 86.94 49 ILE B CA 1
ATOM 3431 C C . ILE B 1 49 ? -12.688 -16.062 14.727 1 86.94 49 ILE B C 1
ATOM 3433 O O . ILE B 1 49 ? -11.953 -16.875 14.164 1 86.94 49 ILE B O 1
ATOM 3437 N N . PRO B 1 50 ? -13.68 -15.43 14.148 1 88.31 50 PRO B N 1
ATOM 3438 C CA . PRO B 1 50 ? -13.812 -15.734 12.719 1 88.31 50 PRO B CA 1
ATOM 3439 C C . PRO B 1 50 ? -12.586 -15.336 11.914 1 88.31 50 PRO B C 1
ATOM 3441 O O . PRO B 1 50 ? -12.258 -16 10.922 1 88.31 50 PRO B O 1
ATOM 3444 N N . MET B 1 51 ? -11.891 -14.312 12.305 1 87.81 51 MET B N 1
ATOM 3445 C CA . MET B 1 51 ? -10.656 -13.914 11.641 1 87.81 51 MET B CA 1
ATOM 3446 C C . MET B 1 51 ? -9.633 -15.047 11.672 1 87.81 51 MET B C 1
ATOM 3448 O O . MET B 1 51 ? -9.047 -15.391 10.648 1 87.81 51 MET B O 1
ATOM 3452 N N . VAL B 1 52 ? -9.508 -15.625 12.82 1 82.44 52 VAL B N 1
ATOM 3453 C CA . VAL B 1 52 ? -8.57 -16.734 12.992 1 82.44 52 VAL B CA 1
ATOM 3454 C C . VAL B 1 52 ? -9.062 -17.953 12.219 1 82.44 52 VAL B C 1
ATOM 3456 O O . VAL B 1 52 ? -8.266 -18.656 11.594 1 82.44 52 VAL B O 1
ATOM 3459 N N . GLY B 1 53 ? -10.359 -18.141 12.266 1 81.44 53 GLY B N 1
ATOM 3460 C CA . GLY B 1 53 ? -10.922 -19.25 11.516 1 81.44 53 GLY B CA 1
ATOM 3461 C C . GLY B 1 53 ? -10.68 -19.156 10.023 1 81.44 53 GLY B C 1
ATOM 3462 O O . GLY B 1 53 ? -10.297 -20.141 9.383 1 81.44 53 GLY B O 1
ATOM 3463 N N . ILE B 1 54 ? -10.898 -17.984 9.5 1 85.19 54 ILE B N 1
ATOM 3464 C CA . ILE B 1 54 ? -10.688 -17.766 8.07 1 85.19 54 ILE B CA 1
ATOM 3465 C C . ILE B 1 54 ? -9.203 -17.906 7.738 1 85.19 54 ILE B C 1
ATOM 3467 O O . ILE B 1 54 ? -8.836 -18.516 6.734 1 85.19 54 ILE B O 1
ATOM 3471 N N . THR B 1 55 ? -8.367 -17.375 8.586 1 77.62 55 THR B N 1
ATOM 3472 C CA . THR B 1 55 ? -6.93 -17.5 8.391 1 77.62 55 THR B CA 1
ATOM 3473 C C . THR B 1 55 ? -6.496 -18.953 8.414 1 77.62 55 THR B C 1
ATOM 3475 O O . THR B 1 55 ? -5.691 -19.391 7.59 1 77.62 55 THR B O 1
ATOM 3478 N N . ALA B 1 56 ? -7.117 -19.703 9.273 1 75.19 56 ALA B N 1
ATOM 3479 C CA . ALA B 1 56 ? -6.809 -21.125 9.375 1 75.19 56 ALA B CA 1
ATOM 3480 C C . ALA B 1 56 ? -7.293 -21.875 8.141 1 75.19 56 ALA B C 1
ATOM 3482 O O . ALA B 1 56 ? -6.59 -22.75 7.621 1 75.19 56 ALA B O 1
ATOM 3483 N N . ALA B 1 57 ? -8.469 -21.531 7.754 1 76.81 57 ALA B N 1
ATOM 3484 C CA . ALA B 1 57 ? -9.023 -22.188 6.57 1 76.81 57 ALA B CA 1
ATOM 3485 C C . ALA B 1 57 ? -8.164 -21.906 5.34 1 76.81 57 ALA B C 1
ATOM 3487 O O . ALA B 1 57 ? -7.895 -22.812 4.551 1 76.81 57 ALA B O 1
ATOM 3488 N N . ILE B 1 58 ? -7.742 -20.703 5.246 1 73.62 58 ILE B N 1
ATOM 3489 C CA . ILE B 1 58 ? -6.922 -20.328 4.102 1 73.62 58 ILE B CA 1
ATOM 3490 C C . ILE B 1 58 ? -5.566 -21.031 4.184 1 73.62 58 ILE B C 1
ATOM 3492 O O . ILE B 1 58 ? -5.066 -21.547 3.186 1 73.62 58 ILE B O 1
ATOM 3496 N N . SER B 1 59 ? -5.055 -21.078 5.371 1 62.5 59 SER B N 1
ATOM 3497 C CA . SER B 1 59 ? -3.783 -21.766 5.566 1 62.5 59 SER B CA 1
ATOM 3498 C C . SER B 1 59 ? -3.906 -23.266 5.266 1 62.5 59 SER B C 1
ATOM 3500 O O . SER B 1 59 ? -3.029 -23.844 4.621 1 62.5 59 SER B O 1
ATOM 3502 N N . TRP B 1 60 ? -4.984 -23.828 5.746 1 64.38 60 TRP B N 1
ATOM 3503 C CA . TRP B 1 60 ? -5.262 -25.234 5.477 1 64.38 60 TRP B CA 1
ATOM 3504 C C . TRP B 1 60 ? -5.395 -25.484 3.98 1 64.38 60 TRP B C 1
ATOM 3506 O O . TRP B 1 60 ? -4.867 -26.469 3.461 1 64.38 60 TRP B O 1
ATOM 3516 N N . HIS B 1 61 ? -6.152 -24.609 3.344 1 65.75 61 HIS B N 1
ATOM 3517 C CA . HIS B 1 61 ? -6.328 -24.719 1.9 1 65.75 61 HIS B CA 1
ATOM 3518 C C . HIS B 1 61 ? -4.988 -24.672 1.177 1 65.75 61 HIS B C 1
ATOM 3520 O O . HIS B 1 61 ? -4.754 -25.469 0.256 1 65.75 61 HIS B O 1
ATOM 3526 N N . PHE B 1 62 ? -4.203 -23.844 1.642 1 58.34 62 PHE B N 1
ATOM 3527 C CA . PHE B 1 62 ? -2.895 -23.719 1.008 1 58.34 62 PHE B CA 1
ATOM 3528 C C . PHE B 1 62 ? -2.049 -24.969 1.26 1 58.34 62 PHE B C 1
ATOM 3530 O O . PHE B 1 62 ? -1.316 -25.406 0.376 1 58.34 62 PHE B O 1
ATOM 3537 N N . LEU B 1 63 ? -2.295 -25.453 2.406 1 52.94 63 LEU B N 1
ATOM 3538 C CA . LEU B 1 63 ? -1.482 -26.594 2.789 1 52.94 63 LEU B CA 1
ATOM 3539 C C . LEU B 1 63 ? -1.972 -27.859 2.096 1 52.94 63 LEU B C 1
ATOM 3541 O O . LEU B 1 63 ? -1.175 -28.75 1.776 1 52.94 63 LEU 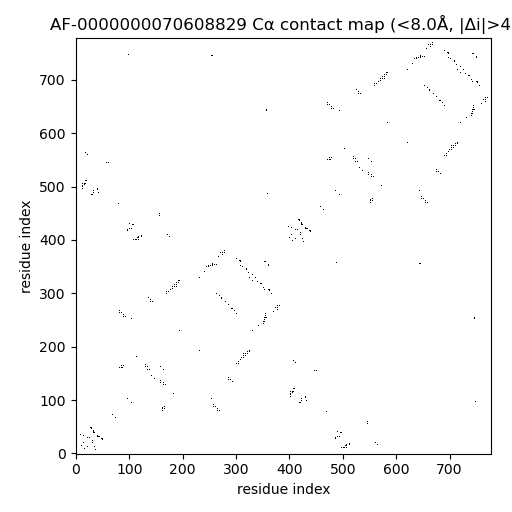B O 1
ATOM 3545 N N . ARG B 1 64 ? -3.299 -27.969 1.981 1 49.66 64 ARG B N 1
ATOM 3546 C CA . ARG B 1 64 ? -3.865 -29.188 1.39 1 49.66 64 ARG B CA 1
ATOM 3547 C C . ARG B 1 64 ? -3.943 -29.062 -0.129 1 49.66 64 ARG B C 1
ATOM 3549 O O . ARG B 1 64 ? -3.877 -30.062 -0.84 1 49.66 64 ARG B O 1
ATOM 3556 N N . PHE B 1 65 ? -4.426 -27.906 -0.447 1 47.06 65 PHE B N 1
ATOM 3557 C CA . PHE B 1 65 ? -4.469 -27.734 -1.895 1 47.06 65 PHE B CA 1
ATOM 3558 C C . PHE B 1 65 ? -3.168 -28.203 -2.535 1 47.06 65 PHE B C 1
ATOM 3560 O O . PHE B 1 65 ? -3.15 -28.578 -3.707 1 47.06 65 PHE B O 1
ATOM 3567 N N . GLU B 1 66 ? -2.094 -28.156 -1.799 1 42.91 66 GLU B N 1
ATOM 3568 C CA . GLU B 1 66 ? -0.756 -28.578 -2.201 1 42.91 66 GLU B CA 1
ATOM 3569 C C . GLU B 1 66 ? -0.759 -30.031 -2.682 1 42.91 66 GLU B C 1
ATOM 3571 O O . GLU B 1 66 ? -0.04 -30.375 -3.619 1 42.91 66 GLU B O 1
ATOM 3576 N N . LYS B 1 67 ? -1.331 -30.906 -1.937 1 39.19 67 LYS B N 1
ATOM 3577 C CA . LYS B 1 67 ? -1.128 -32.312 -2.281 1 39.19 67 LYS B CA 1
ATOM 3578 C C . LYS B 1 67 ? -1.513 -32.562 -3.734 1 39.19 67 LYS B C 1
ATOM 3580 O O . LYS B 1 67 ? -0.832 -33.344 -4.43 1 39.19 67 LYS B O 1
ATOM 3585 N N . LYS B 1 68 ? -2.623 -32.375 -4.152 1 34.66 68 LYS B N 1
ATOM 3586 C CA . LYS B 1 68 ? -2.818 -32.469 -5.594 1 34.66 68 LYS B CA 1
ATOM 3587 C C . LYS B 1 68 ? -2.088 -31.375 -6.344 1 34.66 68 LYS B C 1
ATOM 3589 O O . LYS B 1 68 ? -1.737 -31.531 -7.516 1 34.66 68 LYS B O 1
ATOM 3594 N N . PHE B 1 69 ? -1.951 -30.203 -5.957 1 35.94 69 PHE B N 1
ATOM 3595 C CA . PHE B 1 69 ? -1.052 -29.078 -6.141 1 35.94 69 PHE B CA 1
ATOM 3596 C C . PHE B 1 69 ? 0.319 -29.375 -5.543 1 35.94 69 PHE B C 1
ATOM 3598 O O . PHE B 1 69 ? 1.179 -28.484 -5.48 1 35.94 69 PHE B O 1
ATOM 3605 N N . THR B 1 70 ? 0.701 -30.141 -4.555 1 33.75 70 THR B N 1
ATOM 3606 C CA . THR B 1 70 ? 1.791 -30.609 -3.701 1 33.75 70 THR B CA 1
ATOM 3607 C C . THR B 1 70 ? 3.133 -30.469 -4.418 1 33.75 70 THR B C 1
ATOM 3609 O O . THR B 1 70 ? 4.094 -29.953 -3.852 1 33.75 70 THR B O 1
ATOM 3612 N N . ASN B 1 71 ? 3.779 -31.703 -4.73 1 36.06 71 ASN B N 1
ATOM 3613 C CA . ASN B 1 71 ? 5.23 -31.812 -4.828 1 36.06 71 ASN B CA 1
ATOM 3614 C C . ASN B 1 71 ? 5.84 -30.594 -5.52 1 36.06 71 ASN B C 1
ATOM 3616 O O . ASN B 1 71 ? 6.758 -29.969 -4.988 1 36.06 71 ASN B O 1
ATOM 3620 N N . VAL B 1 72 ? 5.809 -30.562 -6.75 1 37.28 72 VAL B N 1
ATOM 3621 C CA . VAL B 1 72 ? 6.32 -29.656 -7.773 1 37.28 72 VAL B CA 1
ATOM 3622 C C . VAL B 1 72 ? 5.582 -28.328 -7.703 1 37.28 72 VAL B C 1
ATOM 3624 O O . VAL B 1 72 ? 6.188 -27.266 -7.867 1 37.28 72 VAL B O 1
ATOM 3627 N N . ALA B 1 73 ? 4.352 -28.266 -7.07 1 39.16 73 ALA B N 1
ATOM 3628 C CA . ALA B 1 73 ? 3.416 -27.156 -7.242 1 39.16 73 ALA B CA 1
ATOM 3629 C C . ALA B 1 73 ? 3.656 -26.078 -6.195 1 39.16 73 ALA B C 1
ATOM 3631 O O . ALA B 1 73 ? 3.57 -24.875 -6.496 1 39.16 73 ALA B O 1
ATOM 3632 N N . TYR B 1 74 ? 3.812 -26.562 -4.832 1 43.34 74 TYR B N 1
ATOM 3633 C CA . TYR B 1 74 ? 4.152 -25.5 -3.887 1 43.34 74 TYR B CA 1
ATOM 3634 C C . TYR B 1 74 ? 5.371 -24.719 -4.359 1 43.34 74 TYR B C 1
ATOM 3636 O O . TYR B 1 74 ? 5.402 -23.484 -4.266 1 43.34 74 TYR B O 1
ATOM 3644 N N . ASP B 1 75 ? 6.395 -25.656 -4.715 1 48.72 75 ASP B N 1
ATOM 3645 C CA . ASP B 1 75 ? 7.605 -24.984 -5.172 1 48.72 75 ASP B CA 1
ATOM 3646 C C . ASP B 1 75 ? 7.277 -23.922 -6.211 1 48.72 75 ASP B C 1
ATOM 3648 O O . ASP B 1 75 ? 7.742 -22.781 -6.109 1 48.72 75 ASP B O 1
ATOM 3652 N N . VAL B 1 76 ? 6.355 -24.484 -6.914 1 52.16 76 VAL B N 1
ATOM 3653 C CA . VAL B 1 76 ? 6.055 -23.594 -8.031 1 52.16 76 VAL B CA 1
ATOM 3654 C C . VAL B 1 76 ? 5.184 -22.438 -7.543 1 52.16 76 VAL B C 1
ATOM 3656 O O . VAL B 1 76 ? 5.391 -21.281 -7.941 1 52.16 76 VAL B O 1
ATOM 3659 N N . PHE B 1 77 ? 4.398 -22.766 -6.488 1 48.88 77 PHE B N 1
ATOM 3660 C CA . PHE B 1 77 ? 3.486 -21.719 -6.027 1 48.88 77 PHE B CA 1
ATOM 3661 C C . PHE B 1 77 ? 4.242 -20.641 -5.27 1 48.88 77 PHE B C 1
ATOM 3663 O O . PHE B 1 77 ? 4.047 -19.453 -5.52 1 48.88 77 PHE B O 1
ATOM 3670 N N . MET B 1 78 ? 5 -21.094 -4.324 1 52.34 78 MET B N 1
ATOM 3671 C CA . MET B 1 78 ? 5.742 -20.109 -3.541 1 52.34 78 MET B CA 1
ATOM 3672 C C . MET B 1 78 ? 6.684 -19.297 -4.43 1 52.34 78 MET B C 1
ATOM 3674 O O . MET B 1 78 ? 6.844 -18.094 -4.242 1 52.34 78 MET B O 1
ATOM 3678 N N . ASP B 1 79 ? 7.211 -20 -5.375 1 56.72 79 ASP B N 1
ATOM 3679 C CA . ASP B 1 79 ? 8.086 -19.297 -6.301 1 56.72 79 ASP B CA 1
ATOM 3680 C C . ASP B 1 79 ? 7.305 -18.25 -7.105 1 56.72 79 ASP B C 1
ATOM 3682 O O . ASP B 1 79 ? 7.789 -17.141 -7.336 1 56.72 79 ASP B O 1
ATOM 3686 N N . ILE B 1 80 ? 6.125 -18.656 -7.277 1 58.34 80 ILE B N 1
ATOM 3687 C CA . ILE B 1 80 ? 5.312 -17.766 -8.086 1 58.34 80 ILE B CA 1
ATOM 3688 C C . ILE B 1 80 ? 4.895 -16.547 -7.254 1 58.34 80 ILE B C 1
ATOM 3690 O O . ILE B 1 80 ? 4.883 -15.422 -7.746 1 58.34 80 ILE B O 1
ATOM 3694 N N . VAL B 1 81 ? 4.582 -16.828 -6.02 1 57.34 81 VAL B N 1
ATOM 3695 C CA . VAL B 1 81 ? 4.191 -15.727 -5.141 1 57.34 81 VAL B CA 1
ATOM 3696 C C . VAL B 1 81 ? 5.363 -14.758 -4.977 1 57.34 81 VAL B C 1
ATOM 3698 O O . VAL B 1 81 ? 5.184 -13.539 -5.062 1 57.34 81 VAL B O 1
ATOM 3701 N N . LEU B 1 82 ? 6.441 -15.336 -4.781 1 64 82 LEU B N 1
ATOM 3702 C CA . LEU B 1 82 ? 7.633 -14.508 -4.613 1 64 82 LEU B CA 1
ATOM 3703 C C . LEU B 1 82 ? 7.945 -13.742 -5.895 1 64 82 LEU B C 1
ATOM 3705 O O . LEU B 1 82 ? 8.273 -12.555 -5.844 1 64 82 LEU B O 1
ATOM 3709 N N . TYR B 1 83 ? 7.754 -14.492 -6.887 1 64.62 83 TYR B N 1
ATOM 3710 C CA . TYR B 1 83 ? 7.996 -13.875 -8.188 1 64.62 83 TYR B CA 1
ATOM 3711 C C . TYR B 1 83 ? 7.02 -12.734 -8.438 1 64.62 83 TYR B C 1
ATOM 3713 O O . TYR B 1 83 ? 7.426 -11.633 -8.828 1 64.62 83 TYR B O 1
ATOM 3721 N N . THR B 1 84 ? 5.855 -12.969 -8.07 1 63.62 84 THR B N 1
ATOM 3722 C CA . THR B 1 84 ? 4.816 -11.969 -8.305 1 63.62 84 THR B CA 1
ATOM 3723 C C . THR B 1 84 ? 5.012 -10.766 -7.387 1 63.62 84 THR B C 1
ATOM 3725 O O . THR B 1 84 ? 4.816 -9.625 -7.805 1 63.62 84 THR B O 1
ATOM 3728 N N . ALA B 1 85 ? 5.402 -11.055 -6.215 1 67.94 85 ALA B N 1
ATOM 3729 C CA . ALA B 1 85 ? 5.641 -9.961 -5.273 1 67.94 85 ALA B CA 1
ATOM 3730 C C . ALA B 1 85 ? 6.797 -9.078 -5.738 1 67.94 85 ALA B C 1
ATOM 3732 O O . ALA B 1 85 ? 6.727 -7.852 -5.645 1 67.94 85 ALA B O 1
ATOM 3733 N N . ASN B 1 86 ? 7.766 -9.648 -6.238 1 72.75 86 ASN B N 1
ATOM 3734 C CA . ASN B 1 86 ? 8.914 -8.883 -6.715 1 72.75 86 ASN B CA 1
ATOM 3735 C C . ASN B 1 86 ? 8.562 -8.055 -7.949 1 72.75 86 ASN B C 1
ATOM 3737 O O . ASN B 1 86 ? 8.969 -6.898 -8.062 1 72.75 86 ASN B O 1
ATOM 3741 N N . VAL B 1 87 ? 7.836 -8.711 -8.766 1 72.81 87 VAL B N 1
ATOM 3742 C CA . VAL B 1 87 ? 7.43 -8 -9.977 1 72.81 87 VAL B CA 1
ATOM 3743 C C . VAL B 1 87 ? 6.543 -6.816 -9.602 1 72.81 87 VAL B C 1
ATOM 3745 O O . VAL B 1 87 ? 6.719 -5.715 -10.133 1 72.81 87 VAL B O 1
ATOM 3748 N N . ALA B 1 88 ? 5.652 -7.055 -8.688 1 72.75 88 ALA B N 1
ATOM 3749 C CA . ALA B 1 88 ? 4.773 -5.984 -8.227 1 72.75 88 ALA B CA 1
ATOM 3750 C C . ALA B 1 88 ? 5.574 -4.848 -7.598 1 72.75 88 ALA B C 1
ATOM 3752 O O . ALA B 1 88 ? 5.277 -3.672 -7.82 1 72.75 88 ALA B O 1
ATOM 3753 N N . ASN B 1 89 ? 6.535 -5.199 -6.895 1 80.62 89 ASN B N 1
ATOM 3754 C CA . ASN B 1 89 ? 7.391 -4.199 -6.266 1 80.62 89 ASN B CA 1
ATOM 3755 C C . ASN B 1 89 ? 8.133 -3.359 -7.301 1 80.62 89 ASN B C 1
ATOM 3757 O O . ASN B 1 89 ? 8.25 -2.143 -7.152 1 80.62 89 ASN B O 1
ATOM 3761 N N . ILE B 1 90 ? 8.625 -4.035 -8.289 1 83.88 90 ILE B N 1
ATOM 3762 C CA . ILE B 1 90 ? 9.359 -3.344 -9.336 1 83.88 90 ILE B CA 1
ATOM 3763 C C . ILE B 1 90 ? 8.43 -2.383 -10.07 1 83.88 90 ILE B C 1
ATOM 3765 O O . ILE B 1 90 ? 8.75 -1.203 -10.242 1 83.88 90 ILE B O 1
ATOM 3769 N N . PHE B 1 91 ? 7.273 -2.83 -10.375 1 81.12 91 PHE B N 1
ATOM 3770 C CA . PHE B 1 91 ? 6.344 -1.992 -11.125 1 81.12 91 PHE B CA 1
ATOM 3771 C C . PHE B 1 91 ? 5.832 -0.845 -10.266 1 81.12 91 PHE B C 1
ATOM 3773 O O . PHE B 1 91 ? 5.633 0.268 -10.758 1 81.12 91 PHE B O 1
ATOM 3780 N N . TYR B 1 92 ? 5.656 -1.174 -9.016 1 86 92 TYR B N 1
ATOM 3781 C CA . TYR B 1 92 ? 5.223 -0.1 -8.125 1 86 92 TYR B CA 1
ATOM 3782 C C . TYR B 1 92 ? 6.301 0.969 -7.996 1 86 92 TYR B C 1
ATOM 3784 O O . TYR B 1 92 ? 6 2.164 -7.961 1 86 92 TYR B O 1
ATOM 3792 N N . ALA B 1 93 ? 7.484 0.506 -7.914 1 89.12 93 ALA B N 1
ATOM 3793 C CA . ALA B 1 93 ? 8.586 1.462 -7.84 1 89.12 93 ALA B CA 1
ATOM 3794 C C . ALA B 1 93 ? 8.641 2.34 -9.086 1 89.12 93 ALA B C 1
ATOM 3796 O O . ALA B 1 93 ? 8.914 3.539 -9 1 89.12 93 ALA B O 1
ATOM 3797 N N . PHE B 1 94 ? 8.367 1.773 -10.227 1 87.75 94 PHE B N 1
ATOM 3798 C CA . PHE B 1 94 ? 8.305 2.549 -11.461 1 87.75 94 PHE B CA 1
ATOM 3799 C C . PHE B 1 94 ? 7.148 3.537 -11.422 1 87.75 94 PHE B C 1
ATOM 3801 O O . PHE B 1 94 ? 7.293 4.691 -11.82 1 87.75 94 PHE B O 1
ATOM 3808 N N . ALA B 1 95 ? 6.035 3.059 -10.891 1 81.69 95 ALA B N 1
ATOM 3809 C CA . ALA B 1 95 ? 4.875 3.939 -10.781 1 81.69 95 ALA B CA 1
ATOM 3810 C C . ALA B 1 95 ? 5.164 5.117 -9.852 1 81.69 95 ALA B C 1
ATOM 3812 O O . ALA B 1 95 ? 4.797 6.254 -10.148 1 81.69 95 ALA B O 1
ATOM 3813 N N . VAL B 1 96 ? 5.832 4.859 -8.781 1 87.25 96 VAL B N 1
ATOM 3814 C CA . VAL B 1 96 ? 6.195 5.914 -7.836 1 87.25 96 VAL B CA 1
ATOM 3815 C C . VAL B 1 96 ? 7.137 6.91 -8.508 1 87.25 96 VAL B C 1
ATOM 3817 O O . VAL B 1 96 ? 6.977 8.125 -8.359 1 87.25 96 VAL B O 1
ATOM 3820 N N . ALA B 1 97 ? 8.086 6.32 -9.242 1 88.19 97 ALA B N 1
ATOM 3821 C CA . ALA B 1 97 ? 9.039 7.191 -9.93 1 88.19 97 ALA B CA 1
ATOM 3822 C C . ALA B 1 97 ? 8.328 8.125 -10.906 1 88.19 97 ALA B C 1
ATOM 3824 O O . ALA B 1 97 ? 8.688 9.297 -11.023 1 88.19 97 ALA B O 1
ATOM 3825 N N . LEU B 1 98 ? 7.273 7.652 -11.492 1 82.44 98 LEU B N 1
ATOM 3826 C CA . LEU B 1 98 ? 6.57 8.43 -12.508 1 82.44 98 LEU B CA 1
ATOM 3827 C C . LEU B 1 98 ? 5.574 9.383 -11.875 1 82.44 98 LEU B C 1
ATOM 3829 O O . LEU B 1 98 ? 5.543 10.57 -12.203 1 82.44 98 LEU B O 1
ATOM 3833 N N . TYR B 1 99 ? 4.836 8.906 -10.906 1 79.69 99 TYR B N 1
ATOM 3834 C CA . TYR B 1 99 ? 3.703 9.68 -10.406 1 79.69 99 TYR B CA 1
ATOM 3835 C C . TYR B 1 99 ? 4.133 10.609 -9.281 1 79.69 99 TYR B C 1
ATOM 3837 O O . TYR B 1 99 ? 3.494 11.633 -9.031 1 79.69 99 TYR B O 1
ATOM 3845 N N . ARG B 1 100 ? 5.145 10.258 -8.594 1 85.19 100 ARG B N 1
ATOM 3846 C CA . ARG B 1 100 ? 5.633 11.094 -7.508 1 85.19 100 ARG B CA 1
ATOM 3847 C C . ARG B 1 100 ? 6.938 11.781 -7.891 1 85.19 100 ARG B C 1
ATOM 3849 O O . ARG B 1 100 ? 7.801 12.008 -7.039 1 85.19 100 ARG B O 1
ATOM 3856 N N . ARG B 1 101 ? 7.09 12.023 -9.125 1 86.19 101 ARG B N 1
ATOM 3857 C CA . ARG B 1 101 ? 8.344 12.586 -9.602 1 86.19 101 ARG B CA 1
ATOM 3858 C C . ARG B 1 101 ? 8.578 13.977 -9.031 1 86.19 101 ARG B C 1
ATOM 3860 O O . ARG B 1 101 ? 9.703 14.336 -8.68 1 86.19 101 ARG B O 1
ATOM 3867 N N . GLN B 1 102 ? 7.535 14.75 -8.938 1 85.19 102 GLN B N 1
ATOM 3868 C CA . GLN B 1 102 ? 7.688 16.109 -8.43 1 85.19 102 GLN B CA 1
ATOM 3869 C C . GLN B 1 102 ? 7.965 16.109 -6.926 1 85.19 102 GLN B C 1
ATOM 3871 O O . GLN B 1 102 ? 8.789 16.891 -6.441 1 85.19 102 GLN B O 1
ATOM 3876 N N . ASP B 1 103 ? 7.262 15.227 -6.301 1 88.06 103 ASP B N 1
ATOM 3877 C CA . ASP B 1 103 ? 7.504 15.102 -4.867 1 88.06 103 ASP B CA 1
ATOM 3878 C C . ASP B 1 103 ? 8.93 14.625 -4.59 1 88.06 103 ASP B C 1
ATOM 3880 O O . ASP B 1 103 ? 9.57 15.086 -3.646 1 88.06 103 ASP B O 1
ATOM 3884 N N . THR B 1 104 ? 9.352 13.758 -5.418 1 89.75 104 THR B N 1
ATOM 3885 C CA . THR B 1 104 ? 10.711 13.258 -5.258 1 89.75 104 THR B CA 1
ATOM 3886 C C . THR B 1 104 ? 11.727 14.359 -5.539 1 89.75 104 THR B C 1
ATOM 3888 O O . THR B 1 104 ? 12.758 14.445 -4.863 1 89.75 104 THR B O 1
ATOM 3891 N N . CYS B 1 105 ? 11.422 15.148 -6.422 1 88.69 105 CYS B N 1
ATOM 3892 C CA . CYS B 1 105 ? 12.281 16.281 -6.715 1 88.69 105 CYS B CA 1
ATOM 3893 C C . CYS B 1 105 ? 12.359 17.234 -5.52 1 88.69 105 CYS B C 1
ATOM 3895 O O . CYS B 1 105 ? 13.445 17.688 -5.156 1 88.69 105 CYS B O 1
ATOM 3897 N N . ARG B 1 106 ? 11.219 17.484 -4.992 1 87.94 106 ARG B N 1
ATOM 3898 C CA . ARG B 1 106 ? 11.18 18.344 -3.818 1 87.94 106 ARG B CA 1
ATOM 3899 C C . ARG B 1 106 ? 11.93 17.703 -2.648 1 87.94 106 ARG B C 1
ATOM 3901 O O . ARG B 1 106 ? 12.641 18.406 -1.918 1 87.94 106 ARG B O 1
ATOM 3908 N N . PHE B 1 107 ? 11.789 16.453 -2.508 1 92.38 107 PHE B N 1
ATOM 3909 C CA . PHE B 1 107 ? 12.469 15.719 -1.449 1 92.38 107 PHE B CA 1
ATOM 3910 C C . PHE B 1 107 ? 13.977 15.805 -1.613 1 92.38 107 PHE B C 1
ATOM 3912 O O . PHE B 1 107 ? 14.695 16.109 -0.659 1 92.38 107 PHE B O 1
ATOM 3919 N N . PHE B 1 108 ? 14.43 15.609 -2.857 1 89 108 PHE B N 1
ATOM 3920 C CA . PHE B 1 108 ? 15.859 15.672 -3.133 1 89 108 PHE B CA 1
ATOM 3921 C C . PHE B 1 108 ? 16.391 17.094 -2.955 1 89 108 PHE B C 1
ATOM 3923 O O . PHE B 1 108 ? 17.484 17.297 -2.438 1 89 108 PHE B O 1
ATOM 3930 N N . GLY B 1 109 ? 15.539 17.969 -3.326 1 85.88 109 GLY B N 1
ATOM 3931 C CA . GLY B 1 109 ? 15.938 19.359 -3.178 1 85.88 109 GLY B CA 1
ATOM 3932 C C . GLY B 1 109 ? 16.094 19.781 -1.729 1 85.88 109 GLY B C 1
ATOM 3933 O O . GLY B 1 109 ? 16.984 20.562 -1.396 1 85.88 109 GLY B O 1
ATOM 3934 N N . SER B 1 110 ? 15.273 19.234 -0.948 1 85.69 110 SER B N 1
ATOM 3935 C CA . SER B 1 110 ? 15.32 19.594 0.469 1 85.69 110 SER B CA 1
ATOM 3936 C C . SER B 1 110 ? 16.547 19 1.142 1 85.69 110 SER B C 1
ATOM 3938 O O . SER B 1 110 ? 16.969 19.469 2.199 1 85.69 110 SER B O 1
ATOM 3940 N N . LEU B 1 111 ? 17.094 18.016 0.537 1 86.19 111 LEU B N 1
ATOM 3941 C CA . LEU B 1 111 ? 18.266 17.359 1.113 1 86.19 111 LEU B CA 1
ATOM 3942 C C . LEU B 1 111 ? 19.547 17.984 0.6 1 86.19 111 LEU B C 1
ATOM 3944 O O . LEU B 1 111 ? 20.641 17.641 1.059 1 86.19 111 LEU B O 1
ATOM 3948 N N . ASP B 1 112 ? 19.391 18.875 -0.206 1 80 112 ASP B N 1
ATOM 3949 C CA . ASP B 1 112 ? 20.562 19.453 -0.857 1 80 112 ASP B CA 1
ATOM 3950 C C . ASP B 1 112 ? 21.391 20.266 0.133 1 80 112 ASP B C 1
ATOM 3952 O O . ASP B 1 112 ? 20.859 21.062 0.897 1 80 112 ASP B O 1
ATOM 3956 N N . GLY B 1 113 ? 22.688 20.016 0.087 1 73.12 113 GLY B N 1
ATOM 3957 C CA . GLY B 1 113 ? 23.625 20.797 0.876 1 73.12 113 GLY B CA 1
ATOM 3958 C C . GLY B 1 113 ? 23.781 20.281 2.295 1 73.12 113 GLY B C 1
ATOM 3959 O O . GLY B 1 113 ? 24.609 20.781 3.061 1 73.12 113 GLY B O 1
ATOM 3960 N N . THR B 1 114 ? 22.984 19.312 2.639 1 74.06 114 THR B N 1
ATOM 3961 C CA . THR B 1 114 ? 23 18.906 4.039 1 74.06 114 THR B CA 1
ATOM 3962 C C . THR B 1 114 ? 23.641 17.531 4.199 1 74.06 114 THR B C 1
ATOM 3964 O O . THR B 1 114 ? 23.938 17.094 5.316 1 74.06 114 THR B O 1
ATOM 3967 N N . LEU B 1 115 ? 23.875 16.938 3.111 1 82.62 115 LEU B N 1
ATOM 3968 C CA . LEU B 1 115 ? 24.344 15.555 3.215 1 82.62 115 LEU B CA 1
ATOM 3969 C C . LEU B 1 115 ? 25.859 15.484 3.094 1 82.62 115 LEU B C 1
ATOM 3971 O O . LEU B 1 115 ? 26.469 16.25 2.332 1 82.62 115 LEU B O 1
ATOM 3975 N N . LYS B 1 116 ? 26.375 14.719 4.027 1 75.94 116 LYS B N 1
ATOM 3976 C CA . LYS B 1 116 ? 27.812 14.438 3.926 1 75.94 116 LYS B CA 1
ATOM 3977 C C . LYS B 1 116 ? 28.094 13.398 2.848 1 75.94 116 LYS B C 1
ATOM 3979 O O . LYS B 1 116 ? 27.359 12.406 2.734 1 75.94 116 LYS B O 1
ATOM 3984 N N . PRO B 1 117 ? 28.953 13.805 2.023 1 72.25 117 PRO B N 1
ATOM 3985 C CA . PRO B 1 117 ? 29.266 12.812 0.994 1 72.25 117 PRO B CA 1
ATOM 3986 C C . PRO B 1 117 ? 29.766 11.5 1.579 1 72.25 117 PRO B C 1
ATOM 3988 O O . PRO B 1 117 ? 30.547 11.5 2.543 1 72.25 117 PRO B O 1
ATOM 3991 N N . ALA B 1 118 ? 29.047 10.461 1.267 1 66.12 118 ALA B N 1
ATOM 3992 C CA . ALA B 1 118 ? 29.562 9.156 1.681 1 66.12 118 ALA B CA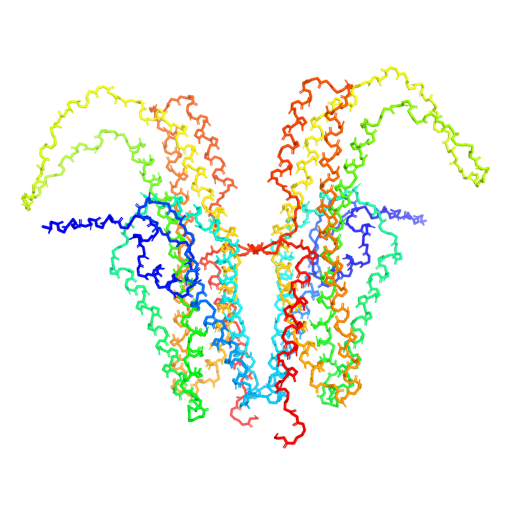 1
ATOM 3993 C C . ALA B 1 118 ? 30.875 8.836 0.964 1 66.12 118 ALA B C 1
ATOM 3995 O O . ALA B 1 118 ? 31.094 9.266 -0.171 1 66.12 118 ALA B O 1
ATOM 3996 N N . ARG B 1 119 ? 31.844 8.25 1.782 1 64.56 119 ARG B N 1
ATOM 3997 C CA . ARG B 1 119 ? 33.062 7.793 1.136 1 64.56 119 ARG B CA 1
ATOM 3998 C C . ARG B 1 119 ? 32.75 6.809 0.011 1 64.56 119 ARG B C 1
ATOM 4000 O O . ARG B 1 119 ? 31.844 5.992 0.127 1 64.56 119 ARG B O 1
ATOM 4007 N N . THR B 1 120 ? 33.25 7.012 -1.056 1 64.62 120 THR B N 1
ATOM 4008 C CA . THR B 1 120 ? 33.031 6.203 -2.252 1 64.62 120 THR B CA 1
ATOM 4009 C C . THR B 1 120 ? 33.125 4.715 -1.925 1 64.62 120 THR B C 1
ATOM 4011 O O . THR B 1 120 ? 32.375 3.91 -2.445 1 64.62 120 THR B O 1
ATOM 4014 N N . TRP B 1 121 ? 34 4.445 -0.984 1 66.31 121 TRP B N 1
ATOM 4015 C CA . TRP B 1 121 ? 34.188 3.027 -0.702 1 66.31 121 TRP B CA 1
ATOM 4016 C C . TRP B 1 121 ? 32.969 2.451 0.041 1 66.31 121 TRP B C 1
ATOM 4018 O O . TRP B 1 121 ? 32.656 1.271 -0.116 1 66.31 121 TRP B O 1
ATOM 4028 N N . VAL B 1 122 ? 32.312 3.291 0.773 1 66.44 122 VAL B N 1
ATOM 4029 C CA . VAL B 1 122 ? 31.141 2.809 1.492 1 66.44 122 VAL B CA 1
ATOM 4030 C C . VAL B 1 122 ? 30 2.529 0.505 1 66.44 122 VAL B C 1
ATOM 4032 O O . VAL B 1 122 ? 29.312 1.517 0.617 1 66.44 122 VAL B O 1
ATOM 4035 N N . SER B 1 123 ? 30.016 3.398 -0.388 1 67.25 123 SER B N 1
ATOM 4036 C CA . SER B 1 123 ? 29 3.189 -1.404 1 67.25 123 SER B CA 1
ATOM 4037 C C . SER B 1 123 ? 29.312 1.971 -2.264 1 67.25 123 SER B C 1
ATOM 4039 O O . SER B 1 123 ? 28.406 1.199 -2.609 1 67.25 123 SER B O 1
ATOM 4041 N N . CYS B 1 124 ? 30.453 1.807 -2.414 1 66.62 124 CYS B N 1
ATOM 4042 C CA . CYS B 1 124 ? 30.859 0.665 -3.219 1 66.62 124 CYS B CA 1
ATOM 4043 C C . CYS B 1 124 ? 30.672 -0.64 -2.453 1 66.62 124 CYS B C 1
ATOM 4045 O O . CYS B 1 124 ? 30.219 -1.633 -3.016 1 66.62 124 CYS B O 1
ATOM 4047 N N . ALA B 1 125 ? 31.031 -0.563 -1.261 1 68.06 125 ALA B N 1
ATOM 4048 C CA . ALA B 1 125 ? 30.906 -1.759 -0.433 1 68.06 125 ALA B CA 1
ATOM 4049 C C . ALA B 1 125 ? 29.438 -2.186 -0.327 1 68.06 125 ALA B C 1
ATOM 4051 O O . ALA B 1 125 ? 29.125 -3.377 -0.398 1 68.06 125 ALA B O 1
ATOM 4052 N N . ALA B 1 126 ? 28.672 -1.2 -0.202 1 68.25 126 ALA B N 1
ATOM 4053 C CA . ALA B 1 126 ? 27.234 -1.51 -0.131 1 68.25 126 ALA B CA 1
ATOM 4054 C C . ALA B 1 126 ? 26.734 -2.105 -1.444 1 68.25 126 ALA B C 1
ATOM 4056 O O . ALA B 1 126 ? 26.016 -3.102 -1.444 1 68.25 126 ALA B O 1
ATOM 4057 N N . PHE B 1 127 ? 27.266 -1.58 -2.447 1 69.62 127 PHE B N 1
ATOM 4058 C CA . PHE B 1 127 ? 26.875 -2.068 -3.768 1 69.62 127 PHE B CA 1
ATOM 4059 C C . PHE B 1 127 ? 27.391 -3.486 -3.988 1 69.62 127 PHE B C 1
ATOM 4061 O O . PHE B 1 127 ? 26.672 -4.34 -4.504 1 69.62 127 PHE B O 1
ATOM 4068 N N . LEU B 1 128 ? 28.531 -3.639 -3.602 1 65 128 LEU B N 1
ATOM 4069 C CA . LEU B 1 128 ? 29.125 -4.953 -3.77 1 65 128 LEU B CA 1
ATOM 4070 C C . LEU B 1 128 ? 28.391 -6.004 -2.953 1 65 128 LEU B C 1
ATOM 4072 O O . LEU B 1 128 ? 28.172 -7.125 -3.426 1 65 128 LEU B O 1
ATOM 4076 N N . PHE B 1 129 ? 28.172 -5.633 -1.83 1 67.38 129 PHE B N 1
ATOM 4077 C CA . PHE B 1 129 ? 27.438 -6.559 -0.971 1 67.38 129 PHE B CA 1
ATOM 4078 C C . PHE B 1 129 ? 26.125 -6.969 -1.614 1 67.38 129 PHE B C 1
ATOM 4080 O O . PHE B 1 129 ? 25.797 -8.156 -1.67 1 67.38 129 PHE B O 1
ATOM 4087 N N . PHE B 1 130 ? 25.594 -6.066 -2.211 1 66.12 130 PHE B N 1
ATOM 4088 C CA . PHE B 1 130 ? 24.297 -6.355 -2.814 1 66.12 130 PHE B CA 1
ATOM 4089 C C . PHE B 1 130 ? 24.469 -7.125 -4.117 1 66.12 130 PHE B C 1
ATOM 4091 O O . PHE B 1 130 ? 23.688 -8.031 -4.418 1 66.12 130 PHE B O 1
ATOM 4098 N N . SER B 1 131 ? 25.547 -6.848 -4.789 1 63.62 131 SER B N 1
ATOM 4099 C CA . SER B 1 131 ? 25.844 -7.578 -6.016 1 63.62 131 SER B CA 1
ATOM 4100 C C . SER B 1 131 ? 26.172 -9.039 -5.719 1 63.62 131 SER B C 1
ATOM 4102 O O . SER B 1 131 ? 25.844 -9.93 -6.5 1 63.62 131 SER B O 1
ATOM 4104 N N . LEU B 1 132 ? 26.844 -9.18 -4.684 1 64.69 132 LEU B N 1
ATOM 4105 C CA . LEU B 1 132 ? 27.172 -10.547 -4.273 1 64.69 132 LEU B CA 1
ATOM 4106 C C . LEU B 1 132 ? 25.891 -11.352 -4.027 1 64.69 132 LEU B C 1
ATOM 4108 O O . LEU B 1 132 ? 25.828 -12.531 -4.367 1 64.69 132 LEU B O 1
ATOM 4112 N N . PHE B 1 133 ? 24.984 -10.656 -3.617 1 64.81 133 PHE B N 1
ATOM 4113 C CA . PHE B 1 133 ? 23.688 -11.297 -3.391 1 64.81 133 PHE B CA 1
ATOM 4114 C C . PHE B 1 133 ? 23.078 -11.773 -4.703 1 64.81 133 PHE B C 1
ATOM 4116 O O . PHE B 1 133 ? 22.578 -12.891 -4.789 1 64.81 133 PHE B O 1
ATOM 4123 N N . VAL B 1 134 ? 23.203 -10.93 -5.617 1 63.75 134 VAL B N 1
ATOM 4124 C CA . VAL B 1 134 ? 22.688 -11.266 -6.941 1 63.75 134 VAL B CA 1
ATOM 4125 C C . VAL B 1 134 ? 23.453 -12.453 -7.508 1 63.75 134 VAL B C 1
ATOM 4127 O O . VAL B 1 134 ? 22.859 -13.383 -8.062 1 63.75 134 VAL B O 1
ATOM 4130 N N . ALA B 1 135 ? 24.688 -12.445 -7.199 1 60.09 135 ALA B N 1
ATOM 4131 C CA . ALA B 1 135 ? 25.547 -13.508 -7.699 1 60.09 135 ALA B CA 1
ATOM 4132 C C . ALA B 1 135 ? 25.219 -14.844 -7.031 1 60.09 135 ALA B C 1
ATOM 4134 O O . ALA B 1 135 ? 25.156 -15.883 -7.695 1 60.09 135 ALA B O 1
ATOM 4135 N N . PHE B 1 136 ? 25.062 -14.773 -5.84 1 62.41 136 PHE B N 1
ATOM 4136 C CA . PHE B 1 136 ? 24.734 -15.984 -5.098 1 62.41 136 PHE B CA 1
ATOM 4137 C C . PHE B 1 136 ? 23.406 -16.562 -5.574 1 62.41 136 PHE B C 1
ATOM 4139 O O . PHE B 1 136 ? 23.281 -17.781 -5.746 1 62.41 136 PHE B O 1
ATOM 4146 N N . PHE B 1 137 ? 22.453 -15.711 -5.758 1 62.97 137 PHE B N 1
ATOM 4147 C CA . PHE B 1 137 ? 21.172 -16.172 -6.266 1 62.97 137 PHE B CA 1
ATOM 4148 C C . PHE B 1 137 ? 21.328 -16.859 -7.613 1 62.97 137 PHE B C 1
ATOM 4150 O O . PHE B 1 137 ? 20.797 -17.953 -7.828 1 62.97 137 PHE B O 1
ATOM 4157 N N . LEU B 1 138 ? 22.094 -16.266 -8.422 1 58.78 138 LEU B N 1
ATOM 4158 C CA . LEU B 1 138 ? 22.344 -16.828 -9.75 1 58.78 138 LEU B CA 1
ATOM 4159 C C . LEU B 1 138 ? 23.078 -18.156 -9.648 1 58.78 138 LEU B C 1
ATOM 4161 O O . LEU B 1 138 ? 22.734 -19.109 -10.352 1 58.78 138 LEU B O 1
ATOM 4165 N N . GLY B 1 139 ? 24 -18.156 -8.859 1 55.53 139 GLY B N 1
ATOM 4166 C CA . GLY B 1 139 ? 24.797 -19.359 -8.703 1 55.53 139 GLY B CA 1
ATOM 4167 C C . GLY B 1 139 ? 23.984 -20.547 -8.203 1 55.53 139 GLY B C 1
ATOM 4168 O O . GLY B 1 139 ? 24.062 -21.641 -8.75 1 55.53 139 GLY B O 1
ATOM 4169 N N . LEU B 1 140 ? 23.172 -20.281 -7.32 1 57 140 LEU B N 1
ATOM 4170 C CA . LEU B 1 140 ? 22.375 -21.344 -6.723 1 57 140 LEU B CA 1
ATOM 4171 C C . LEU B 1 140 ? 21.344 -21.875 -7.719 1 57 140 LEU B C 1
ATOM 4173 O O . LEU B 1 140 ? 21.156 -23.078 -7.832 1 57 140 LEU B O 1
ATOM 4177 N N . ASN B 1 141 ? 20.688 -20.953 -8.328 1 56.56 141 ASN B N 1
ATOM 4178 C CA . ASN B 1 141 ? 19.672 -21.391 -9.266 1 56.56 141 ASN B CA 1
ATOM 4179 C C . ASN B 1 141 ? 20.281 -22.078 -10.484 1 56.56 141 ASN B C 1
ATOM 4181 O O . ASN B 1 141 ? 19.656 -22.969 -11.07 1 56.56 141 ASN B O 1
ATOM 4185 N N . TYR B 1 142 ? 21.438 -21.594 -10.742 1 54.03 142 TYR B N 1
ATOM 4186 C CA . TYR B 1 142 ? 22.141 -22.234 -11.844 1 54.03 142 TYR B CA 1
ATOM 4187 C C . TYR B 1 142 ? 22.438 -23.703 -11.516 1 54.03 142 TYR B C 1
ATOM 4189 O O . TYR B 1 142 ? 22.328 -24.578 -12.375 1 54.03 142 TYR B O 1
ATOM 4197 N N . ILE B 1 143 ? 22.734 -23.844 -10.359 1 52.25 143 ILE B N 1
ATOM 4198 C CA . ILE B 1 143 ? 23.094 -25.203 -9.969 1 52.25 143 ILE B CA 1
ATOM 4199 C C . ILE B 1 143 ? 21.828 -26.047 -9.859 1 52.25 143 ILE B C 1
ATOM 4201 O O . ILE B 1 143 ? 21.828 -27.234 -10.211 1 52.25 143 ILE B O 1
ATOM 4205 N N . MET B 1 144 ? 20.797 -25.453 -9.453 1 52.03 144 MET B N 1
ATOM 4206 C CA . MET B 1 144 ? 19.609 -26.25 -9.133 1 52.03 144 MET B CA 1
ATOM 4207 C C . MET B 1 144 ? 18.734 -26.438 -10.367 1 52.03 144 MET B C 1
ATOM 4209 O O . MET B 1 144 ? 18.016 -27.438 -10.484 1 52.03 144 MET B O 1
ATOM 4213 N N . LEU B 1 145 ? 18.594 -25.375 -11.031 1 49.69 145 LEU B N 1
ATOM 4214 C CA . LEU B 1 145 ? 17.688 -25.453 -12.172 1 49.69 145 LEU B CA 1
ATOM 4215 C C . LEU B 1 145 ? 18.391 -26.078 -13.375 1 49.69 145 LEU B C 1
ATOM 4217 O O . LEU B 1 145 ? 19.594 -25.891 -13.562 1 49.69 145 LEU B O 1
ATOM 4221 N N . ASP B 1 146 ? 17.828 -27.172 -13.773 1 48.97 146 ASP B N 1
ATOM 4222 C CA . ASP B 1 146 ? 18.297 -27.75 -15.031 1 48.97 146 ASP B CA 1
ATOM 4223 C C . ASP B 1 146 ? 18.328 -26.688 -16.141 1 48.97 146 ASP B C 1
ATOM 4225 O O . ASP B 1 146 ? 17.281 -26.312 -16.656 1 48.97 146 ASP B O 1
ATOM 4229 N N . TRP B 1 147 ? 19.344 -25.969 -16.141 1 48.88 147 TRP B N 1
ATOM 4230 C CA . TRP B 1 147 ? 19.562 -24.844 -17.031 1 48.88 147 TRP B CA 1
ATOM 4231 C C . TRP B 1 147 ? 19.578 -25.297 -18.5 1 48.88 147 TRP B C 1
ATOM 4233 O O . TRP B 1 147 ? 19.688 -24.484 -19.406 1 48.88 147 TRP B O 1
ATOM 4243 N N . ALA B 1 148 ? 19.781 -26.547 -18.672 1 53.03 148 ALA B N 1
ATOM 4244 C CA . ALA B 1 148 ? 19.922 -26.984 -20.047 1 53.03 148 ALA B CA 1
ATOM 4245 C C . ALA B 1 148 ? 18.844 -26.359 -20.938 1 53.03 148 ALA B C 1
ATOM 4247 O O . ALA B 1 148 ? 19.094 -26.047 -22.109 1 53.03 148 ALA B O 1
ATOM 4248 N N . ASP B 1 149 ? 17.547 -26.156 -20.406 1 55.38 149 ASP B N 1
ATOM 4249 C CA . ASP B 1 149 ? 16.516 -25.734 -21.344 1 55.38 149 ASP B CA 1
ATOM 4250 C C . ASP B 1 149 ? 16.094 -24.281 -21.109 1 55.38 149 ASP B C 1
ATOM 4252 O O . ASP B 1 149 ? 15.109 -23.812 -21.672 1 55.38 149 ASP B O 1
ATOM 4256 N N . VAL B 1 150 ? 16.922 -23.688 -20.234 1 56.5 150 VAL B N 1
ATOM 4257 C CA . VAL B 1 150 ? 16.484 -22.312 -20.016 1 56.5 150 VAL B CA 1
ATOM 4258 C C . VAL B 1 150 ? 17.406 -21.359 -20.766 1 56.5 150 VAL B C 1
ATOM 4260 O O . VAL B 1 150 ? 18.625 -21.469 -20.688 1 56.5 150 VAL B O 1
ATOM 4263 N N . SER B 1 151 ? 16.891 -20.594 -21.719 1 64.62 151 SER B N 1
ATOM 4264 C CA . SER B 1 151 ? 17.609 -19.594 -22.469 1 64.62 151 SER B CA 1
ATOM 4265 C C . SER B 1 151 ? 18.297 -18.578 -21.547 1 64.62 151 SER B C 1
ATOM 4267 O O . SER B 1 151 ? 17.844 -18.344 -20.438 1 64.62 151 SER B O 1
ATOM 4269 N N . LEU B 1 152 ? 19.547 -18.172 -21.891 1 67.94 152 LEU B N 1
ATOM 4270 C CA . LEU B 1 152 ? 20.328 -17.172 -21.172 1 67.94 152 LEU B CA 1
ATOM 4271 C C . LEU B 1 152 ? 19.484 -15.938 -20.859 1 67.94 152 LEU B C 1
ATOM 4273 O O . LEU B 1 152 ? 19.594 -15.367 -19.766 1 67.94 152 LEU B O 1
ATOM 4277 N N . PHE B 1 153 ? 18.734 -15.594 -21.797 1 70.5 153 PHE B N 1
ATOM 4278 C CA . PHE B 1 153 ? 17.891 -14.422 -21.609 1 70.5 153 PHE B CA 1
ATOM 4279 C C . PHE B 1 153 ? 16.891 -14.641 -20.484 1 70.5 153 PHE B C 1
ATOM 4281 O O . PHE B 1 153 ? 16.656 -13.75 -19.672 1 70.5 153 PHE B O 1
ATOM 4288 N N . HIS B 1 154 ? 16.469 -15.781 -20.422 1 70.19 154 HIS B N 1
ATOM 4289 C CA . HIS B 1 154 ? 15.555 -16.125 -19.344 1 70.19 154 HIS B CA 1
ATOM 4290 C C . HIS B 1 154 ? 16.25 -16.047 -17.984 1 70.19 154 HIS B C 1
ATOM 4292 O O . HIS B 1 154 ? 15.68 -15.531 -17.031 1 70.19 154 HIS B O 1
ATOM 4298 N N . TRP B 1 155 ? 17.375 -16.328 -18.141 1 69.12 155 TRP B N 1
ATOM 4299 C CA . TRP B 1 155 ? 18.156 -16.312 -16.906 1 69.12 155 TRP B CA 1
ATOM 4300 C C . TRP B 1 155 ? 18.422 -14.891 -16.438 1 69.12 155 TRP B C 1
ATOM 4302 O O . TRP B 1 155 ? 18.312 -14.594 -15.25 1 69.12 155 TRP B O 1
ATOM 4312 N N . ILE B 1 156 ? 18.734 -14.086 -17.266 1 70.31 156 ILE B N 1
ATOM 4313 C CA . ILE B 1 156 ? 19 -12.688 -16.938 1 70.31 156 ILE B CA 1
ATOM 4314 C C . ILE B 1 156 ? 17.734 -12.039 -16.375 1 70.31 156 ILE B C 1
ATOM 4316 O O . ILE B 1 156 ? 17.797 -11.32 -15.375 1 70.31 156 ILE B O 1
ATOM 4320 N N . CYS B 1 157 ? 16.672 -12.414 -16.953 1 72.31 157 CYS B N 1
ATOM 4321 C CA . CYS B 1 157 ? 15.422 -11.828 -16.5 1 72.31 157 CYS B CA 1
ATOM 4322 C C . CYS B 1 157 ? 15.07 -12.312 -15.094 1 72.31 157 CYS B C 1
ATOM 4324 O O . CYS B 1 157 ? 14.664 -11.516 -14.242 1 72.31 157 CYS B O 1
ATOM 4326 N N . LEU B 1 158 ? 15.336 -13.508 -14.922 1 70.81 158 LEU B N 1
ATOM 4327 C CA . LEU B 1 158 ? 15.016 -14.062 -13.617 1 70.81 158 LEU B CA 1
ATOM 4328 C C . LEU B 1 158 ? 15.898 -13.445 -12.531 1 70.81 158 LEU B C 1
ATOM 4330 O O . LEU B 1 158 ? 15.406 -13.109 -11.453 1 70.81 158 LEU B O 1
ATOM 4334 N N . THR B 1 159 ? 17.109 -13.25 -12.898 1 71.19 159 THR B N 1
ATOM 4335 C CA . THR B 1 159 ? 18.047 -12.672 -11.945 1 71.19 159 THR B CA 1
ATOM 4336 C C . THR B 1 159 ? 17.688 -11.211 -11.664 1 71.19 159 THR B C 1
ATOM 4338 O O . THR B 1 159 ? 17.781 -10.75 -10.523 1 71.19 159 THR B O 1
ATOM 4341 N N . LEU B 1 160 ? 17.312 -10.578 -12.641 1 75.75 160 LEU B N 1
ATOM 4342 C CA . LEU B 1 160 ? 16.953 -9.172 -12.5 1 75.75 160 LEU B CA 1
ATOM 4343 C C . LEU B 1 160 ? 15.703 -9.023 -11.625 1 75.75 160 LEU B C 1
ATOM 4345 O O . LEU B 1 160 ? 15.664 -8.172 -10.734 1 75.75 160 LEU B O 1
ATOM 4349 N N . ILE B 1 161 ? 14.805 -9.883 -11.766 1 74.81 161 ILE B N 1
ATOM 4350 C CA . ILE B 1 161 ? 13.5 -9.742 -11.141 1 74.81 161 ILE B CA 1
ATOM 4351 C C . ILE B 1 161 ? 13.562 -10.227 -9.695 1 74.81 161 ILE B C 1
ATOM 4353 O O . ILE B 1 161 ? 13.016 -9.594 -8.789 1 74.81 161 ILE B O 1
ATOM 4357 N N . ILE B 1 162 ? 14.234 -11.234 -9.492 1 71.5 162 ILE B N 1
ATOM 4358 C CA . ILE B 1 162 ? 14.125 -11.898 -8.195 1 71.5 162 ILE B CA 1
ATOM 4359 C C . ILE B 1 162 ? 15.141 -11.312 -7.223 1 71.5 162 ILE B C 1
ATOM 4361 O O . ILE B 1 162 ? 14.852 -11.141 -6.035 1 71.5 162 ILE B O 1
ATOM 4365 N N . SER B 1 163 ? 16.266 -10.891 -7.785 1 75.06 163 SER B N 1
ATOM 4366 C CA . SER B 1 163 ? 17.312 -10.57 -6.816 1 75.06 163 SER B CA 1
ATOM 4367 C C . SER B 1 163 ? 17.859 -9.164 -7.043 1 75.06 163 SER B C 1
ATOM 4369 O O . SER B 1 163 ? 17.859 -8.336 -6.129 1 75.06 163 SER B O 1
ATOM 4371 N N . SER B 1 164 ? 18.172 -8.859 -8.25 1 78.56 164 SER B N 1
ATOM 4372 C CA . SER B 1 164 ? 18.953 -7.645 -8.484 1 78.56 164 SER B CA 1
ATOM 4373 C C . SER B 1 164 ? 18.109 -6.398 -8.242 1 78.56 164 SER B C 1
ATOM 4375 O O . SER B 1 164 ? 18.438 -5.578 -7.383 1 78.56 164 SER B O 1
ATOM 4377 N N . LEU B 1 165 ? 17.047 -6.316 -8.883 1 85.19 165 LEU B N 1
ATOM 4378 C CA . LEU B 1 165 ? 16.266 -5.082 -8.82 1 85.19 165 LEU B CA 1
ATOM 4379 C C . LEU B 1 165 ? 15.703 -4.867 -7.418 1 85.19 165 LEU B C 1
ATOM 4381 O O . LEU B 1 165 ? 15.82 -3.773 -6.859 1 85.19 165 LEU B O 1
ATOM 4385 N N . PRO B 1 166 ? 15.188 -5.879 -6.816 1 82.69 166 PRO B N 1
ATOM 4386 C CA . PRO B 1 166 ? 14.695 -5.656 -5.457 1 82.69 166 PRO B CA 1
ATOM 4387 C C . PRO B 1 166 ? 15.797 -5.25 -4.484 1 82.69 166 PRO B C 1
ATOM 4389 O O . PRO B 1 166 ? 15.578 -4.414 -3.604 1 82.69 166 PRO B O 1
ATOM 4392 N N . SER B 1 167 ? 16.938 -5.785 -4.641 1 81.75 167 SER B N 1
ATOM 4393 C CA 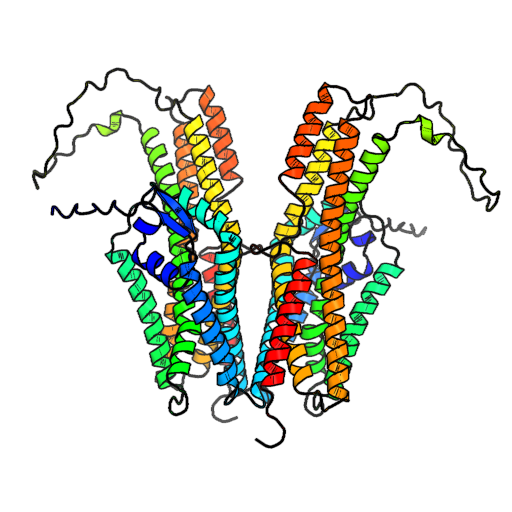. SER B 1 167 ? 18.047 -5.434 -3.766 1 81.75 167 SER B CA 1
ATOM 4394 C C . SER B 1 167 ? 18.453 -3.975 -3.941 1 81.75 167 SER B C 1
ATOM 4396 O O . SER B 1 167 ? 18.734 -3.277 -2.961 1 81.75 167 SER B O 1
ATOM 4398 N N . PHE B 1 168 ? 18.484 -3.613 -5.129 1 83.94 168 PHE B N 1
ATOM 4399 C CA . PHE B 1 168 ? 18.844 -2.225 -5.387 1 83.94 168 PHE B CA 1
ATOM 4400 C C . PHE B 1 168 ? 17.781 -1.277 -4.848 1 83.94 168 PHE B C 1
ATOM 4402 O O . PHE B 1 168 ? 18.094 -0.189 -4.363 1 83.94 168 PHE B O 1
ATOM 4409 N N . LEU B 1 169 ? 16.609 -1.692 -4.973 1 87.62 169 LEU B N 1
ATOM 4410 C CA . LEU B 1 169 ? 15.523 -0.869 -4.453 1 87.62 169 LEU B CA 1
ATOM 4411 C C . LEU B 1 169 ? 15.617 -0.742 -2.938 1 87.62 169 LEU B C 1
ATOM 4413 O O . LEU B 1 169 ? 15.414 0.344 -2.389 1 87.62 169 LEU B O 1
ATOM 4417 N N . ASP B 1 170 ? 15.922 -1.785 -2.295 1 85.62 170 ASP B N 1
ATOM 4418 C CA . ASP B 1 170 ? 16.094 -1.753 -0.846 1 85.62 170 ASP B CA 1
ATOM 4419 C C . ASP B 1 170 ? 17.25 -0.83 -0.449 1 85.62 170 ASP B C 1
ATOM 4421 O O . ASP B 1 170 ? 17.125 -0.053 0.5 1 85.62 170 ASP B O 1
ATOM 4425 N N . LEU B 1 171 ? 18.25 -0.969 -1.151 1 83.62 171 LEU B N 1
ATOM 4426 C CA . LEU B 1 171 ? 19.406 -0.125 -0.862 1 83.62 171 LEU B CA 1
ATOM 4427 C C . LEU B 1 171 ? 19.078 1.346 -1.098 1 83.62 171 LEU B C 1
ATOM 4429 O O . LEU B 1 171 ? 19.516 2.213 -0.342 1 83.62 171 LEU B O 1
ATOM 4433 N N . TYR B 1 172 ? 18.375 1.54 -2.096 1 88.56 172 TYR B N 1
ATOM 4434 C CA . TYR B 1 172 ? 17.938 2.896 -2.406 1 88.56 172 TYR B CA 1
ATOM 4435 C C . TYR B 1 172 ? 17.125 3.48 -1.265 1 88.56 172 TYR B C 1
ATOM 4437 O O . TYR B 1 172 ? 17.375 4.598 -0.811 1 88.56 172 TYR B O 1
ATOM 4445 N N . LEU B 1 173 ? 16.203 2.709 -0.801 1 89.88 173 LEU B N 1
ATOM 4446 C CA . LEU B 1 173 ? 15.359 3.162 0.305 1 89.88 173 LEU B CA 1
ATOM 4447 C C . LEU B 1 173 ? 16.203 3.398 1.558 1 89.88 173 LEU B C 1
ATOM 4449 O O . LEU B 1 173 ? 16.031 4.414 2.236 1 89.88 173 LEU B O 1
ATOM 4453 N N . ALA B 1 174 ? 17.062 2.529 1.826 1 86.94 174 ALA B N 1
ATOM 4454 C CA . ALA B 1 174 ? 17.922 2.645 3.006 1 86.94 174 ALA B CA 1
ATOM 4455 C C . ALA B 1 174 ? 18.781 3.904 2.943 1 86.94 174 ALA B C 1
ATOM 4457 O O . ALA B 1 174 ? 18.984 4.574 3.959 1 86.94 174 ALA B O 1
ATOM 4458 N N . THR B 1 175 ? 19.219 4.188 1.822 1 86.5 175 THR B N 1
ATOM 4459 C CA . THR B 1 175 ? 20.062 5.363 1.666 1 86.5 175 THR B CA 1
ATOM 4460 C C . THR B 1 175 ? 19.266 6.641 1.858 1 86.5 175 THR B C 1
ATOM 4462 O O . THR B 1 175 ? 19.766 7.617 2.42 1 86.5 175 THR B O 1
ATOM 4465 N N . LEU B 1 176 ? 18.078 6.621 1.354 1 89.88 176 LEU B N 1
ATOM 4466 C CA . LEU B 1 176 ? 17.234 7.801 1.534 1 89.88 176 LEU B CA 1
ATOM 4467 C C . LEU B 1 176 ? 16.906 8.008 3.006 1 89.88 176 LEU B C 1
ATOM 4469 O O . LEU B 1 176 ? 16.875 9.141 3.49 1 89.88 176 LEU B O 1
ATOM 4473 N N . ILE B 1 177 ? 16.625 6.93 3.67 1 90.75 177 ILE B N 1
ATOM 4474 C CA . ILE B 1 177 ? 16.359 7.043 5.102 1 90.75 177 ILE B CA 1
ATOM 4475 C C . ILE B 1 177 ? 17.609 7.555 5.816 1 90.75 177 ILE B C 1
ATOM 4477 O O . ILE B 1 177 ? 17.516 8.406 6.703 1 90.75 177 ILE B O 1
ATOM 4481 N N . SER B 1 178 ? 18.734 7.055 5.418 1 88.56 178 SER B N 1
ATOM 4482 C CA . SER B 1 178 ? 19.984 7.484 6.008 1 88.56 178 SER B CA 1
ATOM 4483 C C . SER B 1 178 ? 20.219 8.977 5.801 1 88.56 178 SER B C 1
ATOM 4485 O O . SER B 1 178 ? 20.797 9.648 6.66 1 88.56 178 SER B O 1
ATOM 4487 N N . ALA B 1 179 ? 19.781 9.438 4.656 1 88.94 179 ALA B N 1
ATOM 4488 C CA . ALA B 1 179 ? 19.891 10.867 4.387 1 88.94 179 ALA B CA 1
ATOM 4489 C C . ALA B 1 179 ? 19.047 11.68 5.355 1 88.94 179 ALA B C 1
ATOM 4491 O O . ALA B 1 179 ? 19.484 12.711 5.859 1 88.94 179 ALA B O 1
ATOM 4492 N N . VAL B 1 180 ? 17.844 11.195 5.574 1 91 180 VAL B N 1
ATOM 4493 C CA . VAL B 1 180 ? 16.953 11.875 6.512 1 91 180 VAL B CA 1
ATOM 4494 C C . VAL B 1 180 ? 17.562 11.836 7.914 1 91 180 VAL B C 1
ATOM 4496 O O . VAL B 1 180 ? 17.547 12.836 8.633 1 91 180 VAL B O 1
ATOM 4499 N N . VAL B 1 181 ? 18.156 10.734 8.25 1 91.06 181 VAL B N 1
ATOM 4500 C CA . VAL B 1 181 ? 18.781 10.57 9.547 1 91.06 181 VAL B CA 1
ATOM 4501 C C . VAL B 1 181 ? 19.938 11.57 9.695 1 91.06 181 VAL B C 1
ATOM 4503 O O . VAL B 1 181 ? 20.094 12.188 10.75 1 91.06 181 VAL B O 1
ATOM 4506 N N . GLN B 1 182 ? 20.641 11.703 8.703 1 88.44 182 GLN B N 1
ATOM 4507 C CA . GLN B 1 182 ? 21.75 12.633 8.742 1 88.44 182 GLN B CA 1
ATOM 4508 C C . GLN B 1 182 ? 21.281 14.062 8.984 1 88.44 182 GLN B C 1
ATOM 4510 O O . GLN B 1 182 ? 21.922 14.82 9.711 1 88.44 182 GLN B O 1
ATOM 4515 N N . MET B 1 183 ? 20.172 14.391 8.406 1 89.19 183 MET B N 1
ATOM 4516 C CA . MET B 1 183 ? 19.625 15.734 8.602 1 89.19 183 MET B CA 1
ATOM 4517 C C . MET B 1 183 ? 19.203 15.945 10.047 1 89.19 183 MET B C 1
ATOM 4519 O O . MET B 1 183 ? 19.484 17 10.625 1 89.19 183 MET B O 1
ATOM 4523 N N . TYR B 1 184 ? 18.609 14.953 10.562 1 90.75 184 TYR B N 1
ATOM 4524 C CA . TYR B 1 184 ? 18.219 15.031 11.961 1 90.75 184 TYR B CA 1
ATOM 4525 C C . TYR B 1 184 ? 19.438 15.164 12.867 1 90.75 184 TYR B C 1
ATOM 4527 O O . TYR B 1 184 ? 19.453 16 13.766 1 90.75 184 TYR B O 1
ATOM 4535 N N . ARG B 1 185 ? 20.406 14.43 12.609 1 89.5 185 ARG B N 1
ATOM 4536 C CA . ARG B 1 185 ? 21.609 14.43 13.445 1 89.5 185 ARG B CA 1
ATOM 4537 C C . ARG B 1 185 ? 22.359 15.75 13.328 1 89.5 185 ARG B C 1
ATOM 4539 O O . ARG B 1 185 ? 22.875 16.266 14.32 1 89.5 185 ARG B O 1
ATOM 4546 N N . ARG B 1 186 ? 22.422 16.234 12.211 1 87.31 186 ARG B N 1
ATOM 4547 C CA . ARG B 1 186 ? 23.078 17.516 12.008 1 87.31 186 ARG B CA 1
ATOM 4548 C C . ARG B 1 186 ? 22.391 18.625 12.789 1 87.31 186 ARG B C 1
ATOM 4550 O O . ARG B 1 186 ? 23.047 19.469 13.406 1 87.31 186 ARG B O 1
ATOM 4557 N N . LEU B 1 187 ? 21.094 18.578 12.625 1 89.38 187 LEU B N 1
ATOM 4558 C CA . LEU B 1 187 ? 20.328 19.578 13.359 1 89.38 187 LEU B CA 1
ATOM 4559 C C . LEU B 1 187 ? 20.516 19.406 14.867 1 89.38 187 LEU B C 1
ATOM 4561 O O . LEU B 1 187 ? 20.734 20.375 15.586 1 89.38 187 LEU B O 1
ATOM 4565 N N . ALA B 1 188 ? 20.484 18.219 15.281 1 90.44 188 ALA B N 1
ATOM 4566 C CA . ALA B 1 188 ? 20.656 17.938 16.703 1 90.44 188 ALA B CA 1
ATOM 4567 C C . ALA B 1 188 ? 22.062 18.328 17.172 1 90.44 188 ALA B C 1
ATOM 4569 O O . ALA B 1 188 ? 22.203 18.953 18.234 1 90.44 188 ALA B O 1
ATOM 4570 N N . ASP B 1 189 ? 22.984 18.016 16.406 1 86.69 189 ASP B N 1
ATOM 4571 C CA . ASP B 1 189 ? 24.359 18.359 16.75 1 86.69 189 ASP B CA 1
ATOM 4572 C C . ASP B 1 189 ? 24.562 19.875 16.766 1 86.69 189 ASP B C 1
ATOM 4574 O O . ASP B 1 189 ? 25.266 20.406 17.625 1 86.69 189 ASP B O 1
ATOM 4578 N N . GLY B 1 190 ? 23.953 20.5 15.773 1 84 190 GLY B N 1
ATOM 4579 C CA . GLY B 1 190 ? 24.031 21.953 15.742 1 84 190 GLY B CA 1
ATOM 4580 C C . GLY B 1 190 ? 23.406 22.609 16.969 1 84 190 GLY B C 1
ATOM 4581 O O . GLY B 1 190 ? 23.984 23.547 17.531 1 84 190 GLY B O 1
ATOM 4582 N N . LEU B 1 191 ? 22.312 22.062 17.406 1 85.94 191 LEU B N 1
ATOM 4583 C CA . LEU B 1 191 ? 21.625 22.609 18.562 1 85.94 191 LEU B CA 1
ATOM 4584 C C . LEU B 1 191 ? 22.375 22.281 19.859 1 85.94 191 LEU B C 1
ATOM 4586 O O . LEU B 1 191 ? 22.469 23.125 20.75 1 85.94 191 LEU B O 1
ATOM 4590 N N . SER B 1 192 ? 22.938 21.109 19.922 1 84.38 192 SER B N 1
ATOM 4591 C CA . SER B 1 192 ? 23.672 20.703 21.109 1 84.38 192 SER B CA 1
ATOM 4592 C C . SER B 1 192 ? 24.938 21.547 21.297 1 84.38 192 SER B C 1
ATOM 4594 O O . SER B 1 192 ? 25.328 21.844 22.422 1 84.38 192 SER B O 1
ATOM 4596 N N . ARG B 1 193 ? 25.531 21.875 20.266 1 81 193 ARG B N 1
ATOM 4597 C CA . ARG B 1 193 ? 26.719 22.719 20.328 1 81 193 ARG B CA 1
ATOM 4598 C C . ARG B 1 193 ? 26.344 24.125 20.828 1 81 193 ARG B C 1
ATOM 4600 O O . ARG B 1 193 ? 27.125 24.75 21.531 1 81 193 ARG B O 1
ATOM 4607 N N . ARG B 1 194 ? 25.203 24.516 20.484 1 77.06 194 ARG B N 1
ATOM 4608 C CA . ARG B 1 194 ? 24.734 25.828 20.922 1 77.06 194 ARG B CA 1
ATOM 4609 C C . ARG B 1 194 ? 24.391 25.812 22.406 1 77.06 194 ARG B C 1
ATOM 4611 O O . ARG B 1 194 ? 24.5 26.844 23.078 1 77.06 194 ARG B O 1
ATOM 4618 N N . ALA B 1 195 ? 24.016 24.688 22.844 1 73.25 195 ALA B N 1
ATOM 4619 C CA . ALA B 1 195 ? 23.609 24.578 24.25 1 73.25 195 ALA B CA 1
ATOM 4620 C C . ALA B 1 195 ? 24.828 24.406 25.156 1 73.25 195 ALA B C 1
ATOM 4622 O O . ALA B 1 195 ? 24.734 24.625 26.375 1 73.25 195 ALA B O 1
ATOM 4623 N N . ARG B 1 196 ? 26.047 23.953 24.781 1 64.31 196 ARG B N 1
ATOM 4624 C CA . ARG B 1 196 ? 27.234 23.75 25.625 1 64.31 196 ARG B CA 1
ATOM 4625 C C . ARG B 1 196 ? 27.812 25.094 26.047 1 64.31 196 ARG B C 1
ATOM 4627 O O . ARG B 1 196 ? 27.938 26.016 25.234 1 64.31 196 ARG B O 1
ATOM 4634 N N . PRO B 1 197 ? 27.984 25.25 27.469 1 60.28 197 PRO B N 1
ATOM 4635 C CA . PRO B 1 197 ? 28.578 26.5 27.984 1 60.28 197 PRO B CA 1
ATOM 4636 C C . PRO B 1 197 ? 29.969 26.766 27.422 1 60.28 197 PRO B C 1
ATOM 4638 O O . PRO B 1 197 ? 30.719 25.828 27.125 1 60.28 197 PRO B O 1
ATOM 4641 N N . ARG B 1 198 ? 30.359 27.875 26.828 1 49.72 198 ARG B N 1
ATOM 4642 C CA . ARG B 1 198 ? 31.625 28.328 26.297 1 49.72 198 ARG B CA 1
ATOM 4643 C C . ARG B 1 198 ? 32.781 28 27.25 1 49.72 198 ARG B C 1
ATOM 4645 O O . ARG B 1 198 ? 33.938 28.062 26.859 1 49.72 198 ARG B O 1
ATOM 4652 N N . THR B 1 199 ? 32.656 27.906 28.516 1 46.69 199 THR B N 1
ATOM 4653 C CA . THR B 1 199 ? 33.812 27.719 29.391 1 46.69 199 THR B CA 1
ATOM 4654 C C . THR B 1 199 ? 34.531 26.391 29.094 1 46.69 199 THR B C 1
ATOM 4656 O O . THR B 1 199 ? 35.719 26.25 29.344 1 46.69 199 THR B O 1
ATOM 4659 N N . GLN B 1 200 ? 33.875 25.391 28.891 1 42.56 200 GLN B N 1
ATOM 4660 C CA . GLN B 1 200 ? 34.562 24.109 28.828 1 42.56 200 GLN B CA 1
ATOM 4661 C C . GLN B 1 200 ? 35.312 23.938 27.5 1 42.56 200 GLN B C 1
ATOM 4663 O O . GLN B 1 200 ? 35.938 22.891 27.266 1 42.56 200 GLN B O 1
ATOM 4668 N N . LEU B 1 201 ? 35.188 24.719 26.562 1 38.91 201 LEU B N 1
ATOM 4669 C CA . LEU B 1 201 ? 36 24.594 25.375 1 38.91 201 LEU B CA 1
ATOM 4670 C C . LEU B 1 201 ? 37.469 24.906 25.703 1 38.91 201 LEU B C 1
ATOM 4672 O O . LEU B 1 201 ? 38.312 24.906 24.812 1 38.91 201 LEU B O 1
ATOM 4676 N N . GLY B 1 202 ? 37.844 25.328 26.969 1 35.06 202 GLY B N 1
ATOM 4677 C CA . GLY B 1 202 ? 39.188 25.828 27.219 1 35.06 202 GLY B CA 1
ATOM 4678 C C . GLY B 1 202 ? 40.25 24.734 27.281 1 35.06 202 GLY B C 1
ATOM 4679 O O . GLY B 1 202 ? 41.406 25 27.547 1 35.06 202 GLY B O 1
ATOM 4680 N N . HIS B 1 203 ? 40.062 23.594 27.906 1 34.03 203 HIS B N 1
ATOM 4681 C CA . HIS B 1 203 ? 41.375 23.016 28.141 1 34.03 203 HIS B CA 1
ATOM 4682 C C . HIS B 1 203 ? 42.031 22.609 26.812 1 34.03 203 HIS B C 1
ATOM 4684 O O . HIS B 1 203 ? 41.438 21.844 26.047 1 34.03 203 HIS B O 1
ATOM 4690 N N . PRO B 1 204 ? 43 23.375 26.297 1 34.09 204 PRO B N 1
ATOM 4691 C CA . PRO B 1 204 ? 43.844 23.078 25.125 1 34.09 204 PRO B CA 1
ATOM 4692 C C . PRO B 1 204 ? 44.469 21.688 25.203 1 34.09 204 PRO B C 1
ATOM 4694 O O . PRO B 1 204 ? 45.188 21.375 26.156 1 34.09 204 PRO B O 1
ATOM 4697 N N . SER B 1 205 ? 43.812 20.562 25.078 1 30.59 205 SER B N 1
ATOM 4698 C CA . SER B 1 205 ? 44.656 19.375 25.031 1 30.59 205 SER B CA 1
ATOM 4699 C C . SER B 1 205 ? 45.875 19.609 24.125 1 30.59 205 SER B C 1
ATOM 4701 O O . SER B 1 205 ? 45.781 20.312 23.125 1 30.59 205 SER B O 1
ATOM 4703 N N . ILE B 1 206 ? 47.094 19.422 24.641 1 29.95 206 ILE B N 1
ATOM 4704 C CA . ILE B 1 206 ? 48.438 19.406 24.125 1 29.95 206 ILE B CA 1
ATOM 4705 C C . ILE B 1 206 ? 48.5 18.625 22.812 1 29.95 206 ILE B C 1
ATOM 4707 O O . ILE B 1 206 ? 48.188 17.422 22.797 1 29.95 206 ILE B O 1
ATOM 4711 N N . GLY B 1 207 ? 48.188 19.25 21.672 1 24.59 207 GLY B N 1
ATOM 4712 C CA . GLY B 1 207 ? 48.281 18.812 20.297 1 24.59 207 GLY B CA 1
ATOM 4713 C C . GLY B 1 207 ? 49.625 18.172 19.969 1 24.59 207 GLY B C 1
ATOM 4714 O O . GLY B 1 207 ? 50.656 18.688 20.359 1 24.59 207 GLY B O 1
ATOM 4715 N N . HIS B 1 208 ? 49.719 16.828 20.141 1 26.34 208 HIS B N 1
ATOM 4716 C CA . HIS B 1 208 ? 50.875 16.25 19.469 1 26.34 208 HIS B CA 1
ATOM 4717 C C . HIS B 1 208 ? 51.094 16.875 18.094 1 26.34 208 HIS B C 1
ATOM 4719 O O . HIS B 1 208 ? 50.125 17.328 17.453 1 26.34 208 HIS B O 1
ATOM 4725 N N . PRO B 1 209 ? 52.344 17.219 17.609 1 26.98 209 PRO B N 1
ATOM 4726 C CA . PRO B 1 209 ? 52.969 18.031 16.547 1 26.98 209 PRO B CA 1
ATOM 4727 C C . PRO B 1 209 ? 52.531 17.594 15.156 1 26.98 209 PRO B C 1
ATOM 4729 O O . PRO B 1 209 ? 53.031 18.125 14.156 1 26.98 209 PRO B O 1
ATOM 4732 N N . GLY B 1 210 ? 51.875 16.406 15 1 22.17 210 GLY B N 1
ATOM 4733 C CA . GLY B 1 210 ? 52.156 15.93 13.656 1 22.17 210 GLY B CA 1
ATOM 4734 C C . GLY B 1 210 ? 51.812 16.938 12.578 1 22.17 210 GLY B C 1
ATOM 4735 O O . GLY B 1 210 ? 52.656 17.75 12.188 1 22.17 210 GLY B O 1
ATOM 4736 N N . SER B 1 211 ? 51.094 16.469 11.484 1 23.09 211 SER B N 1
ATOM 4737 C CA . SER B 1 211 ? 51.25 16.797 10.078 1 23.09 211 SER B CA 1
ATOM 4738 C C . SER B 1 211 ? 50.719 18.188 9.773 1 23.09 211 SER B C 1
ATOM 4740 O O . SER B 1 211 ? 49.719 18.625 10.375 1 23.09 211 SER B O 1
ATOM 4742 N N . GLY B 1 212 ? 51.469 19.203 9.227 1 22.28 212 GLY B N 1
ATOM 4743 C CA . GLY B 1 212 ? 51.625 20.594 8.781 1 22.28 212 GLY B CA 1
ATOM 4744 C C . GLY B 1 212 ? 50.469 21.062 7.918 1 22.28 212 GLY B C 1
ATOM 4745 O O . GLY B 1 212 ? 50.594 22.062 7.223 1 22.28 212 GLY B O 1
ATOM 4746 N N . PHE B 1 213 ? 49.531 20.266 7.523 1 23.2 213 PHE B N 1
ATOM 4747 C CA . PHE B 1 213 ? 48.938 20.891 6.352 1 23.2 213 PHE B CA 1
ATOM 4748 C C . PHE B 1 213 ? 48.5 22.312 6.66 1 23.2 213 PHE B C 1
ATOM 4750 O O . PHE B 1 213 ? 48.312 22.672 7.824 1 23.2 213 PHE B O 1
ATOM 4757 N N . PHE B 1 214 ? 48.062 23.125 5.617 1 23.23 214 PHE B N 1
ATOM 4758 C CA . PHE B 1 214 ? 47.906 24.531 5.25 1 23.23 214 PHE B CA 1
ATOM 4759 C C . PHE B 1 214 ? 46.844 25.188 6.102 1 23.23 214 PHE B C 1
ATOM 4761 O O . PHE B 1 214 ? 45.656 24.859 5.992 1 23.23 214 PHE B O 1
ATOM 4768 N N . SER B 1 215 ? 47.188 25.484 7.371 1 21.53 215 SER B N 1
ATOM 4769 C CA . SER B 1 215 ? 46.344 26.203 8.305 1 21.53 215 SER B CA 1
ATOM 4770 C C . SER B 1 215 ? 46.062 27.625 7.805 1 21.53 215 SER B C 1
ATOM 4772 O O . SER B 1 215 ? 46.906 28.5 7.91 1 21.53 215 SER B O 1
ATOM 4774 N N . ALA B 1 216 ? 45.5 27.734 6.543 1 23.62 216 ALA B N 1
ATOM 4775 C CA . ALA B 1 216 ? 45.281 29.125 6.129 1 23.62 216 ALA B CA 1
ATOM 4776 C C . ALA B 1 216 ? 44.75 29.969 7.285 1 23.62 216 ALA B C 1
ATOM 4778 O O . ALA B 1 216 ? 43.938 29.5 8.07 1 23.62 216 ALA B O 1
ATOM 4779 N N . SER B 1 217 ? 45.594 30.891 7.688 1 23.78 217 SER B N 1
ATOM 4780 C CA . SER B 1 217 ? 45.5 31.953 8.672 1 23.78 217 SER B CA 1
ATOM 4781 C C . SER B 1 217 ? 44.188 32.719 8.531 1 23.78 217 SER B C 1
ATOM 4783 O O . SER B 1 217 ? 44.031 33.5 7.594 1 23.78 217 SER B O 1
ATOM 4785 N N . ILE B 1 218 ? 43.094 32.094 8.555 1 25.72 218 ILE B N 1
ATOM 4786 C CA . ILE B 1 218 ? 42 33.031 8.461 1 25.72 218 ILE B CA 1
ATOM 4787 C C . ILE B 1 218 ? 42.094 34.031 9.594 1 25.72 218 ILE B C 1
ATOM 4789 O O . ILE B 1 218 ? 42.219 33.688 10.758 1 25.72 218 ILE B O 1
ATOM 4793 N N . PRO B 1 219 ? 42.531 35.25 9.289 1 27.31 219 PRO B N 1
ATOM 4794 C CA . PRO B 1 219 ? 42.719 36.344 10.242 1 27.31 219 PRO B CA 1
ATOM 4795 C C . PRO B 1 219 ? 41.656 36.375 11.328 1 27.31 219 PRO B C 1
ATOM 4797 O O . PRO B 1 219 ? 40.562 35.875 11.133 1 27.31 219 PRO B O 1
ATOM 4800 N N . HIS B 1 220 ? 42.125 36.438 12.578 1 27.27 220 HIS B N 1
ATOM 4801 C CA . HIS B 1 220 ? 41.531 36.562 13.898 1 27.27 220 HIS B CA 1
ATOM 4802 C C . HIS B 1 220 ? 40.594 37.781 13.984 1 27.27 220 HIS B C 1
ATOM 4804 O O . HIS B 1 220 ? 41.062 38.875 14.281 1 27.27 220 HIS B O 1
ATOM 4810 N N . ARG B 1 221 ? 39.781 38.031 12.984 1 28.81 221 ARG B N 1
ATOM 4811 C CA . ARG B 1 221 ? 39 39.219 13.312 1 28.81 221 ARG B CA 1
ATOM 4812 C C . ARG B 1 221 ? 38.438 39.125 14.719 1 28.81 221 ARG B C 1
ATOM 4814 O O . ARG B 1 221 ? 38.031 38.031 15.148 1 28.81 221 ARG B O 1
ATOM 4821 N N . PRO B 1 222 ? 38.906 40.031 15.617 1 29.34 222 PRO B N 1
ATOM 4822 C CA . PRO B 1 222 ? 38.406 40.094 17 1 29.34 222 PRO B CA 1
ATOM 4823 C C . PRO B 1 222 ? 36.938 39.781 17.125 1 29.34 222 PRO B C 1
ATOM 4825 O O . PRO B 1 222 ? 36.125 40.25 16.312 1 29.34 222 PRO B O 1
ATOM 4828 N N . ILE B 1 223 ? 36.688 38.594 17.547 1 28.86 223 ILE B N 1
ATOM 4829 C CA . ILE B 1 223 ? 35.375 38.094 17.844 1 28.86 223 ILE B CA 1
ATOM 4830 C C . ILE B 1 223 ? 34.688 39 18.859 1 28.86 223 ILE B C 1
ATOM 4832 O O . ILE B 1 223 ? 34.969 38.938 20.062 1 28.86 223 ILE B O 1
ATOM 4836 N N . GLY B 1 224 ? 34.844 40.375 18.766 1 27.02 224 GLY B N 1
ATOM 4837 C CA . GLY B 1 224 ? 34.125 41.25 19.688 1 27.02 224 GLY B CA 1
ATOM 4838 C C . GLY B 1 224 ? 32.812 40.656 20.156 1 27.02 224 GLY B C 1
ATOM 4839 O O . GLY B 1 224 ? 32.375 39.594 19.656 1 27.02 224 GLY B O 1
ATOM 4840 N N . SER B 1 225 ? 32.062 41.5 21.047 1 29.53 225 SER B N 1
ATOM 4841 C CA . SER B 1 225 ? 30.875 41.375 21.875 1 29.53 225 SER B CA 1
ATOM 4842 C C . SER B 1 225 ? 29.719 40.781 21.078 1 29.53 225 SER B C 1
ATOM 4844 O O . SER B 1 225 ? 28.625 41.375 21.047 1 29.53 225 SER B O 1
ATOM 4846 N N . HIS B 1 226 ? 29.984 40.438 19.875 1 28.03 226 HIS B N 1
ATOM 4847 C CA . HIS B 1 226 ? 28.812 39.969 19.141 1 28.03 226 HIS B CA 1
ATOM 4848 C C . HIS B 1 226 ? 28.125 38.812 19.891 1 28.03 226 HIS B C 1
ATOM 4850 O O . HIS B 1 226 ? 28.594 37.688 19.844 1 28.03 226 HIS B O 1
ATOM 4856 N N . ARG B 1 227 ? 27.688 39.031 21.188 1 31.89 227 ARG B N 1
ATOM 4857 C CA . ARG B 1 227 ? 26.859 38.469 22.234 1 31.89 227 ARG B CA 1
ATOM 4858 C C . ARG B 1 227 ? 25.938 37.375 21.672 1 31.89 227 ARG B C 1
ATOM 4860 O O . ARG B 1 227 ? 25.766 37.281 20.453 1 31.89 227 ARG B O 1
ATOM 4867 N N . CYS B 1 228 ? 24.906 36.875 22.641 1 33.66 228 CYS B N 1
ATOM 4868 C CA . CYS B 1 228 ? 23.734 36.031 22.812 1 33.66 228 CYS B CA 1
ATOM 4869 C C . CYS B 1 228 ? 22.781 36.156 21.641 1 33.66 228 CYS B C 1
ATOM 4871 O O . CYS B 1 228 ? 21.609 35.812 21.734 1 33.66 228 CYS B O 1
ATOM 4873 N N . SER B 1 229 ? 22.984 36.938 20.812 1 36.38 229 SER B N 1
ATOM 4874 C CA . SER B 1 229 ? 22.125 37.188 19.656 1 36.38 229 SER B CA 1
ATOM 4875 C C . SER B 1 229 ? 21.953 35.938 18.828 1 36.38 229 SER B C 1
ATOM 4877 O O . SER B 1 229 ? 21.234 35.938 17.812 1 36.38 229 SER B O 1
ATOM 4879 N N . SER B 1 230 ? 22.781 35.062 18.906 1 38.44 230 SER B N 1
ATOM 4880 C CA . SER B 1 230 ? 22.859 33.844 18.094 1 38.44 230 SER B CA 1
ATOM 4881 C C . SER B 1 230 ? 21.75 32.875 18.453 1 38.44 230 SER B C 1
ATOM 4883 O O . SER B 1 230 ? 21.531 31.891 17.734 1 38.44 230 SER B O 1
ATOM 4885 N N . LEU B 1 231 ? 21.438 32.781 19.703 1 42.28 231 LEU B N 1
ATOM 4886 C CA . LEU B 1 231 ? 20.188 32.125 20.109 1 42.28 231 LEU B CA 1
ATOM 4887 C C . LEU B 1 231 ? 18.984 32.812 19.438 1 42.28 231 LEU B C 1
ATOM 4889 O O . LEU B 1 231 ? 17.844 32.438 19.703 1 42.28 231 LEU B O 1
ATOM 4893 N N . SER B 1 232 ? 19.188 34.062 19.047 1 48.72 232 SER B N 1
ATOM 4894 C CA . SER B 1 232 ? 18.219 34.938 18.391 1 48.72 232 SER B CA 1
ATOM 4895 C C . SER B 1 232 ? 17.453 34.219 17.297 1 48.72 232 SER B C 1
ATOM 4897 O O . SER B 1 232 ? 16.422 34.688 16.828 1 48.72 232 SER B O 1
ATOM 4899 N N . ASN B 1 233 ? 17.812 33.031 16.906 1 70.88 233 ASN B N 1
ATOM 4900 C CA . ASN B 1 233 ? 17.016 32.688 15.727 1 70.88 233 ASN B CA 1
ATOM 4901 C C . ASN B 1 233 ? 16.188 31.438 15.969 1 70.88 233 ASN B C 1
ATOM 4903 O O . ASN B 1 233 ? 16.344 30.422 15.281 1 70.88 233 ASN B O 1
ATOM 4907 N N . VAL B 1 234 ? 15.562 31.469 17.219 1 75.75 234 VAL B N 1
ATOM 4908 C CA . VAL B 1 234 ? 14.617 30.406 17.516 1 75.75 234 VAL B CA 1
ATOM 4909 C C . VAL B 1 234 ? 13.68 30.188 16.344 1 75.75 234 VAL B C 1
ATOM 4911 O O . VAL B 1 234 ? 13.281 29.062 16.047 1 75.75 234 VAL B O 1
ATOM 4914 N N . GLY B 1 235 ? 13.406 31.344 15.719 1 76.5 235 GLY B N 1
ATOM 4915 C CA . GLY B 1 235 ? 12.586 31.203 14.531 1 76.5 235 GLY B CA 1
ATOM 4916 C C . GLY B 1 235 ? 13.188 30.281 13.492 1 76.5 235 GLY B C 1
ATOM 4917 O O . GLY B 1 235 ? 12.484 29.484 12.883 1 76.5 235 GLY B O 1
ATOM 4918 N N . ALA B 1 236 ? 14.5 30.391 13.445 1 81.12 236 ALA B N 1
ATOM 4919 C CA . ALA B 1 236 ? 15.195 29.531 12.484 1 81.12 236 ALA B CA 1
ATOM 4920 C C . ALA B 1 236 ? 15.18 28.078 12.93 1 81.12 236 ALA B C 1
ATOM 4922 O O . ALA B 1 236 ? 15.055 27.172 12.109 1 81.12 236 ALA B O 1
ATOM 4923 N N . ILE B 1 237 ? 15.258 27.891 14.258 1 84.25 237 ILE B N 1
ATOM 4924 C CA . ILE B 1 237 ? 15.25 26.531 14.805 1 84.25 237 ILE B CA 1
ATOM 4925 C C . ILE B 1 237 ? 13.883 25.891 14.57 1 84.25 237 ILE B C 1
ATOM 4927 O O . ILE B 1 237 ? 13.789 24.734 14.188 1 84.25 237 ILE B O 1
ATOM 4931 N N . VAL B 1 238 ? 12.867 26.656 14.734 1 82.25 238 VAL B N 1
ATOM 4932 C CA . VAL B 1 238 ? 11.508 26.156 14.547 1 82.25 238 VAL B CA 1
ATOM 4933 C C . VAL B 1 238 ? 11.297 25.781 13.078 1 82.25 238 VAL B C 1
ATOM 4935 O O . VAL B 1 238 ? 10.742 24.719 12.773 1 82.25 238 VAL B O 1
ATOM 4938 N N . VAL B 1 239 ? 11.789 26.609 12.227 1 80.88 239 VAL B N 1
ATOM 4939 C CA . VAL B 1 239 ? 11.648 26.344 10.797 1 80.88 239 VAL B CA 1
ATOM 4940 C C . VAL B 1 239 ? 12.43 25.094 10.422 1 80.88 239 VAL B C 1
ATOM 4942 O O . VAL B 1 239 ? 11.961 24.266 9.641 1 80.88 239 VAL B O 1
ATOM 4945 N N . GLN B 1 240 ? 13.562 24.984 11.008 1 84.62 240 GLN B N 1
ATOM 4946 C CA . GLN B 1 240 ? 14.391 23.812 10.703 1 84.62 240 GLN B CA 1
ATOM 4947 C C . GLN B 1 240 ? 13.75 22.531 11.227 1 84.62 240 GLN B C 1
ATOM 4949 O O . GLN B 1 240 ? 13.812 21.484 10.57 1 84.62 240 GLN B O 1
ATOM 4954 N N . CYS B 1 241 ? 13.164 22.641 12.352 1 86.62 241 CYS B N 1
ATOM 4955 C CA . CYS B 1 241 ? 12.477 21.469 12.906 1 86.62 241 CYS B CA 1
ATOM 4956 C C . CYS B 1 241 ? 11.273 21.094 12.039 1 86.62 241 CYS B C 1
ATOM 4958 O O . CYS B 1 241 ? 11.023 19.906 11.812 1 86.62 241 CYS B O 1
ATOM 4960 N N . GLU B 1 242 ? 10.648 22.016 11.57 1 84 242 GLU B N 1
ATOM 4961 C CA . GLU B 1 242 ? 9.508 21.75 10.695 1 84 242 GLU B CA 1
ATOM 4962 C C . GLU B 1 242 ? 9.953 21.172 9.359 1 84 242 GLU B C 1
ATOM 4964 O O . GLU B 1 242 ? 9.289 20.281 8.812 1 84 242 GLU B O 1
ATOM 4969 N N . GLU B 1 243 ? 11.055 21.594 8.961 1 85.19 243 GLU B N 1
ATOM 4970 C CA . GLU B 1 243 ? 11.586 21.094 7.695 1 85.19 243 GLU B CA 1
ATOM 4971 C C . GLU B 1 243 ? 11.945 19.609 7.789 1 85.19 243 GLU B C 1
ATOM 4973 O O . GLU B 1 243 ? 11.648 18.844 6.875 1 85.19 243 GLU B O 1
ATOM 4978 N N . VAL B 1 244 ? 12.523 19.297 8.891 1 89.56 244 VAL B N 1
ATOM 4979 C CA . VAL B 1 244 ? 12.93 17.906 9.023 1 89.56 244 VAL B CA 1
ATOM 4980 C C . VAL B 1 244 ? 11.695 17.031 9.211 1 89.56 244 VAL B C 1
ATOM 4982 O O . VAL B 1 244 ? 11.633 15.906 8.688 1 89.56 244 VAL B O 1
ATOM 4985 N N . SER B 1 245 ? 10.773 17.531 9.914 1 88.19 245 SER B N 1
ATOM 4986 C CA . SER B 1 245 ? 9.531 16.781 10.086 1 88.19 245 SER B CA 1
ATOM 4987 C C . SER B 1 245 ? 8.789 16.625 8.758 1 88.19 245 SER B C 1
ATOM 4989 O O . SER B 1 245 ? 8.203 15.578 8.484 1 88.19 245 SER B O 1
ATOM 4991 N N . GLU B 1 246 ? 8.875 17.641 8.039 1 88.69 246 GLU B N 1
ATOM 4992 C CA . GLU B 1 246 ? 8.234 17.594 6.727 1 88.69 246 GLU B CA 1
ATOM 4993 C C . GLU B 1 246 ? 8.945 16.609 5.797 1 88.69 246 GLU B C 1
ATOM 4995 O O . GLU B 1 246 ? 8.312 15.969 4.965 1 88.69 246 GLU B O 1
ATOM 5000 N N . LEU B 1 247 ? 10.164 16.531 5.984 1 90.94 247 LEU B N 1
ATOM 5001 C CA . LEU B 1 247 ? 10.938 15.609 5.168 1 90.94 247 LEU B CA 1
ATOM 5002 C C . LEU B 1 247 ? 10.516 14.164 5.434 1 90.94 247 LEU B C 1
ATOM 5004 O O . LEU B 1 247 ? 10.383 13.367 4.5 1 90.94 247 LEU B O 1
ATOM 5008 N N . VAL B 1 248 ? 10.336 13.859 6.691 1 92.12 248 VAL B N 1
ATOM 5009 C CA . VAL B 1 248 ? 9.898 12.516 7.051 1 92.12 248 VAL B CA 1
ATOM 5010 C C . VAL B 1 248 ? 8.492 12.266 6.504 1 92.12 248 VAL B C 1
ATOM 5012 O O . VAL B 1 248 ? 8.211 11.188 5.98 1 92.12 248 VAL B O 1
ATOM 5015 N N . HIS B 1 249 ? 7.75 13.25 6.574 1 89.06 249 HIS B N 1
ATOM 5016 C CA . HIS B 1 249 ? 6.395 13.133 6.051 1 89.06 249 HIS B CA 1
ATOM 5017 C C . HIS B 1 249 ? 6.402 12.93 4.539 1 89.06 249 HIS B C 1
ATOM 5019 O O . HIS B 1 249 ? 5.664 12.086 4.02 1 89.06 249 HIS B O 1
ATOM 5025 N N . MET B 1 250 ? 7.262 13.672 3.906 1 89 250 MET B N 1
ATOM 5026 C CA . MET B 1 250 ? 7.383 13.523 2.459 1 89 250 MET B CA 1
ATOM 5027 C C . MET B 1 250 ? 7.883 12.133 2.092 1 89 250 MET B C 1
ATOM 5029 O O . MET B 1 250 ? 7.363 11.508 1.165 1 89 250 MET B O 1
ATOM 5033 N N . PHE B 1 251 ? 8.82 11.68 2.822 1 93.31 251 PHE B N 1
ATOM 5034 C CA . PHE B 1 251 ? 9.336 10.336 2.578 1 93.31 251 PHE B CA 1
ATOM 5035 C C . PHE B 1 251 ? 8.219 9.305 2.697 1 93.31 251 PHE B C 1
ATOM 5037 O O . PHE B 1 251 ? 8.07 8.438 1.832 1 93.31 251 PHE B O 1
ATOM 5044 N N . ASN B 1 252 ? 7.5 9.391 3.717 1 90.25 252 ASN B N 1
ATOM 5045 C CA . ASN B 1 252 ? 6.434 8.422 3.951 1 90.25 252 ASN B CA 1
ATOM 5046 C C . ASN B 1 252 ? 5.34 8.523 2.893 1 90.25 252 ASN B C 1
ATOM 5048 O O . ASN B 1 252 ? 4.762 7.516 2.49 1 90.25 252 ASN B O 1
ATOM 5052 N N . GLN B 1 253 ? 5.09 9.68 2.426 1 83.94 253 GLN B N 1
ATOM 5053 C CA . GLN B 1 253 ? 4.086 9.859 1.382 1 83.94 253 GLN B CA 1
ATOM 5054 C C . GLN B 1 253 ? 4.531 9.219 0.072 1 83.94 253 GLN B C 1
ATOM 5056 O O . GLN B 1 253 ? 3.709 8.688 -0.68 1 83.94 253 GLN B O 1
ATOM 5061 N N . ILE B 1 254 ? 5.812 9.211 -0.104 1 88.31 254 ILE B N 1
ATOM 5062 C CA . ILE B 1 254 ? 6.336 8.719 -1.374 1 88.31 254 ILE B CA 1
ATOM 5063 C C . ILE B 1 254 ? 6.621 7.227 -1.268 1 88.31 254 ILE B C 1
ATOM 5065 O O . ILE B 1 254 ? 6.289 6.457 -2.172 1 88.31 254 ILE B O 1
ATOM 5069 N N . PHE B 1 255 ? 7.156 6.773 -0.093 1 90.81 255 PHE B N 1
ATOM 5070 C CA . PHE B 1 255 ? 7.812 5.473 -0.129 1 90.81 255 PHE B CA 1
ATOM 5071 C C . PHE B 1 255 ? 7.184 4.523 0.884 1 90.81 255 PHE B C 1
ATOM 5073 O O . PHE B 1 255 ? 7.625 3.381 1.03 1 90.81 255 PHE B O 1
ATOM 5080 N N . SER B 1 256 ? 6.102 4.906 1.618 1 88.06 256 SER B N 1
ATOM 5081 C CA . SER B 1 256 ? 5.551 4.047 2.658 1 88.06 256 SER B CA 1
ATOM 5082 C C . SER B 1 256 ? 5.02 2.742 2.074 1 88.06 256 SER B C 1
ATOM 5084 O O . SER B 1 256 ? 5.184 1.676 2.67 1 88.06 256 SER B O 1
ATOM 5086 N N . VAL B 1 257 ? 4.414 2.836 0.909 1 83.12 257 VAL B N 1
ATOM 5087 C CA . VAL B 1 257 ? 3.855 1.641 0.285 1 83.12 257 VAL B CA 1
ATOM 5088 C C . VAL B 1 257 ? 4.984 0.763 -0.251 1 83.12 257 VAL B C 1
ATOM 5090 O O . VAL B 1 257 ? 4.895 -0.466 -0.217 1 83.12 257 VAL B O 1
ATOM 5093 N N . SER B 1 258 ? 6.055 1.416 -0.722 1 86.75 258 SER B N 1
ATOM 5094 C CA . SER B 1 258 ? 7.223 0.646 -1.131 1 86.75 258 SER B CA 1
ATOM 5095 C C . SER B 1 258 ? 7.797 -0.152 0.036 1 86.75 258 SER B C 1
ATOM 5097 O O . SER B 1 258 ? 8.203 -1.305 -0.131 1 86.75 258 SER B O 1
ATOM 5099 N N . VAL B 1 259 ? 7.758 0.447 1.157 1 89.12 259 VAL B N 1
ATOM 5100 C CA . VAL B 1 259 ? 8.266 -0.218 2.352 1 89.12 259 VAL B CA 1
ATOM 5101 C C . VAL B 1 259 ? 7.348 -1.372 2.736 1 89.12 259 VAL B C 1
ATOM 5103 O O . VAL B 1 259 ? 7.812 -2.432 3.16 1 89.12 259 VAL B O 1
ATOM 5106 N N . LEU B 1 260 ? 6.121 -1.161 2.572 1 85.44 260 LEU B N 1
ATOM 5107 C CA . LEU B 1 260 ? 5.148 -2.217 2.826 1 85.44 260 LEU B CA 1
ATOM 5108 C C . LEU B 1 260 ? 5.398 -3.416 1.918 1 85.44 260 LEU B C 1
ATOM 5110 O O . LEU B 1 260 ? 5.438 -4.559 2.385 1 85.44 260 LEU B O 1
ATOM 5114 N N . LEU B 1 261 ? 5.574 -3.102 0.654 1 82.69 261 LEU B N 1
ATOM 5115 C CA . LEU B 1 261 ? 5.797 -4.168 -0.318 1 82.69 261 LEU B CA 1
ATOM 5116 C C . LEU B 1 261 ? 7.113 -4.887 -0.045 1 82.69 261 LEU B C 1
ATOM 5118 O O . LEU B 1 261 ? 7.191 -6.113 -0.15 1 82.69 261 LEU B O 1
ATOM 5122 N N . THR B 1 262 ? 8.086 -4.117 0.34 1 86.31 262 THR B N 1
ATOM 5123 C CA . THR B 1 262 ? 9.375 -4.703 0.668 1 86.31 262 THR B CA 1
ATOM 5124 C C . THR B 1 262 ? 9.266 -5.598 1.901 1 86.31 262 THR B C 1
ATOM 5126 O O . THR B 1 262 ? 9.844 -6.684 1.939 1 86.31 262 THR B O 1
ATOM 5129 N N . SER B 1 263 ? 8.57 -5.137 2.871 1 83.44 263 SER B N 1
ATOM 5130 C CA . SER B 1 263 ? 8.383 -5.93 4.082 1 83.44 263 SER B CA 1
ATOM 5131 C C . SER B 1 263 ? 7.602 -7.203 3.799 1 83.44 263 SER B C 1
ATOM 5133 O O . SER B 1 263 ? 7.926 -8.273 4.324 1 83.44 263 SER B O 1
ATOM 5135 N N . GLY B 1 264 ? 6.609 -7.082 2.969 1 77.5 264 GLY B N 1
ATOM 5136 C CA . GLY B 1 264 ? 5.867 -8.266 2.562 1 77.5 264 GLY B CA 1
ATOM 5137 C C . GLY B 1 264 ? 6.699 -9.25 1.763 1 77.5 264 GLY B C 1
ATOM 5138 O O . GLY B 1 264 ? 6.605 -10.461 1.969 1 77.5 264 GLY B O 1
ATOM 5139 N N . ALA B 1 265 ? 7.414 -8.688 0.797 1 80.69 265 ALA B N 1
ATOM 5140 C CA . ALA B 1 265 ? 8.297 -9.531 0.006 1 80.69 265 ALA B CA 1
ATOM 5141 C C . ALA B 1 265 ? 9.32 -10.242 0.894 1 80.69 265 ALA B C 1
ATOM 5143 O O . ALA B 1 265 ? 9.648 -11.406 0.662 1 80.69 265 ALA B O 1
ATOM 5144 N N . PHE B 1 266 ? 9.82 -9.57 1.866 1 87 266 PHE B N 1
ATOM 5145 C CA . PHE B 1 266 ? 10.773 -10.164 2.791 1 87 266 PHE B CA 1
ATOM 5146 C C . PHE B 1 266 ? 10.156 -11.344 3.533 1 87 266 PHE B C 1
ATOM 5148 O O . PHE B 1 266 ? 10.758 -12.414 3.621 1 87 266 PHE B O 1
ATOM 5155 N N . LEU B 1 267 ? 8.992 -11.117 4.07 1 81.06 267 LEU B N 1
ATOM 5156 C CA . LEU B 1 267 ? 8.305 -12.195 4.77 1 81.06 267 LEU B CA 1
ATOM 5157 C C . LEU B 1 267 ? 8.094 -13.391 3.846 1 81.06 267 LEU B C 1
ATOM 5159 O O . LEU B 1 267 ? 8.336 -14.539 4.238 1 81.06 267 LEU B O 1
ATOM 5163 N N . GLY B 1 268 ? 7.645 -13.078 2.629 1 74.62 268 GLY B N 1
ATOM 5164 C CA . GLY B 1 268 ? 7.477 -14.148 1.66 1 74.62 268 GLY B CA 1
ATOM 5165 C C . GLY B 1 268 ? 8.766 -14.891 1.365 1 74.62 268 GLY B C 1
ATOM 5166 O O . GLY B 1 268 ? 8.773 -16.125 1.283 1 74.62 268 GLY B O 1
ATOM 5167 N N . LYS B 1 269 ? 9.812 -14.188 1.221 1 77.75 269 LYS B N 1
ATOM 5168 C CA . LYS B 1 269 ? 11.109 -14.797 0.953 1 77.75 269 LYS B CA 1
ATOM 5169 C C . LYS B 1 269 ? 11.578 -15.648 2.133 1 77.75 269 LYS B C 1
ATOM 5171 O O . LYS B 1 269 ? 12.164 -16.719 1.943 1 77.75 269 LYS B O 1
ATOM 5176 N N . MET B 1 270 ? 11.32 -15.172 3.301 1 81.12 270 MET B N 1
ATOM 5177 C CA . MET B 1 270 ? 11.695 -15.922 4.496 1 81.12 270 MET B CA 1
ATOM 5178 C C . MET B 1 270 ? 10.922 -17.219 4.59 1 81.12 270 MET B C 1
ATOM 5180 O O . MET B 1 270 ? 11.484 -18.266 4.906 1 81.12 270 MET B O 1
ATOM 5184 N N . MET B 1 271 ? 9.719 -17.109 4.23 1 73.31 271 MET B N 1
ATOM 5185 C CA . MET B 1 271 ? 8.898 -18.312 4.277 1 73.31 271 MET B CA 1
ATOM 5186 C C . MET B 1 271 ? 9.32 -19.312 3.205 1 73.31 271 MET B C 1
ATOM 5188 O O . MET B 1 271 ? 9.398 -20.516 3.461 1 73.31 271 MET B O 1
ATOM 5192 N N . ASN B 1 272 ? 9.586 -18.766 2.059 1 72.75 272 ASN B N 1
ATOM 5193 C CA . ASN B 1 272 ? 10.047 -19.625 0.97 1 72.75 272 ASN B CA 1
ATOM 5194 C C . ASN B 1 272 ? 11.391 -20.25 1.287 1 72.75 272 ASN B C 1
ATOM 5196 O O . ASN B 1 272 ? 11.594 -21.453 1.058 1 72.75 272 ASN B O 1
ATOM 5200 N N . GLY B 1 273 ? 12.297 -19.422 1.747 1 72.56 273 GLY B N 1
ATOM 5201 C CA . GLY B 1 273 ? 13.602 -19.953 2.135 1 72.56 273 GLY B CA 1
ATOM 5202 C C . GLY B 1 273 ? 13.516 -20.984 3.234 1 72.56 273 GLY B C 1
ATOM 5203 O O . GLY B 1 273 ? 14.227 -22 3.195 1 72.56 273 GLY B O 1
ATOM 5204 N N . SER B 1 274 ? 12.633 -20.797 4.137 1 71.94 274 SER B N 1
ATOM 5205 C CA . SER B 1 274 ? 12.438 -21.75 5.227 1 71.94 274 SER B CA 1
ATOM 5206 C C . SER B 1 274 ? 11.875 -23.062 4.719 1 71.94 274 SER B C 1
ATOM 5208 O O . SER B 1 274 ? 12.25 -24.141 5.199 1 71.94 274 SER B O 1
ATOM 5210 N N . TYR B 1 275 ? 11.023 -22.906 3.785 1 70.81 275 TYR B N 1
ATOM 5211 C CA . TYR B 1 275 ? 10.469 -24.109 3.166 1 70.81 275 TYR B CA 1
ATOM 5212 C C . TYR B 1 275 ? 11.562 -24.938 2.508 1 70.81 275 TYR B C 1
ATOM 5214 O O . TYR B 1 275 ? 11.648 -26.141 2.729 1 70.81 275 TYR B O 1
ATOM 5222 N N . TYR B 1 276 ? 12.375 -24.328 1.773 1 70 276 TYR B N 1
ATOM 5223 C CA . TYR B 1 276 ? 13.453 -25.047 1.086 1 70 276 TYR B CA 1
ATOM 5224 C C . TYR B 1 276 ? 14.461 -25.609 2.082 1 70 276 TYR B C 1
ATOM 5226 O O . TYR B 1 276 ? 14.992 -26.703 1.882 1 70 276 TYR B O 1
ATOM 5234 N N . LEU B 1 277 ? 14.617 -24.906 3.092 1 73.88 277 LEU B N 1
ATOM 5235 C CA . LEU B 1 277 ? 15.531 -25.406 4.113 1 73.88 277 LEU B CA 1
ATOM 5236 C C . LEU B 1 277 ? 15 -26.688 4.746 1 73.88 277 LEU B C 1
ATOM 5238 O O . LEU B 1 277 ? 15.75 -27.641 4.961 1 73.88 277 LEU B O 1
ATOM 5242 N N . ALA B 1 278 ? 13.75 -26.719 4.926 1 72.5 278 ALA B N 1
ATOM 5243 C CA . ALA B 1 278 ? 13.133 -27.875 5.578 1 72.5 278 ALA B CA 1
ATOM 5244 C C . ALA B 1 278 ? 13.117 -29.094 4.652 1 72.5 278 ALA B C 1
ATOM 5246 O O . ALA B 1 278 ? 13.289 -30.219 5.102 1 72.5 278 ALA B O 1
ATOM 5247 N N . PHE B 1 279 ? 13.07 -28.844 3.389 1 70.69 279 PHE B N 1
ATOM 5248 C CA . PHE B 1 279 ? 12.906 -29.953 2.455 1 70.69 279 PHE B CA 1
ATOM 5249 C C . PHE B 1 279 ? 14.25 -30.391 1.881 1 70.69 279 PHE B C 1
ATOM 5251 O O . PHE B 1 279 ? 14.375 -31.484 1.33 1 70.69 279 PHE B O 1
ATOM 5258 N N . THR B 1 280 ? 15.172 -29.547 2.068 1 73 280 THR B N 1
ATOM 5259 C CA . THR B 1 280 ? 16.438 -29.891 1.438 1 73 280 THR B CA 1
ATOM 5260 C C . THR B 1 280 ? 17.5 -30.203 2.492 1 73 280 THR B C 1
ATOM 5262 O O . THR B 1 280 ? 18.703 -30.125 2.223 1 73 280 THR B O 1
ATOM 5265 N N . VAL B 1 281 ? 17.094 -30.547 3.613 1 73.5 281 VAL B N 1
ATOM 5266 C CA . VAL B 1 281 ? 18.031 -30.844 4.695 1 73.5 281 VAL B CA 1
ATOM 5267 C C . VAL B 1 281 ? 18.938 -31.984 4.281 1 73.5 281 VAL B C 1
ATOM 5269 O O . VAL B 1 281 ? 20.125 -32 4.645 1 73.5 281 VAL B O 1
ATOM 5272 N N . ASP B 1 282 ? 18.438 -32.906 3.4 1 73.62 282 ASP B N 1
ATOM 5273 C CA . ASP B 1 282 ? 19.219 -34.062 2.982 1 73.62 282 ASP B CA 1
ATOM 5274 C C . ASP B 1 282 ? 20.016 -33.781 1.725 1 73.62 282 ASP B C 1
ATOM 5276 O O . ASP B 1 282 ? 20.766 -34.625 1.247 1 73.62 282 ASP B O 1
ATOM 5280 N N . GLN B 1 283 ? 19.859 -32.656 1.228 1 76.88 283 GLN B N 1
ATOM 5281 C CA . GLN B 1 283 ? 20.641 -32.219 0.074 1 76.88 283 GLN B CA 1
ATOM 5282 C C . GLN B 1 283 ? 21.547 -31.031 0.44 1 76.88 283 GLN B C 1
ATOM 5284 O O . GLN B 1 283 ? 21.156 -29.875 0.317 1 76.88 283 GLN B O 1
ATOM 5289 N N . PRO B 1 284 ? 22.75 -31.375 0.841 1 76.62 284 PRO B N 1
ATOM 5290 C CA . PRO B 1 284 ? 23.625 -30.375 1.439 1 76.62 284 PRO B CA 1
ATOM 5291 C C . PRO B 1 284 ? 23.859 -29.172 0.517 1 76.62 284 PRO B C 1
ATOM 5293 O O . PRO B 1 284 ? 23.922 -28.031 0.981 1 76.62 284 PRO B O 1
ATOM 5296 N N . LYS B 1 285 ? 24.016 -29.422 -0.755 1 73 285 LYS B N 1
ATOM 5297 C CA . LYS B 1 285 ? 24.297 -28.312 -1.664 1 73 285 LYS B CA 1
ATOM 5298 C C . LYS B 1 285 ? 23.125 -27.328 -1.689 1 73 285 LYS B C 1
ATOM 5300 O O . LYS B 1 285 ? 23.328 -26.109 -1.588 1 73 285 LYS B O 1
ATOM 5305 N N . VAL B 1 286 ? 21.969 -27.891 -1.758 1 68.75 286 VAL B N 1
ATOM 5306 C CA . VAL B 1 286 ? 20.781 -27.047 -1.826 1 68.75 286 VAL B CA 1
ATOM 5307 C C . VAL B 1 286 ? 20.516 -26.422 -0.458 1 68.75 286 VAL B C 1
ATOM 5309 O O . VAL B 1 286 ? 20.109 -25.266 -0.365 1 68.75 286 VAL B O 1
ATOM 5312 N N . PHE B 1 287 ? 20.938 -27.125 0.521 1 76.25 287 PHE B N 1
ATOM 5313 C CA . PHE B 1 287 ? 20.719 -26.672 1.889 1 76.25 287 PHE B CA 1
ATOM 5314 C C . PHE B 1 287 ? 21.609 -25.469 2.203 1 76.25 287 PHE B C 1
ATOM 5316 O O . PHE B 1 287 ? 21.125 -24.438 2.68 1 76.25 287 PHE B O 1
ATOM 5323 N N . TYR B 1 288 ? 22.875 -25.594 1.854 1 74.38 288 TYR B N 1
ATOM 5324 C CA . TYR B 1 288 ? 23.797 -24.5 2.121 1 74.38 288 TYR B CA 1
ATOM 5325 C C . TYR B 1 288 ? 23.453 -23.281 1.267 1 74.38 288 TYR B C 1
ATOM 5327 O O . TYR B 1 288 ? 23.562 -22.141 1.728 1 74.38 288 TYR B O 1
ATOM 5335 N N . GLY B 1 289 ? 23.016 -23.516 0.051 1 71.56 289 GLY B N 1
ATOM 5336 C CA . GLY B 1 289 ? 22.578 -22.422 -0.797 1 71.56 289 GLY B CA 1
ATOM 5337 C C . GLY B 1 289 ? 21.375 -21.688 -0.241 1 71.56 289 GLY B C 1
ATOM 5338 O O . GLY B 1 289 ? 21.328 -20.453 -0.291 1 71.56 289 GLY B O 1
ATOM 5339 N N . SER B 1 290 ? 20.578 -22.406 0.379 1 72.25 290 SER B N 1
ATOM 5340 C CA . SER B 1 290 ? 19.375 -21.797 0.961 1 72.25 290 SER B CA 1
ATOM 5341 C C . SER B 1 290 ? 19.719 -20.984 2.201 1 72.25 290 SER B C 1
ATOM 5343 O O . SER B 1 290 ? 19.125 -19.922 2.438 1 72.25 290 SER B O 1
ATOM 5345 N N . ILE B 1 291 ? 20.688 -21.406 2.93 1 76.38 291 ILE B N 1
ATOM 5346 C CA . ILE B 1 291 ? 21.109 -20.672 4.117 1 76.38 291 ILE B CA 1
ATOM 5347 C C . ILE B 1 291 ? 21.719 -19.328 3.707 1 76.38 291 ILE B C 1
ATOM 5349 O O . ILE B 1 291 ? 21.391 -18.297 4.293 1 76.38 291 ILE B O 1
ATOM 5353 N N . ILE B 1 292 ? 22.484 -19.391 2.732 1 73.81 292 ILE B N 1
ATOM 5354 C CA . ILE B 1 292 ? 23.141 -18.172 2.26 1 73.81 292 ILE B CA 1
ATOM 5355 C C . ILE B 1 292 ? 22.078 -17.188 1.745 1 73.81 292 ILE B C 1
ATOM 5357 O O . ILE B 1 292 ? 22.156 -15.992 2.025 1 73.81 292 ILE B O 1
ATOM 5361 N N . TYR B 1 293 ? 21.125 -17.672 1.106 1 74.19 293 TYR B N 1
ATOM 5362 C CA . TYR B 1 293 ? 20.047 -16.844 0.589 1 74.19 293 TYR B CA 1
ATOM 5363 C C . TYR B 1 293 ? 19.281 -16.172 1.726 1 74.19 293 TYR B C 1
ATOM 5365 O O . TYR B 1 293 ? 19.016 -14.977 1.686 1 74.19 293 TYR B O 1
ATOM 5373 N N . LEU B 1 294 ? 19.047 -16.938 2.723 1 78.5 294 LEU B N 1
ATOM 5374 C CA . LEU B 1 294 ? 18.266 -16.422 3.84 1 78.5 294 LEU B CA 1
ATOM 5375 C C . LEU B 1 294 ? 19.047 -15.391 4.629 1 78.5 294 LEU B C 1
ATOM 5377 O O . LEU B 1 294 ? 18.5 -14.359 5.031 1 78.5 294 LEU B O 1
ATOM 5381 N N . VAL B 1 295 ? 20.312 -15.617 4.809 1 79.81 295 VAL B N 1
ATOM 5382 C CA . VAL B 1 295 ? 21.141 -14.688 5.559 1 79.81 295 VAL B CA 1
ATOM 5383 C C . VAL B 1 295 ? 21.266 -13.367 4.801 1 79.81 295 VAL B C 1
ATOM 5385 O O . VAL B 1 295 ? 21.219 -12.297 5.402 1 79.81 295 VAL B O 1
ATOM 5388 N N . THR B 1 296 ? 21.328 -13.461 3.541 1 77.44 296 THR B N 1
ATOM 5389 C CA . THR B 1 296 ? 21.422 -12.25 2.729 1 77.44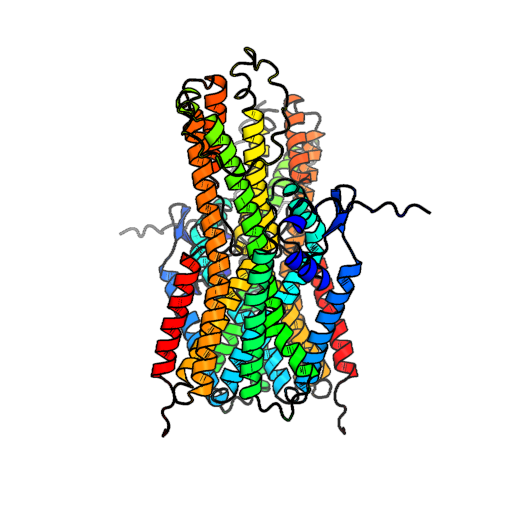 296 THR B CA 1
ATOM 5390 C C . THR B 1 296 ? 20.141 -11.438 2.799 1 77.44 296 THR B C 1
ATOM 5392 O O . THR B 1 296 ? 20.172 -10.211 2.918 1 77.44 296 THR B O 1
ATOM 5395 N N . GLU B 1 297 ? 19.078 -12.141 2.756 1 80.5 297 GLU B N 1
ATOM 5396 C CA . GLU B 1 297 ? 17.781 -11.453 2.826 1 80.5 297 GLU B CA 1
ATOM 5397 C C . GLU B 1 297 ? 17.578 -10.805 4.191 1 80.5 297 GLU B C 1
ATOM 5399 O O . GLU B 1 297 ? 17.094 -9.68 4.281 1 80.5 297 GLU B O 1
ATOM 5404 N N . VAL B 1 298 ? 18.031 -11.461 5.176 1 84.06 298 VAL B N 1
ATOM 5405 C CA . VAL B 1 298 ? 17.875 -10.938 6.527 1 84.06 298 VAL B CA 1
ATOM 5406 C C . VAL B 1 298 ? 18.797 -9.734 6.719 1 84.06 298 VAL B C 1
ATOM 5408 O O . VAL B 1 298 ? 18.391 -8.734 7.32 1 84.06 298 VAL B O 1
ATOM 5411 N N . SER B 1 299 ? 19.953 -9.844 6.199 1 82.44 299 SER B N 1
ATOM 5412 C CA . SER B 1 299 ? 20.906 -8.75 6.34 1 82.44 299 SER B CA 1
ATOM 5413 C C . SER B 1 299 ? 20.391 -7.492 5.633 1 82.44 299 SER B C 1
ATOM 5415 O O . SER B 1 299 ? 20.531 -6.383 6.16 1 82.44 299 SER B O 1
ATOM 5417 N N . ARG B 1 300 ? 19.797 -7.664 4.512 1 82.62 300 ARG B N 1
ATOM 5418 C CA . ARG B 1 300 ? 19.281 -6.527 3.754 1 82.62 300 ARG B CA 1
ATOM 5419 C C . ARG B 1 300 ? 18.125 -5.859 4.488 1 82.62 300 ARG B C 1
ATOM 5421 O O . ARG B 1 300 ? 18.062 -4.633 4.594 1 82.62 300 ARG B O 1
ATOM 5428 N N . PHE B 1 301 ? 17.266 -6.688 4.891 1 88.88 301 PHE B N 1
ATOM 5429 C CA . PHE B 1 301 ? 16.125 -6.133 5.594 1 88.88 301 PHE B CA 1
ATOM 5430 C C . PHE B 1 301 ? 16.547 -5.523 6.922 1 88.88 301 PHE B C 1
ATOM 5432 O O . PHE B 1 301 ? 15.977 -4.52 7.363 1 88.88 301 PHE B O 1
ATOM 5439 N N . TYR B 1 302 ? 17.562 -6.102 7.531 1 89 302 TYR B N 1
ATOM 5440 C CA . TYR B 1 302 ? 18.109 -5.547 8.766 1 89 302 TYR B CA 1
ATOM 5441 C C . TYR B 1 302 ? 18.672 -4.148 8.531 1 89 302 TYR B C 1
ATOM 5443 O O . TYR B 1 302 ? 18.5 -3.258 9.367 1 89 302 TYR B O 1
ATOM 5451 N N . LEU B 1 303 ? 19.344 -3.973 7.441 1 84.12 303 LEU B N 1
ATOM 5452 C CA . LEU B 1 303 ? 19.875 -2.66 7.117 1 84.12 303 LEU B CA 1
ATOM 5453 C C . LEU B 1 303 ? 18.766 -1.617 7.023 1 84.12 303 LEU B C 1
ATOM 5455 O O . LEU B 1 303 ? 18.922 -0.495 7.512 1 84.12 303 LEU B O 1
ATOM 5459 N N . LEU B 1 304 ? 17.703 -2.008 6.426 1 89.12 304 LEU B N 1
ATOM 5460 C CA . LEU B 1 304 ? 16.562 -1.108 6.32 1 89.12 304 LEU B CA 1
ATOM 5461 C C . LEU B 1 304 ? 16 -0.782 7.699 1 89.12 304 LEU B C 1
ATOM 5463 O O . LEU B 1 304 ? 15.75 0.385 8.008 1 89.12 304 LEU B O 1
ATOM 5467 N N . CYS B 1 305 ? 15.875 -1.761 8.508 1 91.56 305 CYS B N 1
ATOM 5468 C CA . CYS B 1 305 ? 15.344 -1.576 9.852 1 91.56 305 CYS B CA 1
ATOM 5469 C C . CYS B 1 305 ? 16.281 -0.731 10.703 1 91.56 305 CYS B C 1
ATOM 5471 O O . CYS B 1 305 ? 15.844 0.126 11.469 1 91.56 305 CYS B O 1
ATOM 5473 N N . ARG B 1 306 ? 17.5 -0.974 10.547 1 89.75 306 ARG B N 1
ATOM 5474 C CA . ARG B 1 306 ? 18.484 -0.233 11.328 1 89.75 306 ARG B CA 1
ATOM 5475 C C . ARG B 1 306 ? 18.438 1.256 11 1 89.75 306 ARG B C 1
ATOM 5477 O O . ARG B 1 306 ? 18.578 2.098 11.891 1 89.75 306 ARG B O 1
ATOM 5484 N N . GLN B 1 307 ? 18.188 1.53 9.766 1 90.69 307 GLN B N 1
ATOM 5485 C CA . GLN B 1 307 ? 18.078 2.934 9.383 1 90.69 307 GLN B CA 1
ATOM 5486 C C . GLN B 1 307 ? 16.828 3.568 9.977 1 90.69 307 GLN B C 1
ATOM 5488 O O . GLN B 1 307 ? 16.844 4.727 10.398 1 90.69 307 GLN B O 1
ATOM 5493 N N . ALA B 1 308 ? 15.828 2.824 9.969 1 93 308 ALA B N 1
ATOM 5494 C CA . ALA B 1 308 ? 14.594 3.326 10.57 1 93 308 ALA B CA 1
ATOM 5495 C C . ALA B 1 308 ? 14.781 3.578 12.062 1 93 308 ALA B C 1
ATOM 5497 O O . ALA B 1 308 ? 14.328 4.602 12.586 1 93 308 ALA B O 1
ATOM 5498 N N . ASP B 1 309 ? 15.461 2.699 12.711 1 91.31 309 ASP B N 1
ATOM 5499 C CA . ASP B 1 309 ? 15.734 2.861 14.141 1 91.31 309 ASP B CA 1
ATOM 5500 C C . ASP B 1 309 ? 16.672 4.047 14.391 1 91.31 309 ASP B C 1
ATOM 5502 O O . ASP B 1 309 ? 16.5 4.773 15.367 1 91.31 309 ASP B O 1
ATOM 5506 N N . SER B 1 310 ? 17.562 4.168 13.531 1 92.19 310 SER B N 1
ATOM 5507 C CA . SER B 1 310 ? 18.469 5.301 13.641 1 92.19 310 SER B CA 1
ATOM 5508 C C . SER B 1 310 ? 17.719 6.625 13.531 1 92.19 310 SER B C 1
ATOM 5510 O O . SER B 1 310 ? 18.141 7.629 14.117 1 92.19 310 SER B O 1
ATOM 5512 N N . LEU B 1 311 ? 16.719 6.598 12.719 1 94.19 311 LEU B N 1
ATOM 5513 C CA . LEU B 1 311 ? 15.898 7.801 12.602 1 94.19 311 LEU B CA 1
ATOM 5514 C C . LEU B 1 311 ? 15.203 8.117 13.93 1 94.19 311 LEU B C 1
ATOM 5516 O O . LEU B 1 311 ? 15.164 9.273 14.352 1 94.19 311 LEU B O 1
ATOM 5520 N N . LYS B 1 312 ? 14.695 7.152 14.562 1 91.69 312 LYS B N 1
ATOM 5521 C CA . LYS B 1 312 ? 14.07 7.332 15.867 1 91.69 312 LYS B CA 1
ATOM 5522 C C . LYS B 1 312 ? 15.07 7.855 16.891 1 91.69 312 LYS B C 1
ATOM 5524 O O . LYS B 1 312 ? 14.75 8.734 17.688 1 91.69 312 LYS B O 1
ATOM 5529 N N . GLU B 1 313 ? 16.219 7.32 16.844 1 90.38 313 GLU B N 1
ATOM 5530 C CA . GLU B 1 313 ? 17.281 7.766 17.734 1 90.38 313 GLU B CA 1
ATOM 5531 C C . GLU B 1 313 ? 17.656 9.219 17.469 1 90.38 313 GLU B C 1
ATOM 5533 O O . GLU B 1 313 ? 17.828 10 18.406 1 90.38 313 GLU B O 1
ATOM 5538 N N . ALA B 1 314 ? 17.75 9.516 16.234 1 92.75 314 ALA B N 1
ATOM 5539 C CA . ALA B 1 314 ? 18.109 10.883 15.852 1 92.75 314 ALA B CA 1
ATOM 5540 C C . ALA B 1 314 ? 17.031 11.867 16.281 1 92.75 314 ALA B C 1
ATOM 5542 O O . ALA B 1 314 ? 17.328 12.992 16.688 1 92.75 314 ALA B O 1
ATOM 5543 N N . HIS B 1 315 ? 15.82 11.375 16.109 1 92.62 315 HIS B N 1
ATOM 5544 C CA . HIS B 1 315 ? 14.703 12.203 16.562 1 92.62 315 HIS B CA 1
ATOM 5545 C C . HIS B 1 315 ? 14.773 12.453 18.062 1 92.62 315 HIS B C 1
ATOM 5547 O O . HIS B 1 315 ? 14.562 13.578 18.531 1 92.62 315 HIS B O 1
ATOM 5553 N N . SER B 1 316 ? 15.078 11.445 18.812 1 88.75 316 SER B N 1
ATOM 5554 C CA . SER B 1 316 ? 15.211 11.578 20.25 1 88.75 316 SER B CA 1
ATOM 5555 C C . SER B 1 316 ? 16.375 12.492 20.625 1 88.75 316 SER B C 1
ATOM 5557 O O . SER B 1 316 ? 16.297 13.258 21.578 1 88.75 316 SER B O 1
ATOM 5559 N N . MET B 1 317 ? 17.422 12.406 19.891 1 89.31 317 MET B N 1
ATOM 5560 C CA . MET B 1 317 ? 18.578 13.281 20.109 1 89.31 317 MET B CA 1
ATOM 5561 C C . MET B 1 317 ? 18.188 14.742 19.875 1 89.31 317 MET B C 1
ATOM 5563 O O . MET B 1 317 ? 18.672 15.633 20.594 1 89.31 317 MET B O 1
ATOM 5567 N N . LEU B 1 318 ? 17.375 14.891 18.859 1 91.88 318 LEU B N 1
ATOM 5568 C CA . LEU B 1 318 ? 16.906 16.234 18.578 1 91.88 318 LEU B CA 1
ATOM 5569 C C . LEU B 1 318 ? 16.031 16.766 19.719 1 91.88 318 LEU B C 1
ATOM 5571 O O . LEU B 1 318 ? 16.141 17.938 20.094 1 91.88 318 LEU B O 1
ATOM 5575 N N . GLU B 1 319 ? 15.172 15.93 20.219 1 88.56 319 GLU B N 1
ATOM 5576 C CA . GLU B 1 319 ? 14.375 16.297 21.391 1 88.56 319 GLU B CA 1
ATOM 5577 C C . GLU B 1 319 ? 15.258 16.688 22.562 1 88.56 319 GLU B C 1
ATOM 5579 O O . GLU B 1 319 ? 15.023 17.719 23.219 1 88.56 319 GLU B O 1
ATOM 5584 N N . ASP B 1 320 ? 16.266 15.898 22.797 1 87 320 ASP B N 1
ATOM 5585 C CA . ASP B 1 320 ? 17.188 16.156 23.891 1 87 320 ASP B CA 1
ATOM 5586 C C . ASP B 1 320 ? 17.922 17.484 23.688 1 87 320 ASP B C 1
ATOM 5588 O O . ASP B 1 320 ? 18.141 18.234 24.641 1 87 320 ASP B O 1
ATOM 5592 N N . ALA B 1 321 ? 18.281 17.734 22.484 1 88.38 321 ALA B N 1
ATOM 5593 C CA . ALA B 1 321 ? 19 18.969 22.172 1 88.38 321 ALA B CA 1
ATOM 5594 C C . ALA B 1 321 ? 18.109 20.188 22.406 1 88.38 321 ALA B C 1
ATOM 5596 O O . ALA B 1 321 ? 18.578 21.203 22.922 1 88.38 321 ALA B O 1
ATOM 5597 N N . LEU B 1 322 ? 16.844 20.062 22.016 1 86.44 322 LEU B N 1
ATOM 5598 C CA . LEU B 1 322 ? 15.906 21.156 22.234 1 86.44 322 LEU B CA 1
ATOM 5599 C C . LEU B 1 322 ? 15.648 21.375 23.719 1 86.44 322 LEU B C 1
ATOM 5601 O O . LEU B 1 322 ? 15.547 22.516 24.172 1 86.44 322 LEU B O 1
ATOM 5605 N N . LEU B 1 323 ? 15.555 20.281 24.422 1 86.06 323 LEU B N 1
ATOM 5606 C CA . LEU B 1 323 ? 15.367 20.359 25.859 1 86.06 323 LEU B CA 1
ATOM 5607 C C . LEU B 1 323 ? 16.578 21.016 26.531 1 86.06 323 LEU B C 1
ATOM 5609 O O . LEU B 1 323 ? 16.422 21.828 27.438 1 86.06 323 LEU B O 1
ATOM 5613 N N . ALA B 1 324 ? 17.781 20.672 26.078 1 83.38 324 ALA B N 1
ATOM 5614 C CA . ALA B 1 324 ? 19 21.266 26.609 1 83.38 324 ALA B CA 1
ATOM 5615 C C . ALA B 1 324 ? 19.062 22.766 26.312 1 83.38 324 ALA B C 1
ATOM 5617 O O . ALA B 1 324 ? 19.5 23.547 27.156 1 83.38 324 ALA B O 1
ATOM 5618 N N . LEU B 1 325 ? 18.609 23.141 25.141 1 84.69 325 LEU B N 1
ATOM 5619 C CA . LEU B 1 325 ? 18.594 24.547 24.766 1 84.69 325 LEU B CA 1
ATOM 5620 C C . LEU B 1 325 ? 17.578 25.312 25.594 1 84.69 325 LEU B C 1
ATOM 5622 O O . LEU B 1 325 ? 17.812 26.469 25.969 1 84.69 325 LEU B O 1
ATOM 5626 N N . HIS B 1 326 ? 16.453 24.672 25.875 1 81.81 326 HIS B N 1
ATOM 5627 C CA . HIS B 1 326 ? 15.414 25.266 26.703 1 81.81 326 HIS B CA 1
ATOM 5628 C C . HIS B 1 326 ? 15.914 25.5 28.125 1 81.81 326 HIS B C 1
ATOM 5630 O O . HIS B 1 326 ? 15.57 26.5 28.75 1 81.81 326 HIS B O 1
ATOM 5636 N N . GLN B 1 327 ? 16.734 24.609 28.625 1 78.94 327 GLN B N 1
ATOM 5637 C CA . GLN B 1 327 ? 17.203 24.656 30 1 78.94 327 GLN B CA 1
ATOM 5638 C C . GLN B 1 327 ? 18.438 25.547 30.141 1 78.94 327 GLN B C 1
ATOM 5640 O O . GLN B 1 327 ? 18.859 25.859 31.25 1 78.94 327 GLN B O 1
ATOM 5645 N N . CYS B 1 328 ? 18.938 25.953 29 1 78.44 328 CYS B N 1
ATOM 5646 C CA . CYS B 1 328 ? 20.109 26.797 29.047 1 78.44 328 CYS B CA 1
ATOM 5647 C C . CYS B 1 328 ? 19.797 28.141 29.672 1 78.44 328 CYS B C 1
ATOM 5649 O O . CYS B 1 328 ? 18.766 28.75 29.359 1 78.44 328 CYS B O 1
ATOM 5651 N N . ARG B 1 329 ? 20.578 28.703 30.625 1 73.19 329 ARG B N 1
ATOM 5652 C CA . ARG B 1 329 ? 20.375 29.938 31.391 1 73.19 329 ARG B CA 1
ATOM 5653 C C . ARG B 1 329 ? 20.406 31.156 30.484 1 73.19 329 ARG B C 1
ATOM 5655 O O . ARG B 1 329 ? 19.734 32.156 30.766 1 73.19 329 ARG B O 1
ATOM 5662 N N . ASP B 1 330 ? 21.109 31.047 29.328 1 72.69 330 ASP B N 1
ATOM 5663 C CA . ASP B 1 330 ? 21.281 32.188 28.453 1 72.69 330 ASP B CA 1
ATOM 5664 C C . ASP B 1 330 ? 20.141 32.312 27.453 1 72.69 330 ASP B C 1
ATOM 5666 O O . ASP B 1 330 ? 20.094 33.25 26.641 1 72.69 330 ASP B O 1
ATOM 5670 N N . THR B 1 331 ? 19.156 31.438 27.531 1 76.81 331 THR B N 1
ATOM 5671 C CA . THR B 1 331 ? 18.031 31.484 26.609 1 76.81 331 THR B CA 1
ATOM 5672 C C . THR B 1 331 ? 16.953 32.438 27.109 1 76.81 331 THR B C 1
ATOM 5674 O O . THR B 1 331 ? 16.469 32.312 28.234 1 76.81 331 THR B O 1
ATOM 5677 N N . PRO B 1 332 ? 16.672 33.438 26.375 1 78.25 332 PRO B N 1
ATOM 5678 C CA . PRO B 1 332 ? 15.648 34.375 26.781 1 78.25 332 PRO B CA 1
ATOM 5679 C C . PRO B 1 332 ? 14.297 33.719 27.047 1 78.25 332 PRO B C 1
ATOM 5681 O O . PRO B 1 332 ? 13.945 32.75 26.406 1 78.25 332 PRO B O 1
ATOM 5684 N N . PRO B 1 333 ? 13.562 34.281 28 1 77.12 333 PRO B N 1
ATOM 5685 C CA . PRO B 1 333 ? 12.273 33.688 28.391 1 77.12 333 PRO B CA 1
ATOM 5686 C C . PRO B 1 333 ? 11.273 33.688 27.234 1 77.12 333 PRO B C 1
ATOM 5688 O O . PRO B 1 333 ? 10.438 32.781 27.156 1 77.12 333 PRO B O 1
ATOM 5691 N N . GLU B 1 334 ? 11.375 34.688 26.312 1 75.62 334 GLU B N 1
ATOM 5692 C CA . GLU B 1 334 ? 10.445 34.75 25.188 1 75.62 334 GLU B CA 1
ATOM 5693 C C . GLU B 1 334 ? 10.648 33.562 24.25 1 75.62 334 GLU B C 1
ATOM 5695 O O . GLU B 1 334 ? 9.688 33.062 23.656 1 75.62 334 GLU B O 1
ATOM 5700 N N . ASP B 1 335 ? 11.906 33.156 24.219 1 80.56 335 ASP B N 1
ATOM 5701 C CA . ASP B 1 335 ? 12.258 32.062 23.312 1 80.56 335 ASP B CA 1
ATOM 5702 C C . ASP B 1 335 ? 11.953 30.719 23.953 1 80.56 335 ASP B C 1
ATOM 5704 O O . ASP B 1 335 ? 11.766 29.719 23.25 1 80.56 335 ASP B O 1
ATOM 5708 N N . ARG B 1 336 ? 11.766 30.688 25.266 1 79.94 336 ARG B N 1
ATOM 5709 C CA . ARG B 1 336 ? 11.562 29.422 25.984 1 79.94 336 ARG B CA 1
ATOM 5710 C C . ARG B 1 336 ? 10.195 28.828 25.656 1 79.94 336 ARG B C 1
ATOM 5712 O O . ARG B 1 336 ? 10.07 27.625 25.484 1 79.94 336 ARG B O 1
ATOM 5719 N N . ASP B 1 337 ? 9.289 29.703 25.484 1 76.69 337 ASP B N 1
ATOM 5720 C CA . ASP B 1 337 ? 7.949 29.219 25.188 1 76.69 337 ASP B CA 1
ATOM 5721 C C . ASP B 1 337 ? 7.879 28.625 23.766 1 76.69 337 ASP B C 1
ATOM 5723 O O . ASP B 1 337 ? 7.234 27.609 23.547 1 76.69 337 ASP B O 1
ATOM 5727 N N . SER B 1 338 ? 8.578 29.312 22.891 1 80 338 SER B N 1
ATOM 5728 C CA . SER B 1 338 ? 8.594 28.812 21.516 1 80 338 SER B CA 1
ATOM 5729 C C . SER B 1 338 ? 9.328 27.484 21.406 1 80 338 SER B C 1
ATOM 5731 O O . SER B 1 338 ? 8.906 26.594 20.688 1 80 338 SER B O 1
ATOM 5733 N N . LEU B 1 339 ? 10.359 27.391 22.172 1 83.69 339 LEU B N 1
ATOM 5734 C CA . LEU B 1 339 ? 11.133 26.156 22.172 1 83.69 339 LEU B CA 1
ATOM 5735 C C . LEU B 1 339 ? 10.344 25.016 22.812 1 83.69 339 LEU B C 1
ATOM 5737 O O . LEU B 1 339 ? 10.367 23.891 22.312 1 83.69 339 LEU B O 1
ATOM 5741 N N . LEU B 1 340 ? 9.594 25.312 23.859 1 81.25 340 LEU B N 1
ATOM 5742 C CA . LEU B 1 340 ? 8.766 24.297 24.516 1 81.25 340 LEU B CA 1
ATOM 5743 C C . LEU B 1 340 ? 7.637 23.844 23.594 1 81.25 340 LEU B C 1
ATOM 5745 O O . LEU B 1 340 ? 7.328 22.656 23.531 1 81.25 340 LEU B O 1
ATOM 5749 N N . SER B 1 341 ? 7.086 24.766 22.906 1 79.75 341 SER B N 1
ATOM 5750 C CA . SER B 1 341 ? 6.023 24.422 21.984 1 79.75 341 SER B CA 1
ATOM 5751 C C . SER B 1 341 ? 6.531 23.5 20.875 1 79.75 341 SER B C 1
ATOM 5753 O O . SER B 1 341 ? 5.859 22.531 20.5 1 79.75 341 SER B O 1
ATOM 5755 N N . GLN B 1 342 ? 7.734 23.844 20.438 1 82.94 342 GLN B N 1
ATOM 5756 C CA . GLN B 1 342 ? 8.328 23.016 19.391 1 82.94 342 GLN B CA 1
ATOM 5757 C C . GLN B 1 342 ? 8.672 21.625 19.922 1 82.94 342 GLN B C 1
ATOM 5759 O O . GLN B 1 342 ? 8.5 20.625 19.203 1 82.94 342 GLN B O 1
ATOM 5764 N N . LEU B 1 343 ? 9.117 21.594 21.125 1 83.75 343 LEU B N 1
ATOM 5765 C CA . LEU B 1 343 ? 9.438 20.312 21.734 1 83.75 343 LEU B CA 1
ATOM 5766 C C . LEU B 1 343 ? 8.18 19.453 21.875 1 83.75 343 LEU B C 1
ATOM 5768 O O . LEU B 1 343 ? 8.203 18.25 21.562 1 83.75 343 LEU B O 1
ATOM 5772 N N . VAL B 1 344 ? 7.105 20.047 22.25 1 76 344 VAL B N 1
ATOM 5773 C CA . VAL B 1 344 ? 5.848 19.312 22.422 1 76 344 VAL B CA 1
ATOM 5774 C C . VAL B 1 344 ? 5.328 18.859 21.062 1 76 344 VAL B C 1
ATOM 5776 O O . VAL B 1 344 ? 4.832 17.75 20.922 1 76 344 VAL B O 1
ATOM 5779 N N . HIS B 1 345 ? 5.5 19.641 20.094 1 78.94 345 HIS B N 1
ATOM 5780 C CA . HIS B 1 345 ? 5.074 19.312 18.75 1 78.94 345 HIS B CA 1
ATOM 5781 C C . HIS B 1 345 ? 5.863 18.141 18.188 1 78.94 345 HIS B C 1
ATOM 5783 O O . HIS B 1 345 ? 5.289 17.219 17.594 1 78.94 345 HIS B O 1
ATOM 5789 N N . LEU B 1 346 ? 7.148 18.188 18.453 1 82.25 346 LEU B N 1
ATOM 5790 C CA . LEU B 1 346 ? 8.008 17.109 17.984 1 82.25 346 LEU B CA 1
ATOM 5791 C C . LEU B 1 346 ? 7.715 15.805 18.719 1 82.25 346 LEU B C 1
ATOM 5793 O O . LEU B 1 346 ? 7.742 14.727 18.109 1 82.25 346 LEU B O 1
ATOM 5797 N N . LYS B 1 347 ? 7.398 15.977 20.016 1 79.81 347 LYS B N 1
ATOM 5798 C CA . LYS B 1 347 ? 7.102 14.789 20.812 1 79.81 347 LYS B CA 1
ATOM 5799 C C . LYS B 1 347 ? 5.766 14.172 20.406 1 79.81 347 LYS B C 1
ATOM 5801 O O . LYS B 1 347 ? 5.586 12.953 20.5 1 79.81 347 LYS B O 1
ATOM 5806 N N . SER B 1 348 ? 4.883 14.953 19.922 1 73.69 348 SER B N 1
ATOM 5807 C CA . SER B 1 348 ? 3.557 14.484 19.516 1 73.69 348 SER B CA 1
ATOM 5808 C C . SER B 1 348 ? 3.588 13.828 18.141 1 73.69 348 SER B C 1
ATOM 5810 O O . SER B 1 348 ? 2.691 13.062 17.797 1 73.69 348 SER B O 1
ATOM 5812 N N . ARG B 1 349 ? 4.641 14.117 17.438 1 78.25 349 ARG B N 1
ATOM 5813 C CA . ARG B 1 349 ? 4.762 13.555 16.094 1 78.25 349 ARG B CA 1
ATOM 5814 C C . ARG B 1 349 ? 6.129 12.914 15.898 1 78.25 349 ARG B C 1
ATOM 5816 O O . ARG B 1 349 ? 6.953 13.422 15.133 1 78.25 349 ARG B O 1
ATOM 5823 N N . PRO B 1 350 ? 6.266 11.805 16.453 1 82.81 350 PRO B N 1
ATOM 5824 C CA . PRO B 1 350 ? 7.582 11.164 16.312 1 82.81 350 PRO B CA 1
ATOM 5825 C C . PRO B 1 350 ? 7.91 10.773 14.883 1 82.81 350 PRO B C 1
ATOM 5827 O O . PRO B 1 350 ? 7.023 10.359 14.133 1 82.81 350 PRO B O 1
ATOM 5830 N N . ALA B 1 351 ? 9.172 11 14.578 1 89.62 351 ALA B N 1
ATOM 5831 C CA . ALA B 1 351 ? 9.641 10.625 13.25 1 89.62 351 ALA B CA 1
ATOM 5832 C C . ALA B 1 351 ? 9.719 9.109 13.102 1 89.62 351 ALA B C 1
ATOM 5834 O O . ALA B 1 351 ? 10.305 8.43 13.945 1 89.62 351 ALA B O 1
ATOM 5835 N N . HIS B 1 352 ? 9.062 8.609 12.188 1 91 352 HIS B N 1
ATOM 5836 C CA . HIS B 1 352 ? 9.086 7.18 11.914 1 91 352 HIS B CA 1
ATOM 5837 C C . HIS B 1 352 ? 8.914 6.898 10.43 1 91 352 HIS B C 1
ATOM 5839 O O . HIS B 1 352 ? 8.438 7.758 9.68 1 91 352 HIS B O 1
ATOM 5845 N N . ILE B 1 353 ? 9.414 5.781 10.047 1 92.62 353 ILE B N 1
ATOM 5846 C CA . ILE B 1 353 ? 9.18 5.305 8.688 1 92.62 353 ILE B CA 1
ATOM 5847 C C . ILE B 1 353 ? 7.949 4.402 8.656 1 92.62 353 ILE B C 1
ATOM 5849 O O . ILE B 1 353 ? 7.918 3.363 9.32 1 92.62 353 ILE B O 1
ATOM 5853 N N . ALA B 1 354 ? 7.02 4.75 7.898 1 88.69 354 ALA B N 1
ATOM 5854 C CA . ALA B 1 354 ? 5.734 4.055 7.879 1 88.69 354 ALA B CA 1
ATOM 5855 C C . ALA B 1 354 ? 5.785 2.838 6.961 1 88.69 354 ALA B C 1
ATOM 5857 O O . ALA B 1 354 ? 6.418 2.875 5.902 1 88.69 354 ALA B O 1
ATOM 5858 N N . ILE B 1 355 ? 5.199 1.76 7.41 1 87.19 355 ILE B N 1
ATOM 5859 C CA . ILE B 1 355 ? 4.914 0.604 6.566 1 87.19 355 ILE B CA 1
ATOM 5860 C C . ILE B 1 355 ? 3.482 0.693 6.039 1 87.19 355 ILE B C 1
ATOM 5862 O O . ILE B 1 355 ? 2.564 0.105 6.617 1 87.19 355 ILE B O 1
ATOM 5866 N N . GLY B 1 356 ? 3.395 1.392 4.883 1 77.62 356 GLY B N 1
ATOM 5867 C CA . GLY B 1 356 ? 2.035 1.668 4.449 1 77.62 356 GLY B CA 1
ATOM 5868 C C . GLY B 1 356 ? 1.19 2.33 5.52 1 77.62 356 GLY B C 1
ATOM 5869 O O . GLY B 1 356 ? 1.582 3.357 6.082 1 77.62 356 GLY B O 1
ATOM 5870 N N . SER B 1 357 ? 0.05 1.802 5.766 1 70.19 357 SER B N 1
ATOM 5871 C CA . SER B 1 357 ? -0.825 2.312 6.816 1 70.19 357 SER B CA 1
ATOM 5872 C C . SER B 1 357 ? -0.914 1.338 7.984 1 70.19 357 SER B C 1
ATOM 5874 O O . SER B 1 357 ? -1.722 1.525 8.898 1 70.19 357 SER B O 1
ATOM 5876 N N . VAL B 1 358 ? -0.073 0.365 8.008 1 70.31 358 VAL B N 1
ATOM 5877 C CA . VAL B 1 358 ? -0.283 -0.738 8.945 1 70.31 358 VAL B CA 1
ATOM 5878 C C . VAL B 1 358 ? 0.664 -0.598 10.133 1 70.31 358 VAL B C 1
ATOM 5880 O O . VAL B 1 358 ? 0.374 -1.089 11.227 1 70.31 358 VAL B O 1
ATOM 5883 N N . GLY B 1 359 ? 1.855 0.077 9.836 1 76.12 359 GLY B N 1
ATOM 5884 C CA . GLY B 1 359 ? 2.775 0.095 10.961 1 76.12 359 GLY B CA 1
ATOM 5885 C C . GLY B 1 359 ? 3.982 0.982 10.734 1 76.12 359 GLY B C 1
ATOM 5886 O O . GLY B 1 359 ? 3.969 1.844 9.852 1 76.12 359 GLY B O 1
ATOM 5887 N N . VAL B 1 360 ? 4.91 0.764 11.742 1 86.19 360 VAL B N 1
ATOM 5888 C CA . VAL B 1 360 ? 6.152 1.528 11.742 1 86.19 360 VAL B CA 1
ATOM 5889 C C . VAL B 1 360 ? 7.34 0.583 11.57 1 86.19 360 VAL B C 1
ATOM 5891 O O . VAL B 1 360 ? 7.402 -0.466 12.219 1 86.19 360 VAL B O 1
ATOM 5894 N N . LEU B 1 361 ? 8.203 0.979 10.656 1 92.06 361 LEU B N 1
ATOM 5895 C CA . LEU B 1 361 ? 9.367 0.148 10.375 1 92.06 361 LEU B CA 1
ATOM 5896 C C . LEU B 1 361 ? 10.367 0.207 11.531 1 92.06 361 LEU B C 1
ATOM 5898 O O . LEU B 1 361 ? 10.602 1.276 12.102 1 92.06 361 LEU B O 1
ATOM 5902 N N . GLY B 1 362 ? 10.875 -0.879 11.961 1 89.19 362 GLY B N 1
ATOM 5903 C CA . GLY B 1 362 ? 11.867 -1.01 13.023 1 89.19 362 GLY B CA 1
ATOM 5904 C C . GLY B 1 362 ? 12.375 -2.43 13.188 1 89.19 362 GLY B C 1
ATOM 5905 O O . GLY B 1 362 ? 11.93 -3.342 12.492 1 89.19 362 GLY B O 1
ATOM 5906 N N . SER B 1 363 ? 13.328 -2.537 14.016 1 87.06 363 SER B N 1
ATOM 5907 C CA . SER B 1 363 ? 13.906 -3.85 14.289 1 87.06 363 SER B CA 1
ATOM 5908 C C . SER B 1 363 ? 12.859 -4.812 14.836 1 87.06 363 SER B C 1
ATOM 5910 O O . SER B 1 363 ? 12.977 -6.031 14.672 1 87.06 363 SER B O 1
ATOM 5912 N N . ASP B 1 364 ? 11.805 -4.277 15.375 1 84.56 364 ASP B N 1
ATOM 5913 C CA . ASP B 1 364 ? 10.727 -5.117 15.898 1 84.56 364 ASP B CA 1
ATOM 5914 C C . ASP B 1 364 ? 10 -5.836 14.766 1 84.56 364 ASP B C 1
ATOM 5916 O O . ASP B 1 364 ? 9.547 -6.969 14.93 1 84.56 364 ASP B O 1
ATOM 5920 N N . VAL B 1 365 ? 9.922 -5.172 13.633 1 87.5 365 VAL B N 1
ATOM 5921 C CA . VAL B 1 365 ? 9.281 -5.785 12.477 1 87.5 365 VAL B CA 1
ATOM 5922 C C . VAL B 1 365 ? 10.133 -6.953 11.977 1 87.5 365 VAL B C 1
ATOM 5924 O O . VAL B 1 365 ? 9.594 -7.996 11.594 1 87.5 365 VAL B O 1
ATOM 5927 N N . LEU B 1 366 ? 11.438 -6.789 11.977 1 90.25 366 LEU B N 1
ATOM 5928 C CA . LEU B 1 366 ? 12.344 -7.863 11.578 1 90.25 366 LEU B CA 1
ATOM 5929 C C . LEU B 1 366 ? 12.188 -9.07 12.5 1 90.25 366 LEU B C 1
ATOM 5931 O O . LEU B 1 366 ? 12.055 -10.203 12.023 1 90.25 366 LEU B O 1
ATOM 5935 N N . VAL B 1 367 ? 12.172 -8.805 13.805 1 84.62 367 VAL B N 1
ATOM 5936 C CA . VAL B 1 367 ? 12.047 -9.875 14.781 1 84.62 367 VAL B CA 1
ATOM 5937 C C . VAL B 1 367 ? 10.703 -10.586 14.602 1 84.62 367 VAL B C 1
ATOM 5939 O O . VAL B 1 367 ? 10.633 -11.812 14.648 1 84.62 367 VAL B O 1
ATOM 5942 N N . THR B 1 368 ? 9.711 -9.867 14.352 1 81 368 THR B N 1
ATOM 5943 C CA . THR B 1 368 ? 8.391 -10.445 14.148 1 81 368 THR B CA 1
ATOM 5944 C C . THR B 1 368 ? 8.367 -11.32 12.898 1 81 368 THR B C 1
ATOM 5946 O O . THR B 1 368 ? 7.836 -12.43 12.93 1 81 368 THR B O 1
ATOM 5949 N N . CYS B 1 369 ? 8.922 -10.82 11.812 1 82.12 369 CYS B N 1
ATOM 5950 C CA . CYS B 1 369 ? 8.945 -11.57 10.562 1 82.12 369 CYS B CA 1
ATOM 5951 C C . CYS B 1 369 ? 9.75 -12.859 10.719 1 82.12 369 CYS B C 1
ATOM 5953 O O . CYS B 1 369 ? 9.344 -13.914 10.227 1 82.12 369 CYS B O 1
ATOM 5955 N N . VAL B 1 370 ? 10.891 -12.758 11.43 1 80.94 370 VAL B N 1
ATOM 5956 C CA . VAL B 1 370 ? 11.75 -13.922 11.641 1 80.94 370 VAL B CA 1
ATOM 5957 C C . VAL B 1 370 ? 11.031 -14.945 12.516 1 80.94 370 VAL B C 1
ATOM 5959 O O . VAL B 1 370 ? 11.094 -16.141 12.25 1 80.94 370 VAL B O 1
ATOM 5962 N N . ASN B 1 371 ? 10.297 -14.484 13.461 1 78.44 371 ASN B N 1
ATOM 5963 C CA . ASN B 1 371 ? 9.539 -15.391 14.312 1 78.44 371 ASN B CA 1
ATOM 5964 C C . ASN B 1 371 ? 8.445 -16.109 13.539 1 78.44 371 ASN B C 1
ATOM 5966 O O . ASN B 1 371 ? 8.234 -17.312 13.719 1 78.44 371 ASN B O 1
ATOM 5970 N N . VAL B 1 372 ? 7.812 -15.391 12.727 1 73.25 372 VAL B N 1
ATOM 5971 C CA . VAL B 1 372 ? 6.777 -16 11.898 1 73.25 372 VAL B CA 1
ATOM 5972 C C . VAL B 1 372 ? 7.395 -17.047 10.984 1 73.25 372 VAL B C 1
ATOM 5974 O O . VAL B 1 372 ? 6.855 -18.141 10.828 1 73.25 372 VAL B O 1
ATOM 5977 N N . ALA B 1 373 ? 8.539 -16.688 10.383 1 78 373 ALA B N 1
ATOM 5978 C CA . ALA B 1 373 ? 9.219 -17.609 9.469 1 78 373 ALA B CA 1
ATOM 5979 C C . ALA B 1 373 ? 9.703 -18.859 10.211 1 78 373 ALA B C 1
ATOM 5981 O O . ALA B 1 373 ? 9.625 -19.969 9.688 1 78 373 ALA B O 1
ATOM 5982 N N . LEU B 1 374 ? 10.188 -18.672 11.406 1 76 374 LEU B N 1
ATOM 5983 C CA . LEU B 1 374 ? 10.664 -19.797 12.203 1 76 374 LEU B CA 1
ATOM 5984 C C . LEU B 1 374 ? 9.516 -20.703 12.609 1 76 374 LEU B C 1
ATOM 5986 O O . LEU B 1 374 ? 9.641 -21.922 12.57 1 76 374 LEU B O 1
ATOM 5990 N N . THR B 1 375 ? 8.445 -20.109 13.008 1 69.94 375 THR B N 1
ATOM 5991 C CA . THR B 1 375 ? 7.266 -20.906 13.328 1 69.94 375 THR B CA 1
ATOM 5992 C C . THR B 1 375 ? 6.785 -21.688 12.117 1 69.94 375 THR B C 1
ATOM 5994 O O . THR B 1 375 ? 6.453 -22.875 12.227 1 69.94 375 THR B O 1
ATOM 5997 N N . TYR B 1 376 ? 6.773 -21.078 10.984 1 72.75 376 TYR B N 1
ATOM 5998 C CA . TYR B 1 376 ? 6.414 -21.734 9.734 1 72.75 376 TYR B CA 1
ATOM 5999 C C . TYR B 1 376 ? 7.371 -22.875 9.422 1 72.75 376 TYR B C 1
ATOM 6001 O O . TYR B 1 376 ? 6.941 -23.969 9.023 1 72.75 376 TYR B O 1
ATOM 6009 N N . THR B 1 377 ? 8.656 -22.641 9.641 1 72.94 377 THR B N 1
ATOM 6010 C CA . THR B 1 377 ? 9.672 -23.656 9.398 1 72.94 377 THR B CA 1
ATOM 6011 C C . THR B 1 377 ? 9.445 -24.875 10.305 1 72.94 377 THR B C 1
ATOM 6013 O O . THR B 1 377 ? 9.555 -26.016 9.852 1 72.94 377 THR B O 1
ATOM 6016 N N . ALA B 1 378 ? 9.117 -24.578 11.469 1 70.19 378 ALA B N 1
ATOM 6017 C CA . ALA B 1 378 ? 8.875 -25.672 12.414 1 70.19 378 ALA B CA 1
ATOM 6018 C C . ALA B 1 378 ? 7.664 -26.5 12 1 70.19 378 ALA B C 1
ATOM 6020 O O . ALA B 1 378 ? 7.695 -27.734 12.055 1 70.19 378 ALA B O 1
ATOM 6021 N N . ILE B 1 379 ? 6.699 -25.812 11.531 1 63.66 379 ILE B N 1
ATOM 6022 C CA . ILE B 1 379 ? 5.48 -26.5 11.109 1 63.66 379 ILE B CA 1
ATOM 6023 C C . ILE B 1 379 ? 5.766 -27.344 9.867 1 63.66 379 ILE B C 1
ATOM 6025 O O . ILE B 1 379 ? 5.387 -28.516 9.805 1 63.66 379 ILE B O 1
ATOM 6029 N N . VAL B 1 380 ? 6.484 -26.859 8.891 1 66.31 380 VAL B N 1
ATOM 6030 C CA . VAL B 1 380 ? 6.758 -27.547 7.633 1 66.31 380 VAL B CA 1
ATOM 6031 C C . VAL B 1 380 ? 7.707 -28.703 7.879 1 66.31 380 VAL B C 1
ATOM 6033 O O . VAL B 1 380 ? 7.562 -29.766 7.27 1 66.31 380 VAL B O 1
ATOM 6036 N N . PHE B 1 381 ? 8.648 -28.484 8.773 1 70.69 381 PHE B N 1
ATOM 6037 C CA . PHE B 1 381 ? 9.609 -29.547 9.078 1 70.69 381 PHE B CA 1
ATOM 6038 C C . PHE B 1 381 ? 8.906 -30.734 9.719 1 70.69 381 PHE B C 1
ATOM 6040 O O . PHE B 1 381 ? 9.258 -31.891 9.445 1 70.69 381 PHE B O 1
ATOM 6047 N N . GLN B 1 382 ? 7.973 -30.438 10.453 1 66.25 382 GLN B N 1
ATOM 6048 C CA . GLN B 1 382 ? 7.242 -31.5 11.141 1 66.25 382 GLN B CA 1
ATOM 6049 C C . GLN B 1 382 ? 6.387 -32.312 10.164 1 66.25 382 GLN B C 1
ATOM 6051 O O . GLN B 1 382 ? 6.184 -33.5 10.352 1 66.25 382 GLN B O 1
ATOM 6056 N N . TYR B 1 383 ? 5.961 -31.766 9.07 1 60.12 383 TYR B N 1
ATOM 6057 C CA . TYR B 1 383 ? 5.059 -32.438 8.141 1 60.12 383 TYR B CA 1
ATOM 6058 C C . TYR B 1 383 ? 5.789 -32.844 6.863 1 60.12 383 TYR B C 1
ATOM 6060 O O . TYR B 1 383 ? 5.156 -33.188 5.863 1 60.12 383 TYR B O 1
ATOM 6068 N N . ARG B 1 384 ? 7.039 -32.688 6.812 1 62.31 384 ARG B N 1
ATOM 6069 C CA . ARG B 1 384 ? 7.801 -33.094 5.637 1 62.31 384 ARG B CA 1
ATOM 6070 C C . ARG B 1 384 ? 7.691 -34.594 5.406 1 62.31 384 ARG B C 1
ATOM 6072 O O . ARG B 1 384 ? 7.699 -35.375 6.363 1 62.31 384 ARG B O 1
ATOM 6079 N N . PRO B 1 385 ? 7.195 -34.844 4.02 1 53.5 385 PRO B N 1
ATOM 6080 C CA . PRO B 1 385 ? 7.133 -36.281 3.756 1 53.5 385 PRO B CA 1
ATOM 6081 C C . PRO B 1 385 ? 8.469 -37 3.98 1 53.5 385 PRO B C 1
ATOM 6083 O O . PRO B 1 385 ? 9.516 -36.469 3.613 1 53.5 385 PRO B O 1
ATOM 6086 N N . THR B 1 386 ? 8.625 -37.688 5.008 1 48.5 386 THR B N 1
ATOM 6087 C CA . THR B 1 386 ? 9.812 -38.5 5.199 1 48.5 386 THR B CA 1
ATOM 6088 C C . THR B 1 386 ? 9.984 -39.469 4.039 1 48.5 386 THR B C 1
ATOM 6090 O O . THR B 1 386 ? 9.008 -39.875 3.395 1 48.5 386 THR B O 1
ATOM 6093 N N . GLU B 1 387 ? 11.18 -39.531 3.385 1 40.25 387 GLU B N 1
ATOM 6094 C CA . GLU B 1 387 ? 11.555 -40.625 2.5 1 40.25 387 GLU B CA 1
ATOM 6095 C C . GLU B 1 387 ? 10.977 -41.938 2.99 1 40.25 387 GLU B C 1
ATOM 6097 O O . GLU B 1 387 ? 11.141 -42.312 4.156 1 40.25 387 GLU B O 1
ATOM 6102 N N . GLY B 1 388 ? 9.82 -42.438 2.566 1 43.28 388 GLY B N 1
ATOM 6103 C CA . GLY B 1 388 ? 9.203 -43.75 2.645 1 43.28 388 GLY B CA 1
ATOM 6104 C C . GLY B 1 388 ? 7.688 -43.688 2.562 1 43.28 388 GLY B C 1
ATOM 6105 O O . GLY B 1 388 ? 7.027 -44.75 2.609 1 43.28 388 GLY B O 1
ATOM 6106 N N . GLU B 1 389 ? 7.016 -42.594 2.928 1 36.62 389 GLU B N 1
ATOM 6107 C CA . GLU B 1 389 ? 5.57 -42.719 2.762 1 36.62 389 GLU B CA 1
ATOM 6108 C C . GLU B 1 389 ? 5.105 -42.094 1.446 1 36.62 389 GLU B C 1
ATOM 6110 O O . GLU B 1 389 ? 5.59 -41.062 1.049 1 36.62 389 GLU B O 1
#

Sequence (778 aa):
MGGVESEKKPLVGVEGAWPVLLRLMGGLGFVLPRRRSSGHYEIAYVRLIPMVGITAAISWHFLRFEKKFTNVAYDVFMDIVLYTANVANIFYAFAVALYRRQDTCRFFGSLDGTLKPARTWVSCAAFLFFSLFVAFFLGLNYIMLDWADVSLFHWICLTLIISSLPSFLDLYLATLISAVVQMYRRLADGLSRRARPRTQLGHPSIGHPGSGFFSASIPHRPIGSHRCSSLSNVGAIVVQCEEVSELVHMFNQIFSVSVLLTSGAFLGKMMNGSYYLAFTVDQPKVFYGSIIYLVTEVSRFYLLCRQADSLKEAHSMLEDALLALHQCRDTPPEDRDSLLSQLVHLKSRPAHIAIGSVGVLGSDVLVTCVNVALTYTAIVFQYRPTEGEMGGVESEKKPLVGVEGAWPVLLRLMGGLGFVLPRRRSSGHYEIAYVRLIPMVGITAAISWHFLRFEKKFTNVAYDVFMDIVLYTANVANIFYAFAVALYRRQDTCRFFGSLDGTLKPARTWVSCAAFLFFSLFVAFFLGLNYIMLDWADVSLFHWICLTLIISSLPSFLDLYLATLISAVVQMYRRLADGLSRRARPRTQLGHPSIGHPGSGFFSASIPHRPIGSHRCSSLSNVGAIVVQCEEVSELVHMFNQIFSVSVLLTSGAFLGKMMNGSYYLAFTVDQPKVFYGSIIYLVTEVSRFYLLCRQADSLKEAHSMLEDALLALHQCRDTPPEDRDSLLSQLVHLKSRPAHIAIGSVGVLGSDVLVTCVNVALTYTAIVFQYRPTEGE

pLDDT: mean 71.68, std 18.78, range [21.53, 94.19]

Radius of gyration: 30.99 Å; Cα contacts (8 Å, |Δi|>4): 800; chains: 2; bounding box: 109×85×72 Å

Solvent-accessible surface area (backbone atoms only — not comparable to full-atom values): 41501 Å² total; per-residue (Å²): 137,82,78,73,73,72,72,72,69,72,60,63,10,63,52,25,27,34,42,68,61,48,50,49,36,24,62,50,22,51,38,34,59,39,75,43,96,87,70,49,62,40,78,40,72,75,24,47,50,40,37,50,48,52,51,47,49,53,50,46,44,58,58,53,51,17,64,90,35,26,82,74,36,40,62,48,45,51,48,44,51,46,49,49,43,36,48,50,45,52,51,48,44,41,46,37,28,64,64,38,37,66,58,48,29,52,53,45,56,70,38,45,76,62,46,65,61,45,58,65,63,58,54,44,49,53,48,46,58,50,47,48,49,35,47,51,52,50,53,45,46,57,69,67,42,76,51,88,82,52,54,69,67,54,47,53,48,49,44,40,47,69,36,39,50,54,48,51,51,50,52,51,52,32,49,53,43,42,51,53,28,47,48,37,40,48,52,19,51,56,40,39,61,68,41,52,71,76,72,74,76,57,76,74,73,84,73,78,80,70,87,74,73,85,71,75,75,70,75,78,67,78,80,61,84,85,66,75,65,74,73,62,43,54,66,54,52,52,51,50,53,48,48,54,52,47,47,45,50,50,46,36,50,64,41,8,53,57,42,32,47,49,52,50,42,47,44,47,46,42,42,45,36,29,50,49,37,53,72,22,65,89,36,59,70,59,25,52,47,35,50,54,52,46,53,52,52,49,51,53,53,44,52,43,16,51,33,32,43,46,31,40,50,23,45,50,45,31,50,50,19,51,50,46,37,54,67,31,86,88,48,53,74,79,53,38,57,56,47,50,51,49,46,52,52,47,66,75,51,68,64,63,42,34,28,44,66,64,45,67,52,24,60,65,51,54,53,50,44,50,48,51,25,49,54,50,29,53,52,51,48,72,64,50,78,53,97,85,113,136,83,79,76,72,72,72,72,68,72,61,62,9,60,53,25,29,36,42,68,62,48,50,49,36,23,61,51,22,51,38,33,60,38,77,42,95,86,70,50,64,39,77,40,71,74,24,48,51,41,35,51,50,51,52,46,47,52,51,46,42,58,60,52,52,16,64,90,41,24,85,72,37,41,59,47,42,52,49,45,50,47,46,49,45,36,49,49,46,52,52,48,45,41,47,36,28,65,65,39,37,65,59,48,30,52,54,48,56,71,40,45,78,64,47,67,59,45,56,68,63,57,53,45,50,55,47,44,56,51,47,50,48,32,46,50,53,47,52,46,46,53,68,67,42,78,50,88,82,52,54,69,66,54,48,53,48,50,42,39,47,69,38,39,51,53,48,50,50,50,51,50,52,31,50,52,43,42,51,54,27,46,48,36,40,50,52,18,50,54,39,38,58,68,42,52,70,76,73,73,75,57,75,76,73,83,70,76,79,70,88,75,73,86,72,75,75,69,75,77,68,79,79,60,86,80,61,78,62,74,72,62,44,52,66,54,51,52,51,50,51,48,49,55,53,47,47,46,50,51,46,36,49,64,42,8,52,56,44,32,46,50,53,50,42,48,44,48,48,43,42,47,36,30,50,49,37,51,71,21,64,88,37,59,71,60,25,54,46,34,50,55,51,46,52,52,54,49,52,52,53,45,51,41,18,50,31,31,42,46,30,38,50,24,46,50,44,31,50,50,18,51,51,45,38,55,67,31,86,84,48,53,75,79,53,36,56,56,47,49,51,50,47,52,52,47,67,75,52,67,62,64,42,34,28,44,65,63,45,67,51,23,59,65,52,54,53,50,43,51,49,52,26,49,53,48,30,53,54,49,48,71,65,49,78,53,98,84,116